Protein AF-A0A9N9I633-F1 (afdb_monomer_lite)

Structure (mmCIF, N/CA/C/O backbone):
data_AF-A0A9N9I633-F1
#
_entry.id   AF-A0A9N9I633-F1
#
loop_
_atom_site.group_PDB
_atom_site.id
_atom_site.type_symbol
_atom_site.label_atom_id
_atom_site.label_alt_id
_atom_site.label_comp_id
_atom_site.label_asym_id
_atom_site.label_entity_id
_atom_site.label_seq_id
_atom_site.pdbx_PDB_ins_code
_atom_site.Cartn_x
_atom_site.Cartn_y
_atom_site.Cartn_z
_atom_site.occupancy
_atom_site.B_iso_or_equiv
_atom_site.auth_seq_id
_atom_site.auth_comp_id
_atom_site.auth_asym_id
_atom_site.auth_atom_id
_atom_site.pdbx_PDB_model_num
ATOM 1 N N . THR A 1 1 ? -7.015 14.500 -12.785 1.00 37.72 1 THR A N 1
ATOM 2 C CA . THR A 1 1 ? -6.807 15.225 -11.512 1.00 37.72 1 THR A CA 1
ATOM 3 C C . THR A 1 1 ? -5.840 14.476 -10.614 1.00 37.72 1 THR A C 1
ATOM 5 O O . THR A 1 1 ? -4.953 15.133 -10.105 1.00 37.72 1 THR A O 1
ATOM 8 N N . SER A 1 2 ? -5.879 13.139 -10.529 1.00 32.88 2 SER A N 1
ATOM 9 C CA . SER A 1 2 ? -4.965 12.325 -9.699 1.00 32.88 2 SER A CA 1
ATOM 10 C C . SER A 1 2 ? -3.520 12.151 -10.211 1.00 32.88 2 SER A C 1
ATOM 12 O O . SER A 1 2 ? -2.616 12.033 -9.391 1.00 32.88 2 SER A O 1
ATOM 14 N N . ASP A 1 3 ? -3.246 12.229 -11.521 1.00 28.20 3 ASP A N 1
ATOM 15 C CA . ASP A 1 3 ? -1.851 12.210 -12.024 1.00 28.20 3 ASP A CA 1
ATOM 16 C C . ASP A 1 3 ? -1.054 13.426 -11.535 1.00 28.20 3 ASP A C 1
ATOM 18 O O . ASP A 1 3 ? 0.111 13.324 -11.156 1.00 28.20 3 ASP A O 1
ATOM 22 N N . LYS A 1 4 ? -1.726 14.582 -11.453 1.00 28.95 4 LYS A N 1
ATOM 23 C CA . LYS A 1 4 ? -1.162 15.813 -10.894 1.00 28.95 4 LYS A CA 1
ATOM 24 C C . LYS A 1 4 ? -0.853 15.651 -9.397 1.00 28.95 4 LYS A C 1
ATOM 26 O O . LYS A 1 4 ? 0.175 16.127 -8.941 1.00 28.95 4 LYS A O 1
ATOM 31 N N . ILE A 1 5 ? -1.692 14.904 -8.674 1.00 31.77 5 ILE A N 1
ATOM 32 C CA . ILE A 1 5 ? -1.575 14.624 -7.232 1.00 31.77 5 ILE A CA 1
ATOM 33 C C . ILE A 1 5 ? -0.371 13.714 -6.937 1.00 31.77 5 ILE A C 1
ATOM 35 O O . ILE A 1 5 ? 0.402 13.988 -6.023 1.00 31.77 5 ILE A O 1
ATOM 39 N N . ILE A 1 6 ? -0.169 12.648 -7.720 1.00 35.59 6 ILE A N 1
ATOM 40 C CA . ILE A 1 6 ? 0.951 11.706 -7.534 1.00 35.59 6 ILE A CA 1
ATOM 41 C C . ILE A 1 6 ? 2.290 12.373 -7.857 1.00 35.59 6 ILE A C 1
ATOM 43 O O . ILE A 1 6 ? 3.237 12.235 -7.081 1.00 35.59 6 ILE A O 1
ATOM 47 N N . ILE A 1 7 ? 2.344 13.133 -8.954 1.00 32.56 7 ILE A N 1
ATOM 48 C CA . ILE A 1 7 ? 3.539 13.882 -9.352 1.00 32.56 7 ILE A CA 1
ATOM 49 C C . ILE A 1 7 ? 3.859 14.956 -8.307 1.00 32.56 7 ILE A C 1
ATOM 51 O O . ILE A 1 7 ? 5.004 15.072 -7.888 1.00 32.56 7 ILE A O 1
ATOM 55 N N . GLU A 1 8 ? 2.873 15.714 -7.819 1.00 33.66 8 GLU A N 1
ATOM 56 C CA . GLU A 1 8 ? 3.113 16.756 -6.810 1.00 33.66 8 GLU A CA 1
ATOM 57 C C . GLU A 1 8 ? 3.616 16.187 -5.470 1.00 33.66 8 GLU A C 1
ATOM 59 O O . GLU A 1 8 ? 4.429 16.828 -4.805 1.00 33.66 8 GLU A O 1
ATOM 64 N N . GLN A 1 9 ? 3.217 14.968 -5.094 1.00 39.66 9 GLN A N 1
ATOM 65 C CA . GLN A 1 9 ? 3.639 14.326 -3.844 1.00 39.66 9 GLN A CA 1
ATOM 66 C C . GLN A 1 9 ? 4.980 13.590 -3.924 1.00 39.66 9 GLN A C 1
ATOM 68 O O . GLN A 1 9 ? 5.752 13.665 -2.963 1.00 39.66 9 GLN A O 1
ATOM 73 N N . SER A 1 10 ? 5.292 12.912 -5.038 1.00 43.38 10 SER A N 1
ATOM 74 C CA . SER A 1 10 ? 6.658 12.417 -5.265 1.00 43.38 10 SER A CA 1
ATOM 75 C C . SER A 1 10 ? 7.617 13.600 -5.259 1.00 43.38 10 SER A C 1
ATOM 77 O O . SER A 1 10 ? 8.606 13.580 -4.535 1.00 43.38 10 SER A O 1
ATOM 79 N N . VAL A 1 11 ? 7.236 14.691 -5.928 1.00 46.62 11 VAL A N 1
ATOM 80 C CA . VAL A 1 11 ? 7.984 15.947 -5.924 1.00 46.62 11 VAL A CA 1
ATOM 81 C C . VAL A 1 11 ? 8.095 16.526 -4.510 1.00 46.62 11 VAL A C 1
ATOM 83 O O . VAL A 1 11 ? 9.169 16.991 -4.154 1.00 46.62 11 VAL A O 1
ATOM 86 N N . TYR A 1 12 ? 7.061 16.478 -3.664 1.00 49.09 12 TYR A N 1
ATOM 87 C CA . TYR A 1 12 ? 7.142 16.996 -2.289 1.00 49.09 12 TYR A CA 1
ATOM 88 C C . TYR A 1 12 ? 8.061 16.164 -1.377 1.00 49.09 12 TYR A C 1
ATOM 90 O O . TYR A 1 12 ? 8.910 16.729 -0.684 1.00 49.09 12 TYR A O 1
ATOM 98 N N . LYS A 1 13 ? 7.943 14.828 -1.387 1.00 56.06 13 LYS A N 1
ATOM 99 C CA . LYS A 1 13 ? 8.831 13.944 -0.608 1.00 56.06 13 LYS A CA 1
ATOM 100 C C . LYS A 1 13 ? 10.274 14.057 -1.096 1.00 56.06 13 LYS A C 1
ATOM 102 O O . LYS A 1 13 ? 11.182 14.206 -0.285 1.00 56.06 13 LYS A O 1
ATOM 107 N N . GLU A 1 14 ? 10.481 14.067 -2.410 1.00 57.81 14 GLU A N 1
ATOM 108 C CA . GLU A 1 14 ? 11.798 14.283 -3.010 1.00 57.81 14 GLU A CA 1
ATOM 109 C C . GLU A 1 14 ? 12.359 15.665 -2.659 1.00 57.81 14 GLU A C 1
ATOM 111 O O . GLU A 1 14 ? 13.557 15.774 -2.413 1.00 57.81 14 GLU A O 1
ATOM 116 N N . LYS A 1 15 ? 11.516 16.702 -2.555 1.00 60.59 15 LYS A N 1
ATOM 117 C CA . LYS A 1 15 ? 11.920 18.031 -2.075 1.00 60.59 15 LYS A CA 1
ATOM 118 C C . LYS A 1 15 ? 12.343 18.021 -0.616 1.00 60.59 15 LYS A C 1
ATOM 120 O O . LYS A 1 15 ? 13.376 18.600 -0.293 1.00 60.59 15 LYS A O 1
ATOM 125 N N . LYS A 1 16 ? 11.592 17.350 0.260 1.00 62.81 16 LYS A N 1
ATOM 126 C CA . LYS A 1 16 ? 11.934 17.219 1.685 1.00 62.81 16 LYS A CA 1
ATOM 127 C C . LYS A 1 16 ? 13.239 16.439 1.879 1.00 62.81 16 LYS A C 1
ATOM 129 O O . LYS A 1 16 ? 14.121 16.900 2.602 1.00 62.81 16 LYS A O 1
ATOM 134 N N . ASP A 1 17 ? 13.392 15.318 1.180 1.00 62.03 17 ASP A N 1
ATOM 135 C CA . ASP A 1 17 ? 14.620 14.516 1.186 1.00 62.03 17 ASP A CA 1
ATOM 136 C C . ASP A 1 17 ? 15.795 15.287 0.558 1.00 62.03 17 ASP A C 1
ATOM 138 O O . ASP A 1 17 ? 16.917 15.232 1.063 1.00 62.03 17 ASP A O 1
ATOM 142 N N . GLY A 1 18 ? 15.521 16.050 -0.506 1.00 64.69 18 GLY A N 1
ATOM 143 C CA . GLY A 1 18 ? 16.419 17.005 -1.153 1.00 64.69 18 GLY A CA 1
ATOM 144 C C . GLY A 1 18 ? 17.000 18.000 -0.160 1.00 64.69 18 GLY A C 1
ATOM 145 O O . GLY A 1 18 ? 18.215 18.095 -0.009 1.00 64.69 18 GLY A O 1
ATOM 146 N N . VAL A 1 19 ? 16.128 18.699 0.566 1.00 65.25 19 VAL A N 1
ATOM 147 C CA . VAL A 1 19 ? 16.515 19.667 1.601 1.00 65.25 19 VAL A CA 1
ATOM 148 C C . VAL A 1 19 ? 17.316 18.989 2.713 1.00 65.25 19 VAL A C 1
ATOM 150 O O . VAL A 1 19 ? 18.397 19.468 3.047 1.00 65.25 19 VAL A O 1
ATOM 153 N N . SER A 1 20 ? 16.857 17.845 3.229 1.00 65.56 20 SER A N 1
ATOM 154 C CA . SER A 1 20 ? 17.557 17.119 4.298 1.00 65.56 20 SER A CA 1
ATOM 155 C C . SER A 1 20 ? 18.955 16.640 3.879 1.00 65.56 20 SER A C 1
ATOM 157 O O . SER A 1 20 ? 19.913 16.782 4.638 1.00 65.56 20 SER A O 1
ATOM 159 N N . THR A 1 21 ? 19.117 16.153 2.647 1.00 63.88 21 THR A N 1
ATOM 160 C CA . THR A 1 21 ? 20.428 15.715 2.139 1.00 63.88 21 THR A CA 1
ATOM 161 C C . THR A 1 21 ? 21.374 16.897 1.955 1.00 63.88 21 THR A C 1
ATOM 163 O O . THR A 1 21 ? 22.552 16.800 2.299 1.00 63.88 21 THR A O 1
ATOM 166 N N . VAL A 1 22 ? 20.889 18.041 1.454 1.00 63.19 22 VAL A N 1
ATOM 167 C CA . VAL A 1 22 ? 21.771 19.205 1.287 1.00 63.19 22 VAL A CA 1
ATOM 168 C C . VAL A 1 22 ? 22.164 19.811 2.638 1.00 63.19 22 VAL A C 1
ATOM 170 O O . VAL A 1 22 ? 23.328 20.194 2.794 1.00 63.19 22 VAL A O 1
ATOM 173 N N . GLN A 1 23 ? 21.271 19.784 3.634 1.00 68.06 23 GLN A N 1
ATOM 174 C CA . GLN A 1 23 ? 21.598 20.104 5.032 1.00 68.06 23 GLN A CA 1
ATOM 175 C C . GLN A 1 23 ? 22.722 19.225 5.581 1.00 68.06 23 GLN A C 1
ATOM 177 O O . GLN A 1 23 ? 23.656 19.725 6.196 1.00 68.06 23 GLN A O 1
ATOM 182 N N . GLN A 1 24 ? 22.677 17.920 5.311 1.00 65.38 24 GLN A N 1
ATOM 183 C CA . GLN A 1 24 ? 23.713 16.983 5.753 1.00 65.38 24 GLN A CA 1
ATOM 184 C C . GLN A 1 24 ? 25.027 17.121 4.962 1.00 65.38 24 GLN A C 1
ATOM 186 O O . GLN A 1 24 ? 26.101 16.852 5.493 1.00 65.38 24 GLN A O 1
ATOM 191 N N . SER A 1 25 ? 24.968 17.555 3.699 1.00 62.50 25 SER A N 1
ATOM 192 C CA . SER A 1 25 ? 26.144 17.695 2.822 1.00 62.50 25 SER A CA 1
ATOM 193 C C . SER A 1 25 ? 26.959 18.980 3.039 1.00 62.50 25 SER A C 1
ATOM 195 O O . SER A 1 25 ? 28.104 19.091 2.571 1.00 62.50 25 SER A O 1
ATOM 197 N N . THR A 1 26 ? 26.372 19.970 3.716 1.00 69.12 26 THR A N 1
ATOM 198 C CA . THR A 1 26 ? 26.988 21.278 3.955 1.00 69.12 26 THR A CA 1
ATOM 199 C C . THR A 1 26 ? 27.653 21.274 5.325 1.00 69.12 26 THR A C 1
ATOM 201 O O . THR A 1 26 ? 27.000 21.445 6.347 1.00 69.12 26 THR A O 1
ATOM 204 N N . SER A 1 27 ? 28.971 21.062 5.354 1.00 71.31 27 SER A N 1
ATOM 205 C CA . SER A 1 27 ? 29.742 21.119 6.597 1.00 71.31 27 SER A CA 1
ATOM 206 C C . SER A 1 27 ? 29.891 22.555 7.103 1.00 71.31 27 SER A C 1
ATOM 208 O O . SER A 1 27 ? 29.880 23.513 6.326 1.00 71.31 27 SER A O 1
ATOM 210 N N . THR A 1 28 ? 30.120 22.708 8.408 1.00 72.38 28 THR A N 1
ATOM 211 C CA . THR A 1 28 ? 30.425 24.000 9.045 1.00 72.38 28 THR A CA 1
ATOM 212 C C . THR A 1 28 ? 31.600 24.714 8.363 1.00 72.38 28 THR A C 1
ATOM 214 O O . THR A 1 28 ? 31.578 25.929 8.193 1.00 72.38 28 THR A O 1
ATOM 217 N N . GLU A 1 29 ? 32.5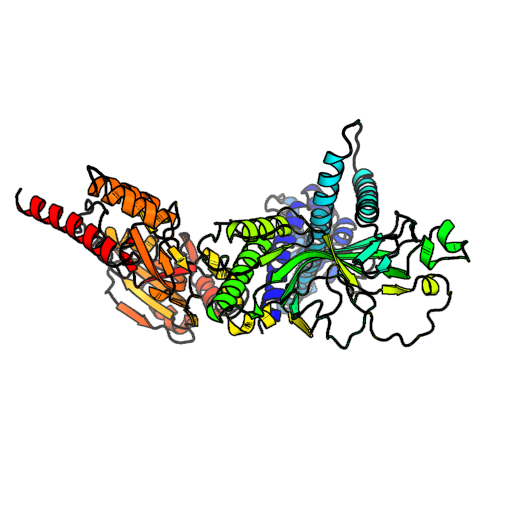93 23.962 7.880 1.00 74.56 29 GLU A N 1
ATOM 218 C CA . GLU A 1 29 ? 33.738 24.479 7.117 1.00 74.56 29 GLU A CA 1
ATOM 219 C C . GLU A 1 29 ? 33.317 25.128 5.789 1.00 74.56 29 GLU A C 1
ATOM 221 O O . GLU A 1 29 ? 33.751 26.241 5.489 1.00 74.56 29 GLU A O 1
ATOM 226 N N . LYS A 1 30 ? 32.412 24.492 5.028 1.00 78.25 30 LYS A N 1
ATOM 227 C CA . LYS A 1 30 ? 31.859 25.062 3.785 1.00 78.25 30 LYS A CA 1
ATOM 228 C C . LYS A 1 30 ? 31.056 26.333 4.063 1.00 78.25 30 LYS A C 1
ATOM 230 O O . LYS A 1 30 ? 31.122 27.282 3.289 1.00 78.25 30 LYS A O 1
ATOM 235 N N . VAL A 1 31 ? 30.312 26.375 5.172 1.00 78.19 31 VAL A N 1
ATOM 236 C CA . VAL A 1 31 ? 29.575 27.580 5.589 1.00 78.19 31 VAL A CA 1
ATOM 237 C C . VAL A 1 31 ? 30.543 28.729 5.875 1.00 78.19 31 VAL A C 1
ATOM 239 O O . VAL A 1 31 ? 30.328 29.840 5.390 1.00 78.19 31 VAL A O 1
ATOM 242 N N . HIS A 1 32 ? 31.634 28.467 6.598 1.00 79.44 32 HIS A N 1
ATOM 243 C CA . HIS A 1 32 ? 32.664 29.473 6.860 1.00 79.44 32 HIS A CA 1
ATOM 244 C C . HIS A 1 32 ? 33.344 29.966 5.580 1.00 79.44 32 HIS A C 1
ATOM 246 O O . HIS A 1 32 ? 33.519 31.173 5.420 1.00 79.44 32 HIS A O 1
ATOM 252 N N . GLU A 1 33 ? 33.659 29.071 4.643 1.00 81.69 33 GLU A N 1
ATOM 253 C CA . GLU A 1 33 ? 34.206 29.433 3.331 1.00 81.69 33 GLU A CA 1
ATOM 254 C C . GLU A 1 33 ? 33.267 30.384 2.569 1.00 81.69 33 GLU A C 1
ATOM 256 O O . GLU A 1 33 ? 33.685 31.459 2.134 1.00 81.69 33 GLU A O 1
ATOM 261 N N . ILE A 1 34 ? 31.979 30.042 2.458 1.00 80.69 34 ILE A N 1
ATOM 262 C CA . ILE A 1 34 ? 30.981 30.860 1.748 1.00 80.69 34 ILE A CA 1
ATOM 263 C C . ILE A 1 34 ? 30.881 32.256 2.371 1.00 80.69 34 ILE A C 1
ATOM 265 O O . ILE A 1 34 ? 30.897 33.266 1.669 1.00 80.69 34 ILE A O 1
ATOM 269 N N . VAL A 1 35 ? 30.818 32.316 3.697 1.00 81.00 35 VAL A N 1
ATOM 270 C CA . VAL A 1 35 ? 30.604 33.556 4.443 1.00 81.00 35 VAL A CA 1
ATOM 271 C C . VAL A 1 35 ? 31.866 34.431 4.507 1.00 81.00 35 VAL A C 1
ATOM 273 O O . VAL A 1 35 ? 31.768 35.661 4.568 1.00 81.00 35 VAL A O 1
ATOM 276 N N . SER A 1 36 ? 33.059 33.831 4.436 1.00 82.12 36 SER A N 1
ATOM 277 C CA . SER A 1 36 ? 34.335 34.559 4.359 1.00 82.12 36 SER A CA 1
ATOM 278 C C . SER A 1 36 ? 34.481 35.401 3.086 1.00 82.12 36 SER A C 1
ATOM 280 O O . SER A 1 36 ? 35.185 36.407 3.101 1.00 82.12 36 SER A O 1
ATOM 282 N N . ASN A 1 37 ? 33.742 35.053 2.028 1.00 80.94 37 ASN A N 1
ATOM 283 C CA . ASN A 1 37 ? 33.703 35.795 0.768 1.00 80.94 37 ASN A CA 1
ATOM 284 C C . ASN A 1 37 ? 32.685 36.958 0.769 1.00 80.94 37 ASN A C 1
ATOM 286 O O . ASN A 1 37 ? 32.466 37.583 -0.271 1.00 80.94 37 ASN A O 1
ATOM 290 N N . GLN A 1 38 ? 32.049 37.268 1.909 1.00 87.31 38 GLN A N 1
ATOM 291 C CA . GLN A 1 38 ? 31.166 38.433 2.028 1.00 87.31 38 GLN A CA 1
ATOM 292 C C . GLN A 1 38 ? 31.962 39.740 1.933 1.00 87.31 38 GLN A C 1
ATOM 294 O O . GLN A 1 38 ? 32.908 39.949 2.698 1.00 87.31 38 GLN A O 1
ATOM 299 N N . LYS A 1 39 ? 31.529 40.644 1.050 1.00 87.94 39 LYS A N 1
ATOM 300 C CA . LYS A 1 39 ? 32.117 41.980 0.883 1.00 87.94 39 LYS A CA 1
ATOM 301 C C . LYS A 1 39 ? 31.750 42.914 2.040 1.00 87.94 39 LYS A C 1
ATOM 303 O O . LYS A 1 39 ? 30.796 42.673 2.780 1.00 87.94 39 LYS A O 1
ATOM 308 N N . ASP A 1 40 ? 32.481 44.021 2.160 1.00 83.62 40 ASP A N 1
ATOM 309 C CA . ASP A 1 40 ? 32.269 45.024 3.216 1.00 83.62 40 ASP A CA 1
ATOM 310 C C . ASP A 1 40 ? 30.870 45.661 3.185 1.00 83.62 40 ASP A C 1
ATOM 312 O O . ASP A 1 40 ? 30.351 46.063 4.226 1.00 83.62 40 ASP A O 1
ATOM 316 N N . ASP A 1 41 ? 30.240 45.716 2.007 1.00 82.81 41 ASP A N 1
ATOM 317 C CA . ASP A 1 41 ? 28.872 46.210 1.817 1.00 82.81 41 ASP A CA 1
ATOM 318 C C . ASP A 1 41 ? 27.788 45.214 2.270 1.00 82.81 41 ASP A C 1
ATOM 320 O O . ASP A 1 41 ? 26.613 45.570 2.311 1.00 82.81 41 ASP A O 1
ATOM 324 N N . GLY A 1 42 ? 28.166 43.987 2.640 1.00 83.94 42 GLY A N 1
ATOM 325 C CA . GLY A 1 42 ? 27.260 42.915 3.050 1.00 83.94 42 GLY A CA 1
ATOM 326 C C . GLY A 1 42 ? 26.840 41.975 1.917 1.00 83.94 42 GLY A C 1
ATOM 327 O O . GLY A 1 42 ? 26.237 40.939 2.204 1.00 83.94 42 GLY A O 1
ATOM 328 N N . SER A 1 43 ? 27.187 42.265 0.658 1.00 87.00 43 SER A N 1
ATOM 329 C CA . SER A 1 43 ? 26.860 41.390 -0.473 1.00 87.00 43 SER A CA 1
ATOM 330 C C . SER A 1 43 ? 27.647 40.077 -0.438 1.00 87.00 43 SER A C 1
ATOM 332 O O . SER A 1 43 ? 28.812 40.023 -0.027 1.00 87.00 43 SER A O 1
ATOM 334 N N . LEU A 1 44 ? 26.994 39.002 -0.881 1.00 84.00 44 LEU A N 1
ATOM 335 C CA . LEU A 1 44 ? 27.586 37.675 -1.026 1.00 84.00 44 LEU A CA 1
ATOM 336 C C . LEU A 1 44 ? 27.768 37.356 -2.507 1.00 84.00 44 LEU A C 1
ATOM 338 O O . LEU A 1 44 ? 26.868 37.576 -3.318 1.00 84.00 44 LEU A O 1
ATOM 342 N N . GLN A 1 45 ? 28.934 36.811 -2.842 1.00 78.81 45 GLN A N 1
ATOM 343 C CA . GLN A 1 45 ? 29.195 36.283 -4.174 1.00 78.81 45 GLN A CA 1
ATOM 344 C C . GLN A 1 45 ? 28.850 34.804 -4.240 1.00 78.81 45 GLN A C 1
ATOM 346 O O . GLN A 1 45 ? 29.039 34.055 -3.279 1.00 78.81 45 GLN A O 1
ATOM 351 N N . LEU A 1 46 ? 28.395 34.385 -5.415 1.00 73.31 46 LEU A N 1
ATOM 352 C CA . LEU A 1 46 ? 28.175 32.981 -5.704 1.00 73.31 46 LEU A CA 1
ATOM 353 C C . LEU A 1 46 ? 29.532 32.265 -5.775 1.00 73.31 46 LEU A C 1
ATOM 355 O O . LEU A 1 46 ? 30.274 32.419 -6.743 1.00 73.31 46 LEU A O 1
ATOM 359 N N . THR A 1 47 ? 29.877 31.503 -4.739 1.00 72.38 47 THR A N 1
ATOM 360 C CA . THR A 1 47 ? 31.157 30.781 -4.689 1.00 72.38 47 THR A CA 1
ATOM 361 C C . THR A 1 47 ? 31.154 29.564 -5.611 1.00 72.38 47 THR A C 1
ATOM 363 O O . THR A 1 47 ? 30.093 29.057 -5.987 1.00 72.38 47 THR A O 1
ATOM 366 N N . ASP A 1 48 ? 32.336 29.039 -5.944 1.00 65.75 48 ASP A N 1
ATOM 367 C CA . ASP A 1 48 ? 32.462 27.763 -6.665 1.00 65.75 48 ASP A CA 1
ATOM 368 C C . ASP A 1 48 ? 31.792 26.616 -5.896 1.00 65.75 48 ASP A C 1
ATOM 370 O O . ASP A 1 48 ? 31.189 25.730 -6.502 1.00 65.75 48 ASP A O 1
ATOM 374 N N . THR A 1 49 ? 31.832 26.664 -4.562 1.00 65.38 49 THR A N 1
ATOM 375 C CA . THR A 1 49 ? 31.164 25.714 -3.667 1.00 65.38 49 THR A CA 1
ATOM 376 C C . THR A 1 49 ? 29.645 25.750 -3.846 1.00 65.38 49 THR A C 1
ATOM 378 O O . THR A 1 49 ? 29.040 24.719 -4.136 1.00 65.38 49 THR A O 1
ATOM 381 N N . VAL A 1 50 ? 29.025 26.933 -3.787 1.00 66.31 50 VAL A N 1
ATOM 382 C CA . VAL A 1 50 ? 27.575 27.092 -4.009 1.00 66.31 50 VAL A CA 1
ATOM 383 C C . VAL A 1 50 ? 27.211 26.775 -5.462 1.00 66.31 50 VAL A C 1
ATOM 385 O O . VAL A 1 50 ? 26.251 26.058 -5.723 1.00 66.31 50 VAL A O 1
ATOM 388 N N . SER A 1 51 ? 28.018 27.222 -6.424 1.00 67.06 51 SER A N 1
ATOM 389 C CA . SER A 1 51 ? 27.800 26.974 -7.853 1.00 67.06 51 SER A CA 1
ATOM 390 C C . SER A 1 51 ? 27.859 25.491 -8.206 1.00 67.06 51 SER A C 1
ATOM 392 O O . SER A 1 51 ? 27.043 25.018 -8.991 1.00 67.06 51 SER A O 1
ATOM 394 N N . LYS A 1 52 ? 28.794 24.730 -7.631 1.00 66.56 52 LYS A N 1
ATOM 395 C CA . LYS A 1 52 ? 28.946 23.286 -7.868 1.00 66.56 52 LYS A CA 1
ATOM 396 C C . LYS A 1 52 ? 27.811 22.475 -7.242 1.00 66.56 52 LYS A C 1
ATOM 398 O O . LYS A 1 52 ? 27.403 21.469 -7.817 1.00 66.56 52 LYS A O 1
ATOM 403 N N . GLU A 1 53 ? 27.288 22.917 -6.102 1.00 61.34 53 GLU A N 1
ATOM 404 C CA . GLU A 1 53 ? 26.122 22.302 -5.456 1.00 61.34 53 GLU A CA 1
ATOM 405 C C . GLU A 1 53 ? 24.801 22.682 -6.158 1.00 61.34 53 GLU A C 1
ATOM 407 O O . GLU A 1 53 ? 23.845 21.903 -6.138 1.00 61.34 53 GLU A O 1
ATOM 412 N N . LEU A 1 54 ? 24.760 23.834 -6.845 1.00 60.00 54 LEU A N 1
ATOM 413 C CA . LEU A 1 54 ? 23.586 24.368 -7.555 1.00 60.00 54 LEU A CA 1
ATOM 414 C C . LEU A 1 54 ? 23.601 24.206 -9.086 1.00 60.00 54 LEU A C 1
ATOM 416 O O . LEU A 1 54 ? 22.599 24.515 -9.730 1.00 60.00 54 LEU A O 1
ATOM 420 N N . THR A 1 55 ? 24.689 23.725 -9.697 1.00 50.59 55 THR A N 1
ATOM 421 C CA . THR A 1 55 ? 24.753 23.452 -11.142 1.00 50.59 55 THR A CA 1
ATOM 422 C C . THR A 1 55 ? 25.530 22.172 -11.459 1.00 50.59 55 THR A C 1
ATOM 424 O O . THR A 1 55 ? 26.725 22.043 -11.206 1.00 50.59 55 THR A O 1
ATOM 427 N N . ASN A 1 56 ? 24.874 21.215 -12.118 1.00 47.62 56 ASN A N 1
ATOM 428 C CA . ASN A 1 56 ? 25.590 20.225 -12.922 1.00 47.62 56 ASN A CA 1
ATOM 429 C C . ASN A 1 56 ? 25.987 20.873 -14.255 1.00 47.62 56 ASN A C 1
ATOM 431 O O . ASN A 1 56 ? 25.141 21.486 -14.903 1.00 47.62 56 ASN A O 1
ATOM 435 N N . LYS A 1 57 ? 27.264 20.728 -14.648 1.00 43.81 57 LYS A N 1
ATOM 436 C CA . LYS A 1 57 ? 27.882 21.248 -15.889 1.00 43.81 57 LYS A CA 1
ATOM 437 C C . LYS A 1 57 ? 26.866 21.470 -17.030 1.00 43.81 57 LYS A C 1
ATOM 439 O O . LYS A 1 57 ? 26.554 20.517 -17.740 1.00 43.81 57 LYS A O 1
ATOM 444 N N . GLY A 1 58 ? 26.395 22.709 -17.230 1.00 42.38 58 GLY A N 1
ATOM 445 C CA . GLY A 1 58 ? 25.677 23.073 -18.462 1.00 42.38 58 GLY A CA 1
ATOM 446 C C . GLY A 1 58 ? 24.523 24.081 -18.410 1.00 42.38 58 GLY A C 1
ATOM 447 O O . GLY A 1 58 ? 24.074 24.462 -19.484 1.00 42.38 58 GLY A O 1
ATOM 448 N N . THR A 1 59 ? 24.052 24.567 -17.257 1.00 36.81 59 THR A N 1
ATOM 449 C CA . THR A 1 59 ? 22.949 25.561 -17.227 1.00 36.81 59 THR A CA 1
ATOM 450 C C . THR A 1 59 ? 23.456 26.903 -16.707 1.00 36.81 59 THR A C 1
ATOM 452 O O . THR A 1 59 ? 24.003 26.959 -15.610 1.00 36.81 59 THR A O 1
ATOM 455 N N . LYS A 1 60 ? 23.317 27.978 -17.494 1.00 43.34 60 LYS A N 1
ATOM 456 C CA . LYS A 1 60 ? 23.696 29.333 -17.064 1.00 43.34 60 LYS A CA 1
ATOM 457 C C . LYS A 1 60 ? 22.663 29.862 -16.064 1.00 43.34 60 LYS A C 1
ATOM 459 O O . LYS A 1 60 ? 21.470 29.839 -16.360 1.00 43.34 60 LYS A O 1
ATOM 464 N N . LEU A 1 61 ? 23.132 30.335 -14.907 1.00 47.75 61 LEU A N 1
ATOM 465 C CA . LEU A 1 61 ? 22.342 31.181 -14.009 1.00 47.75 61 LEU A CA 1
ATOM 466 C C . LEU A 1 61 ? 21.889 32.464 -14.743 1.00 47.75 61 LEU A C 1
ATOM 468 O O . LEU A 1 61 ? 22.525 32.845 -15.732 1.00 47.75 61 LEU A O 1
ATOM 472 N N . PRO A 1 62 ? 20.810 33.128 -14.282 1.00 47.25 62 PRO A N 1
ATOM 473 C CA . PRO A 1 62 ? 20.406 34.435 -14.804 1.00 47.25 62 PRO A CA 1
ATOM 474 C C . PRO A 1 62 ? 21.568 35.441 -14.742 1.00 47.25 62 PRO A C 1
ATOM 476 O O . PRO A 1 62 ? 22.422 35.343 -13.861 1.00 47.25 62 PRO A O 1
ATOM 479 N N . GLU A 1 63 ? 21.611 36.378 -15.696 1.00 47.53 63 GLU A N 1
ATOM 480 C CA . GLU A 1 63 ? 22.663 37.400 -15.807 1.00 47.53 63 GLU A CA 1
ATOM 481 C C . GLU A 1 63 ? 22.917 38.080 -14.456 1.00 47.53 63 GLU A C 1
ATOM 483 O O . GLU A 1 63 ? 21.993 38.572 -13.804 1.00 47.53 63 GLU A O 1
ATOM 488 N N . SER A 1 64 ? 24.170 38.017 -13.996 1.00 53.78 64 SER A N 1
ATOM 489 C CA . SER A 1 64 ? 24.484 38.245 -12.593 1.00 53.78 64 SER A CA 1
ATOM 490 C C . SER A 1 64 ? 24.601 39.732 -12.257 1.00 53.78 64 SER A C 1
ATOM 492 O O . SER A 1 64 ? 25.333 40.500 -12.878 1.00 53.78 64 SER A O 1
ATOM 494 N N . ASN A 1 65 ? 23.859 40.134 -11.228 1.00 70.06 65 ASN A N 1
ATOM 495 C CA . ASN A 1 65 ? 24.136 41.325 -10.438 1.00 70.06 65 ASN A CA 1
ATOM 496 C C . ASN A 1 65 ? 24.205 40.889 -8.966 1.00 70.06 65 ASN A C 1
ATOM 498 O O . ASN A 1 65 ? 23.586 39.892 -8.582 1.00 70.06 65 ASN A O 1
ATOM 502 N N . SER A 1 66 ? 24.931 41.637 -8.140 1.00 77.75 66 SER A N 1
ATOM 503 C CA . SER A 1 66 ? 25.229 41.321 -6.737 1.00 77.75 66 SER A CA 1
ATOM 504 C C . SER A 1 66 ? 23.993 40.997 -5.892 1.00 77.75 66 SER A C 1
ATOM 506 O O . SER A 1 66 ? 24.079 40.190 -4.972 1.00 77.75 66 SER A O 1
ATOM 508 N N . ILE A 1 67 ? 22.830 41.571 -6.224 1.00 79.69 67 ILE A N 1
ATOM 509 C CA . ILE A 1 67 ? 21.542 41.299 -5.565 1.00 79.69 67 ILE A CA 1
ATOM 510 C C . ILE A 1 67 ? 21.105 39.838 -5.770 1.00 79.69 67 ILE A C 1
ATOM 512 O O . ILE A 1 67 ? 20.718 39.174 -4.811 1.00 79.69 67 ILE A O 1
ATOM 516 N N . ILE A 1 68 ? 21.207 39.312 -6.995 1.00 77.75 68 ILE A N 1
ATOM 517 C CA . ILE A 1 68 ? 20.801 37.935 -7.322 1.00 77.75 68 ILE A CA 1
ATOM 518 C C . ILE A 1 68 ? 21.798 36.934 -6.731 1.00 77.75 68 ILE A C 1
ATOM 520 O O . ILE A 1 68 ? 21.387 35.933 -6.148 1.00 77.75 68 ILE A O 1
ATOM 524 N N . GLU A 1 69 ? 23.101 37.216 -6.829 1.00 80.81 69 GLU A N 1
ATOM 525 C CA . GLU A 1 69 ? 24.149 36.379 -6.221 1.00 80.81 69 GLU A CA 1
ATOM 526 C C . GLU A 1 69 ? 23.986 36.297 -4.699 1.00 80.81 69 GLU A C 1
ATOM 528 O O . GLU A 1 69 ? 24.074 35.209 -4.120 1.00 80.81 69 GLU A O 1
ATOM 533 N N . THR A 1 70 ? 23.661 37.430 -4.069 1.00 85.38 70 THR A N 1
ATOM 534 C CA . THR A 1 70 ? 23.414 37.489 -2.628 1.00 85.38 70 THR A CA 1
ATOM 535 C C . THR A 1 70 ? 22.166 36.696 -2.257 1.00 85.38 70 THR A C 1
ATOM 537 O O . THR A 1 70 ? 22.242 35.876 -1.349 1.00 85.38 70 THR A O 1
ATOM 540 N N . ALA A 1 71 ? 21.051 36.862 -2.977 1.00 83.62 71 ALA A N 1
ATOM 541 C CA . ALA A 1 71 ? 19.809 36.136 -2.705 1.00 83.62 71 ALA A CA 1
ATOM 542 C C . ALA A 1 71 ? 19.962 34.612 -2.869 1.00 83.62 71 ALA A C 1
ATOM 544 O O . ALA A 1 71 ? 19.562 33.860 -1.986 1.00 83.62 71 ALA A O 1
ATOM 545 N N . VAL A 1 72 ? 20.619 34.140 -3.937 1.00 81.62 72 VAL A N 1
ATOM 546 C CA . VAL A 1 72 ? 20.864 32.700 -4.157 1.00 81.62 72 VAL A CA 1
ATOM 547 C C . VAL A 1 72 ? 21.767 32.112 -3.072 1.00 81.62 72 VAL A C 1
ATOM 549 O O . VAL A 1 72 ? 21.478 31.037 -2.545 1.00 81.62 72 VAL A O 1
ATOM 552 N N . THR A 1 73 ? 22.844 32.813 -2.716 1.00 84.50 73 THR A N 1
ATOM 553 C CA . THR A 1 73 ? 23.783 32.359 -1.678 1.00 84.50 73 THR A CA 1
ATOM 554 C C . THR A 1 73 ? 23.123 32.358 -0.299 1.00 84.50 73 THR A C 1
ATOM 556 O O . THR A 1 73 ? 23.323 31.427 0.479 1.00 84.50 73 THR A O 1
ATOM 559 N N . LEU A 1 74 ? 22.286 33.358 -0.011 1.00 85.56 74 LEU A N 1
ATOM 560 C CA . LEU A 1 74 ? 21.523 33.451 1.230 1.00 85.56 74 LEU A CA 1
ATOM 561 C C . LEU A 1 74 ? 20.500 32.314 1.340 1.00 85.56 74 LEU A C 1
ATOM 563 O O . LEU A 1 74 ? 20.490 31.615 2.350 1.00 85.56 74 LEU A O 1
ATOM 567 N N . SER A 1 75 ? 19.711 32.076 0.288 1.00 82.88 75 SER A N 1
ATOM 568 C CA . SER A 1 75 ? 18.773 30.949 0.199 1.00 82.88 75 SER A CA 1
ATOM 569 C C . SER A 1 75 ? 19.478 29.604 0.368 1.00 82.88 75 SER A C 1
ATOM 571 O O . SER A 1 75 ? 19.001 28.749 1.113 1.00 82.88 75 SER A O 1
ATOM 573 N N . TYR A 1 76 ? 20.643 29.413 -0.265 1.00 81.31 76 TYR A N 1
ATOM 574 C CA . TYR A 1 76 ? 21.455 28.212 -0.066 1.00 81.31 76 TYR A CA 1
ATOM 575 C C . TYR A 1 76 ? 21.801 28.045 1.413 1.00 81.31 76 TYR A C 1
ATOM 577 O O . TYR A 1 76 ? 21.441 27.037 2.008 1.00 81.31 76 TYR A O 1
ATOM 585 N N . LEU A 1 77 ? 22.409 29.052 2.041 1.00 80.38 77 LEU A N 1
ATOM 586 C CA . LEU A 1 77 ? 22.789 28.984 3.452 1.00 80.38 77 LEU A CA 1
ATOM 587 C C . LEU A 1 77 ? 21.586 28.729 4.380 1.00 80.38 77 LEU A C 1
ATOM 589 O O . LEU A 1 77 ? 21.708 27.919 5.296 1.00 80.38 77 LEU A O 1
ATOM 593 N N . GLN A 1 78 ? 20.420 29.342 4.141 1.00 79.25 78 GLN A N 1
ATOM 594 C CA . GLN A 1 78 ? 19.212 29.103 4.953 1.00 79.25 78 GLN A CA 1
ATOM 595 C C . GLN A 1 78 ? 18.727 27.666 4.883 1.00 79.25 78 GLN A C 1
ATOM 597 O O . GLN A 1 78 ? 18.315 27.101 5.892 1.00 79.25 78 GLN A O 1
ATOM 602 N N . LYS A 1 79 ? 18.716 27.086 3.682 1.00 76.44 79 LYS A N 1
ATOM 603 C CA . LYS A 1 79 ? 18.182 25.738 3.502 1.00 76.44 79 LYS A CA 1
ATOM 604 C C . LYS A 1 79 ? 19.168 24.669 3.941 1.00 76.44 79 LYS A C 1
ATOM 606 O O . LYS A 1 79 ? 18.709 23.568 4.215 1.00 76.44 79 LYS A O 1
ATOM 611 N N . THR A 1 80 ? 20.468 24.965 4.003 1.00 69.38 80 THR A N 1
ATOM 612 C CA . THR A 1 80 ? 21.525 23.949 4.125 1.00 69.38 80 THR A CA 1
ATOM 613 C C . THR A 1 80 ? 22.360 24.040 5.397 1.00 69.38 80 THR A C 1
ATOM 615 O O . THR A 1 80 ? 23.057 23.083 5.716 1.00 69.38 80 THR A O 1
ATOM 618 N N . SER A 1 81 ? 22.295 25.135 6.155 1.00 66.38 81 SER A N 1
ATOM 619 C CA . SER A 1 81 ? 22.973 25.215 7.451 1.00 66.38 81 SER A CA 1
ATOM 620 C C . SER A 1 81 ? 22.110 24.608 8.563 1.00 66.38 81 SER A C 1
ATOM 622 O O . SER A 1 81 ? 20.938 24.947 8.720 1.00 66.38 81 SER A O 1
ATOM 624 N N . SER A 1 82 ? 22.683 23.687 9.342 1.00 54.09 82 SER A N 1
ATOM 625 C CA . SER A 1 82 ? 22.104 23.260 10.617 1.00 54.09 82 SER A CA 1
ATOM 626 C C . SER A 1 82 ? 22.351 24.333 11.688 1.00 54.09 82 SER A C 1
ATOM 628 O O . SER A 1 82 ? 23.279 25.135 11.587 1.00 54.09 82 SER A O 1
ATOM 630 N N . ALA A 1 83 ? 21.502 24.371 12.717 1.00 44.56 83 ALA A N 1
ATOM 631 C CA . ALA A 1 83 ? 21.373 25.461 13.694 1.00 44.56 83 ALA A CA 1
ATOM 632 C C . ALA A 1 83 ? 22.620 25.795 14.559 1.00 44.56 83 ALA A C 1
ATOM 634 O O . ALA A 1 83 ? 22.555 26.716 15.378 1.00 44.56 83 ALA A O 1
ATOM 635 N N . ASP A 1 84 ? 23.762 25.135 14.343 1.00 53.25 84 ASP A N 1
ATOM 636 C CA . ASP A 1 84 ? 25.037 25.361 15.045 1.00 53.25 84 ASP A CA 1
ATOM 637 C C . ASP A 1 84 ? 25.942 26.410 14.367 1.00 53.25 84 ASP A C 1
ATOM 639 O O . ASP A 1 84 ? 27.155 26.455 14.579 1.00 53.25 84 ASP A O 1
ATOM 643 N N . SER A 1 85 ? 25.373 27.300 13.548 1.00 60.84 85 SER A N 1
ATOM 644 C CA . SER A 1 85 ? 26.121 28.408 12.950 1.00 60.84 85 SER A CA 1
ATOM 645 C C . SER A 1 85 ? 26.705 29.307 14.051 1.00 60.84 85 SER A C 1
ATOM 647 O O . SER A 1 85 ? 25.953 29.862 14.865 1.00 60.84 85 SER A O 1
ATOM 649 N N . SER A 1 86 ? 28.030 29.463 14.074 1.00 68.88 86 SER A N 1
ATOM 650 C CA . SER A 1 86 ? 28.731 30.296 15.054 1.00 68.88 86 SER A CA 1
ATOM 651 C C . SER A 1 86 ? 28.193 31.743 15.069 1.00 68.88 86 SER A C 1
ATOM 653 O O . SER A 1 86 ? 27.599 32.199 14.083 1.00 68.88 86 SER A O 1
ATOM 655 N N . PRO A 1 87 ? 28.407 32.514 16.154 1.00 76.12 87 PRO A N 1
ATOM 656 C CA . PRO A 1 87 ? 27.974 33.914 16.228 1.00 76.12 87 PRO A CA 1
ATOM 657 C C . PRO A 1 87 ? 28.451 34.772 15.044 1.00 76.12 87 PRO A C 1
ATOM 659 O O . PRO A 1 87 ? 27.742 35.675 14.603 1.00 76.12 87 PRO A O 1
ATOM 662 N N . GLU A 1 88 ? 29.624 34.452 14.493 1.00 76.81 88 GLU A N 1
ATOM 663 C CA . GLU A 1 88 ? 30.200 35.112 13.320 1.00 76.81 88 GLU A CA 1
ATOM 664 C C . GLU A 1 88 ? 29.381 34.853 12.046 1.00 76.81 88 GLU A C 1
ATOM 666 O O . GLU A 1 88 ? 29.075 35.784 11.300 1.00 76.81 88 GLU A O 1
ATOM 671 N N . VAL A 1 89 ? 28.954 33.607 11.824 1.00 76.75 89 VAL A N 1
ATOM 672 C CA . VAL A 1 89 ? 28.115 33.232 10.676 1.00 76.75 89 VAL A CA 1
ATOM 673 C C . VAL A 1 89 ? 26.753 33.917 10.762 1.00 76.75 89 VAL A C 1
ATOM 675 O O . VAL A 1 89 ? 26.292 34.479 9.769 1.00 76.75 89 VAL A O 1
ATOM 678 N N . LYS A 1 90 ? 26.142 33.962 11.954 1.00 80.00 90 LYS A N 1
ATOM 679 C CA . LYS A 1 90 ? 24.869 34.671 12.181 1.00 80.00 90 LYS A CA 1
ATOM 680 C C . LYS A 1 90 ? 24.987 36.165 11.884 1.00 80.00 90 LYS A C 1
ATOM 682 O O . LYS A 1 90 ? 24.130 36.732 11.214 1.00 80.00 90 LYS A O 1
ATOM 687 N N . GLN A 1 91 ? 26.072 36.802 12.323 1.00 82.75 91 GLN A N 1
ATOM 688 C CA . GLN A 1 91 ? 26.299 38.225 12.067 1.00 82.75 91 GLN A CA 1
ATOM 689 C C . GLN A 1 91 ? 26.424 38.529 10.569 1.00 82.75 91 GLN A C 1
ATOM 691 O O . GLN A 1 91 ? 25.892 39.524 10.078 1.00 82.75 91 GLN A O 1
ATOM 696 N N . LYS A 1 92 ? 27.136 37.679 9.835 1.00 83.75 92 LYS A N 1
ATOM 697 C CA . LYS A 1 92 ? 27.309 37.822 8.390 1.00 83.75 92 LYS A CA 1
ATOM 698 C C . LYS A 1 92 ? 26.007 37.541 7.631 1.00 83.75 92 LYS A C 1
ATOM 700 O O . LYS A 1 92 ? 25.715 38.228 6.655 1.00 83.75 92 LYS A O 1
ATOM 705 N N . PHE A 1 93 ? 25.196 36.603 8.119 1.00 83.06 93 PHE A N 1
ATOM 706 C CA . PHE A 1 93 ? 23.869 36.305 7.586 1.00 83.06 93 PHE A CA 1
ATOM 707 C C . PHE A 1 93 ? 22.940 37.530 7.653 1.00 83.06 93 PHE A C 1
ATOM 709 O O . PHE A 1 93 ? 22.365 37.940 6.645 1.00 83.06 93 PHE A O 1
ATOM 716 N N . GLU A 1 94 ? 22.882 38.186 8.814 1.00 84.31 94 GLU A N 1
ATOM 717 C CA . GLU A 1 94 ? 22.098 39.414 8.998 1.00 84.31 94 GLU A CA 1
ATOM 718 C C . GLU A 1 94 ? 22.592 40.565 8.114 1.00 84.31 94 GLU A C 1
ATOM 720 O O . GLU A 1 94 ? 21.785 41.300 7.548 1.00 84.31 94 GLU A O 1
ATOM 725 N N . LYS A 1 95 ? 23.911 40.694 7.909 1.00 87.75 95 LYS A N 1
ATOM 726 C CA . LYS A 1 95 ? 24.470 41.693 6.980 1.00 87.75 95 LYS A CA 1
ATOM 727 C C . LYS A 1 95 ? 24.038 41.465 5.530 1.00 87.75 95 LYS A C 1
ATOM 729 O O . LYS A 1 95 ? 23.744 42.430 4.831 1.00 87.75 95 LYS A O 1
ATOM 734 N N . ALA A 1 96 ? 23.969 40.211 5.082 1.00 86.62 96 ALA A N 1
ATOM 735 C CA . ALA A 1 96 ? 23.507 39.883 3.734 1.00 86.62 96 ALA A CA 1
ATOM 736 C C . ALA A 1 96 ? 22.008 40.157 3.557 1.00 86.62 96 ALA A C 1
ATOM 738 O O . ALA A 1 96 ? 21.594 40.678 2.522 1.00 86.62 96 ALA A O 1
ATOM 739 N N . LYS A 1 97 ? 21.201 39.886 4.589 1.00 86.69 97 LYS A N 1
ATOM 740 C CA . LYS A 1 97 ? 19.780 40.251 4.605 1.00 86.69 97 LYS A CA 1
ATOM 741 C C . LYS A 1 97 ? 19.594 41.771 4.554 1.00 86.69 97 LYS A C 1
ATOM 743 O O . LYS A 1 97 ? 18.881 42.273 3.693 1.00 86.69 97 LYS A O 1
ATOM 748 N N . GLN A 1 98 ? 20.323 42.517 5.387 1.00 86.94 98 GLN A N 1
ATOM 749 C CA . GLN A 1 98 ? 20.309 43.985 5.373 1.00 86.94 98 GLN A CA 1
ATOM 750 C C . GLN A 1 98 ? 20.737 44.574 4.024 1.00 86.94 98 GLN A C 1
ATOM 752 O O . GLN A 1 98 ? 20.171 45.581 3.591 1.00 86.94 98 GLN A O 1
ATOM 757 N N . TYR A 1 99 ? 21.708 43.957 3.344 1.00 90.12 99 TYR A N 1
ATOM 758 C CA . TYR A 1 99 ? 22.109 44.357 1.998 1.00 90.12 99 TYR A CA 1
ATOM 759 C C . TYR A 1 99 ? 20.933 44.274 1.014 1.00 90.12 99 TYR A C 1
ATOM 761 O O . TYR A 1 99 ? 20.671 45.257 0.314 1.00 90.12 99 TYR A O 1
ATOM 769 N N . LEU A 1 100 ? 20.199 43.153 0.998 1.00 84.75 100 LEU A N 1
ATOM 770 C CA . LEU A 1 100 ? 19.023 42.965 0.138 1.00 84.75 100 LEU A CA 1
ATOM 771 C C . LEU A 1 100 ? 17.937 44.002 0.445 1.00 84.75 100 LEU A C 1
ATOM 773 O O . LEU A 1 100 ? 17.523 44.719 -0.468 1.00 84.75 100 LEU A O 1
ATOM 777 N N . SER A 1 101 ? 17.572 44.181 1.716 1.00 85.06 101 SER A N 1
ATOM 778 C CA . SER A 1 101 ? 16.540 45.152 2.105 1.00 85.06 101 SER A CA 1
ATOM 779 C C . SER A 1 101 ? 16.919 46.594 1.742 1.00 85.06 101 SER A C 1
ATOM 781 O O . SER A 1 101 ? 16.080 47.379 1.296 1.00 85.06 101 SER A O 1
ATOM 783 N N . THR A 1 102 ? 18.204 46.949 1.850 1.00 86.81 102 THR A N 1
ATOM 784 C CA . THR A 1 102 ? 18.699 48.298 1.517 1.00 86.81 102 THR A CA 1
ATOM 785 C C . THR A 1 102 ? 18.720 48.568 0.010 1.00 86.81 102 THR A C 1
ATOM 787 O O . THR A 1 102 ? 18.504 49.708 -0.414 1.00 86.81 102 THR A O 1
ATOM 790 N N . HIS A 1 103 ? 18.993 47.550 -0.808 1.00 82.12 103 HIS A N 1
ATOM 791 C CA . HIS A 1 103 ? 19.140 47.703 -2.259 1.00 82.12 103 HIS A CA 1
ATOM 792 C C . HIS A 1 103 ? 17.828 47.509 -3.022 1.00 82.12 103 HIS A C 1
ATOM 794 O O . HIS A 1 103 ? 17.633 48.171 -4.040 1.00 82.12 103 HIS A O 1
ATOM 800 N N . ILE A 1 104 ? 16.928 46.655 -2.530 1.00 83.62 104 ILE A N 1
ATOM 801 C CA . ILE A 1 104 ? 15.627 46.395 -3.156 1.00 83.62 104 ILE A CA 1
ATOM 802 C C . ILE A 1 104 ? 14.618 47.481 -2.764 1.00 83.62 104 ILE A C 1
ATOM 804 O O . ILE A 1 104 ? 13.896 47.970 -3.629 1.00 83.62 104 ILE A O 1
ATOM 808 N N . LYS A 1 105 ? 14.609 47.912 -1.489 1.00 78.75 105 LYS A N 1
ATOM 809 C CA . LYS A 1 105 ? 13.739 48.980 -0.939 1.00 78.75 105 LYS A CA 1
ATOM 810 C C . LYS A 1 105 ? 12.227 48.749 -1.099 1.00 78.75 105 LYS A C 1
ATOM 812 O O . LYS A 1 105 ? 11.444 49.641 -0.781 1.00 78.75 105 LYS A O 1
ATOM 817 N N . ASP A 1 106 ? 11.837 47.568 -1.564 1.00 75.88 106 ASP A N 1
ATOM 818 C CA . ASP A 1 106 ? 10.468 47.088 -1.707 1.00 75.88 106 ASP A CA 1
ATOM 819 C C . ASP A 1 106 ? 10.401 45.681 -1.103 1.00 75.88 106 ASP A C 1
ATOM 821 O O . ASP A 1 106 ? 10.954 44.721 -1.644 1.00 75.88 106 ASP A O 1
ATOM 825 N N . GLU A 1 107 ? 9.735 45.578 0.044 1.00 72.88 107 GLU A N 1
ATOM 826 C CA . GLU A 1 107 ? 9.601 44.342 0.818 1.00 72.88 107 GLU A CA 1
ATOM 827 C C . GLU A 1 107 ? 8.918 43.227 0.012 1.00 72.88 107 GLU A C 1
ATOM 829 O O . GLU A 1 107 ? 9.288 42.059 0.119 1.00 72.88 107 GLU A O 1
ATOM 834 N N . LYS A 1 108 ? 7.971 43.574 -0.868 1.00 66.75 108 LYS A N 1
ATOM 835 C CA . LYS A 1 108 ? 7.258 42.593 -1.691 1.00 66.75 108 LYS A CA 1
ATOM 836 C C . LYS A 1 108 ? 8.173 41.991 -2.757 1.00 66.75 108 LYS A C 1
ATOM 838 O O . LYS A 1 108 ? 8.110 40.790 -3.009 1.00 66.75 108 LYS A O 1
ATOM 843 N N . VAL A 1 109 ? 9.030 42.812 -3.364 1.00 65.88 109 VAL A N 1
ATOM 844 C CA . VAL A 1 109 ? 10.016 42.364 -4.363 1.00 65.88 109 VAL A CA 1
ATOM 845 C C . VAL A 1 109 ? 11.128 41.542 -3.708 1.00 65.88 109 VAL A C 1
ATOM 847 O O . VAL A 1 109 ? 11.605 40.579 -4.306 1.00 65.88 109 VAL A O 1
ATOM 850 N N . GLU A 1 110 ? 11.523 41.880 -2.478 1.00 72.38 110 GLU A N 1
ATOM 851 C CA . GLU A 1 110 ? 12.486 41.101 -1.691 1.00 72.38 110 GLU A CA 1
ATOM 852 C C . GLU A 1 110 ? 11.946 39.701 -1.369 1.00 72.38 110 GLU A C 1
ATOM 854 O O . GLU A 1 110 ? 12.640 38.714 -1.625 1.00 72.38 110 GLU A O 1
ATOM 859 N N . ILE A 1 111 ? 10.699 39.605 -0.893 1.00 70.62 111 ILE A N 1
ATOM 860 C CA . ILE A 1 111 ? 10.025 38.323 -0.632 1.00 70.62 111 ILE A CA 1
ATOM 861 C C . ILE A 1 111 ? 9.925 37.496 -1.920 1.00 70.62 111 ILE A C 1
ATOM 863 O O . ILE A 1 111 ? 10.349 36.343 -1.932 1.00 70.62 111 ILE A O 1
ATOM 867 N N . GLU A 1 112 ? 9.454 38.082 -3.026 1.00 69.69 112 GLU A N 1
ATOM 868 C CA . GLU A 1 112 ? 9.314 37.363 -4.302 1.00 69.69 112 GLU A CA 1
ATOM 869 C C . GLU A 1 112 ? 10.670 36.863 -4.842 1.00 69.69 112 GLU A C 1
ATOM 871 O O . GLU A 1 112 ? 10.763 35.774 -5.419 1.00 69.69 112 GLU A O 1
ATOM 876 N N . LEU A 1 113 ? 11.741 37.646 -4.663 1.00 74.50 113 LEU A N 1
ATOM 877 C CA . LEU A 1 113 ? 13.091 37.247 -5.053 1.00 74.50 113 LEU A CA 1
ATOM 878 C C . LEU A 1 113 ? 13.579 36.060 -4.217 1.00 74.50 113 LEU A C 1
ATOM 880 O O . LEU A 1 113 ? 14.062 35.087 -4.797 1.00 74.50 113 LEU A O 1
ATOM 884 N N . LEU A 1 114 ? 13.422 36.128 -2.892 1.00 75.81 114 LEU A N 1
ATOM 885 C CA . LEU A 1 114 ? 13.832 35.068 -1.970 1.00 75.81 114 LEU A CA 1
ATOM 886 C C . LEU A 1 114 ? 13.034 33.778 -2.188 1.00 75.81 114 LEU A C 1
ATOM 888 O O . LEU A 1 114 ? 13.615 32.697 -2.201 1.00 75.81 114 LEU A O 1
ATOM 892 N N . GLU A 1 115 ? 11.732 33.869 -2.458 1.00 72.94 115 GLU A N 1
ATOM 893 C CA . GLU A 1 115 ? 10.903 32.711 -2.818 1.00 72.94 115 GLU A CA 1
ATOM 894 C C . GLU A 1 115 ? 11.381 32.045 -4.118 1.00 72.94 115 GLU A C 1
ATOM 896 O O . GLU A 1 115 ? 11.461 30.813 -4.212 1.00 72.94 115 GLU A O 1
ATOM 901 N N . LYS A 1 116 ? 11.740 32.843 -5.135 1.00 71.31 116 LYS A N 1
ATOM 902 C CA . LYS A 1 116 ? 12.285 32.322 -6.398 1.00 71.31 116 LYS A CA 1
ATOM 903 C C . LYS A 1 116 ? 13.644 31.657 -6.196 1.00 71.31 116 LYS A C 1
ATOM 905 O O . LYS A 1 116 ? 13.870 30.587 -6.764 1.00 71.31 116 LYS A O 1
ATOM 910 N N . THR A 1 117 ? 14.541 32.250 -5.411 1.00 73.56 117 THR A N 1
ATOM 911 C CA . THR A 1 117 ? 15.868 31.673 -5.151 1.00 73.56 117 THR A CA 1
ATOM 912 C C . THR A 1 117 ? 15.793 30.442 -4.254 1.00 73.56 117 THR A C 1
ATOM 914 O O . THR A 1 117 ? 16.464 29.452 -4.547 1.00 73.56 117 THR A O 1
ATOM 917 N N . ASP A 1 118 ? 14.903 30.426 -3.262 1.00 75.75 118 ASP A N 1
ATOM 918 C CA . ASP A 1 118 ? 14.594 29.247 -2.447 1.00 75.75 118 ASP A CA 1
ATOM 919 C C . ASP A 1 118 ? 14.120 28.084 -3.315 1.00 75.75 118 ASP A C 1
ATOM 921 O O . ASP A 1 118 ? 14.621 26.962 -3.195 1.00 75.75 118 ASP A O 1
ATOM 925 N N . LYS A 1 119 ? 13.198 28.350 -4.245 1.00 74.38 119 LYS A N 1
ATOM 926 C CA . LYS A 1 119 ? 12.710 27.336 -5.181 1.00 74.38 119 LYS A CA 1
ATOM 927 C C . LYS A 1 119 ? 13.834 26.781 -6.058 1.00 74.38 119 LYS A C 1
ATOM 929 O O . LYS A 1 119 ? 13.894 25.570 -6.249 1.00 74.38 119 LYS A O 1
ATOM 934 N N . ILE A 1 120 ? 14.741 27.628 -6.552 1.00 72.00 120 ILE A N 1
ATOM 935 C CA . ILE A 1 120 ? 15.901 27.199 -7.354 1.00 72.00 120 ILE A CA 1
ATOM 936 C C . ILE A 1 120 ? 16.817 26.270 -6.545 1.00 72.00 120 ILE A C 1
ATOM 938 O O . ILE A 1 120 ? 17.202 25.209 -7.042 1.00 72.00 120 ILE A O 1
ATOM 942 N N . VAL A 1 121 ? 17.138 26.644 -5.302 1.00 71.94 121 VAL A N 1
ATOM 943 C CA . VAL A 1 121 ? 17.995 25.852 -4.405 1.00 71.94 121 VAL A CA 1
ATOM 944 C C . VAL A 1 121 ? 17.359 24.491 -4.119 1.00 71.94 121 VAL A C 1
ATOM 946 O O . VAL A 1 121 ? 18.008 23.457 -4.290 1.00 71.94 121 VAL A O 1
ATOM 949 N N . VAL A 1 122 ? 16.074 24.474 -3.755 1.00 69.69 122 VAL A N 1
ATOM 950 C CA . VAL A 1 122 ? 15.324 23.247 -3.453 1.00 69.69 122 VAL A CA 1
ATOM 951 C C . VAL A 1 122 ? 15.182 22.356 -4.690 1.00 69.69 122 VAL A C 1
ATOM 953 O O . VAL A 1 122 ? 15.436 21.154 -4.609 1.00 69.69 122 VAL A O 1
ATOM 956 N N . ASP A 1 123 ? 14.825 22.907 -5.851 1.00 66.00 123 ASP A N 1
ATOM 957 C CA . ASP A 1 123 ? 14.644 22.122 -7.077 1.00 66.00 123 ASP A CA 1
ATOM 958 C C . ASP A 1 123 ? 15.975 21.495 -7.550 1.00 66.00 123 ASP A C 1
ATOM 960 O O . ASP A 1 123 ? 15.982 20.359 -8.034 1.00 66.00 123 ASP A O 1
ATOM 964 N N . HIS A 1 124 ? 17.114 22.184 -7.393 1.00 68.62 124 HIS A N 1
ATOM 965 C CA . HIS A 1 124 ? 18.423 21.619 -7.749 1.00 68.62 124 HIS A CA 1
ATOM 966 C C . HIS A 1 124 ? 18.892 20.547 -6.752 1.00 68.62 124 HIS A C 1
ATOM 968 O O . HIS A 1 124 ? 19.335 19.474 -7.171 1.00 68.62 124 HIS A O 1
ATOM 974 N N . ALA A 1 125 ? 18.721 20.797 -5.450 1.00 66.88 125 ALA A N 1
ATOM 975 C CA . ALA A 1 125 ? 18.963 19.829 -4.379 1.00 66.88 125 ALA A CA 1
ATOM 976 C C . ALA A 1 125 ? 18.195 18.519 -4.614 1.00 66.88 125 ALA A C 1
ATOM 978 O O . ALA A 1 125 ? 18.763 17.428 -4.597 1.00 66.88 125 ALA A O 1
ATOM 979 N N . THR A 1 126 ? 16.908 18.646 -4.934 1.00 65.44 126 THR A N 1
ATOM 980 C CA . THR A 1 126 ? 16.005 17.527 -5.218 1.00 65.44 126 THR A CA 1
ATOM 981 C C . THR A 1 126 ? 16.496 16.693 -6.399 1.00 65.44 126 THR A C 1
ATOM 983 O O . THR A 1 126 ? 16.638 15.476 -6.291 1.00 65.44 126 THR A O 1
ATOM 986 N N . LYS A 1 127 ? 16.843 17.341 -7.520 1.00 64.69 127 LYS A N 1
ATOM 987 C CA . LYS A 1 127 ? 17.365 16.655 -8.716 1.00 64.69 127 LYS A CA 1
ATOM 988 C C . LYS A 1 127 ? 18.647 15.870 -8.434 1.00 64.69 127 LYS A C 1
ATOM 990 O O . LYS A 1 127 ? 18.847 14.811 -9.028 1.00 64.69 127 LYS A O 1
ATOM 995 N N . LYS A 1 128 ? 19.516 16.379 -7.555 1.00 64.44 128 LYS A N 1
ATOM 996 C CA . LYS A 1 128 ? 20.743 15.690 -7.138 1.00 64.44 128 LYS A CA 1
ATOM 997 C C . LYS A 1 128 ? 20.418 14.426 -6.334 1.00 64.44 128 LYS A C 1
ATOM 999 O O . LYS A 1 128 ? 20.884 13.357 -6.715 1.00 64.44 128 LYS A O 1
ATOM 1004 N N . VAL A 1 129 ? 19.553 14.527 -5.322 1.00 64.75 129 VAL A N 1
ATOM 1005 C CA . VAL A 1 129 ? 19.145 13.392 -4.470 1.00 64.75 129 VAL A CA 1
ATOM 1006 C C . VAL A 1 129 ? 18.429 12.305 -5.258 1.00 64.75 129 VAL A C 1
ATOM 1008 O O . VAL A 1 129 ? 18.746 11.130 -5.107 1.00 64.75 129 VAL A O 1
ATOM 1011 N N . VAL A 1 130 ? 17.497 12.678 -6.133 1.00 60.84 130 VAL A N 1
ATOM 1012 C CA . VAL A 1 130 ? 16.771 11.723 -6.983 1.00 60.84 130 VAL A CA 1
ATOM 1013 C C . VAL A 1 130 ? 17.740 10.950 -7.877 1.00 60.84 130 VAL A C 1
ATOM 1015 O O . VAL A 1 130 ? 17.674 9.725 -7.973 1.00 60.84 130 VAL A O 1
ATOM 1018 N N . LYS A 1 131 ? 18.703 11.656 -8.481 1.00 60.03 131 LYS A N 1
ATOM 1019 C CA . LYS A 1 131 ? 19.747 11.032 -9.293 1.00 60.03 131 LYS A CA 1
ATOM 1020 C C . LYS A 1 131 ? 20.628 10.100 -8.459 1.00 60.03 131 LYS A C 1
ATOM 1022 O O . LYS A 1 131 ? 20.872 8.980 -8.892 1.00 60.03 131 LYS A O 1
ATOM 1027 N N . GLU A 1 132 ? 21.104 10.538 -7.297 1.00 63.03 132 GLU A N 1
ATOM 1028 C CA . GLU A 1 132 ? 21.955 9.733 -6.409 1.00 63.03 132 GLU A CA 1
ATOM 1029 C C . GLU A 1 132 ? 21.227 8.490 -5.889 1.00 63.03 132 GLU A C 1
ATOM 1031 O O . GLU A 1 132 ? 21.801 7.407 -5.936 1.00 63.03 132 GLU A O 1
ATOM 1036 N N . LYS A 1 133 ? 19.949 8.604 -5.504 1.00 63.53 133 LYS A N 1
ATOM 1037 C CA . LYS A 1 133 ? 19.107 7.462 -5.116 1.00 63.53 133 LYS A CA 1
ATOM 1038 C C . LYS A 1 133 ? 18.932 6.469 -6.259 1.00 63.53 133 LYS A C 1
ATOM 1040 O O . LYS A 1 133 ? 19.147 5.285 -6.046 1.00 63.53 133 LYS A O 1
ATOM 1045 N N . ALA A 1 134 ? 18.623 6.933 -7.471 1.00 57.78 134 ALA A N 1
ATOM 1046 C CA . ALA A 1 134 ? 18.493 6.049 -8.630 1.00 57.78 134 ALA A CA 1
ATOM 1047 C C . ALA A 1 134 ? 19.812 5.323 -8.955 1.00 57.78 134 ALA A C 1
ATOM 1049 O O . ALA A 1 134 ? 19.806 4.133 -9.251 1.00 57.78 134 ALA A O 1
ATOM 1050 N N . HIS A 1 135 ? 20.954 6.016 -8.848 1.00 62.47 135 HIS A N 1
ATOM 1051 C CA . HIS A 1 135 ? 22.265 5.381 -9.025 1.00 62.47 135 HIS A CA 1
ATOM 1052 C C . HIS A 1 135 ? 22.575 4.394 -7.888 1.00 62.47 135 HIS A C 1
ATOM 1054 O O . HIS A 1 135 ? 23.120 3.334 -8.167 1.00 62.47 135 HIS A O 1
ATOM 1060 N N . LYS A 1 136 ? 22.214 4.708 -6.635 1.00 66.06 136 LYS A N 1
ATOM 1061 C CA . LYS A 1 136 ? 22.409 3.838 -5.462 1.00 66.06 136 LYS A CA 1
ATOM 1062 C C . LYS A 1 136 ? 21.572 2.559 -5.543 1.00 66.06 136 LYS A C 1
ATOM 1064 O O . LYS A 1 136 ? 22.094 1.488 -5.275 1.00 66.06 136 LYS A O 1
ATOM 1069 N N . VAL A 1 137 ? 20.317 2.671 -5.974 1.00 63.84 137 VAL A N 1
ATOM 1070 C CA . VAL A 1 137 ? 19.400 1.536 -6.182 1.00 63.84 137 VAL A CA 1
ATOM 1071 C C . VAL A 1 137 ? 19.968 0.550 -7.200 1.00 63.84 137 VAL A C 1
ATOM 1073 O O . VAL A 1 137 ? 20.048 -0.646 -6.938 1.00 63.84 137 VAL A O 1
ATOM 1076 N N . VAL A 1 138 ? 20.429 1.058 -8.348 1.00 60.22 138 VAL A N 1
ATOM 1077 C CA . VAL A 1 138 ? 21.055 0.219 -9.379 1.00 60.22 138 VAL A CA 1
ATOM 1078 C C . VAL A 1 138 ? 22.402 -0.343 -8.896 1.00 60.22 138 VAL A C 1
ATOM 1080 O O . VAL A 1 138 ? 22.742 -1.476 -9.220 1.00 60.22 138 VAL A O 1
ATOM 1083 N N . LEU A 1 139 ? 23.152 0.418 -8.091 1.00 64.56 139 LEU A N 1
ATOM 1084 C CA . LEU A 1 139 ? 24.442 0.018 -7.521 1.00 64.56 139 LEU A CA 1
ATOM 1085 C C . LEU A 1 139 ? 24.338 -1.151 -6.532 1.00 64.56 139 LEU A C 1
ATOM 1087 O O . LEU A 1 139 ? 25.124 -2.088 -6.639 1.00 64.56 139 LEU A O 1
ATOM 1091 N N . GLU A 1 140 ? 23.414 -1.095 -5.570 1.00 62.81 140 GLU A N 1
ATOM 1092 C CA . GLU A 1 140 ? 23.306 -2.101 -4.499 1.00 62.81 140 GLU A CA 1
ATOM 1093 C C . GLU A 1 140 ? 23.069 -3.510 -5.074 1.00 62.81 140 GLU A C 1
ATOM 1095 O O . GLU A 1 140 ? 23.776 -4.445 -4.701 1.00 62.81 140 GLU A O 1
ATOM 1100 N N . LYS A 1 141 ? 22.204 -3.648 -6.090 1.00 64.88 141 LYS A N 1
ATOM 1101 C CA . LYS A 1 141 ? 21.983 -4.933 -6.784 1.00 64.88 141 LYS A CA 1
ATOM 1102 C C . LYS A 1 141 ? 23.223 -5.445 -7.529 1.00 64.88 141 LYS A C 1
ATOM 1104 O O . LYS A 1 141 ? 23.528 -6.641 -7.520 1.00 64.88 141 LYS A O 1
ATOM 1109 N N . VAL A 1 142 ? 23.951 -4.547 -8.189 1.00 62.97 142 VAL A N 1
ATOM 1110 C CA . VAL A 1 142 ? 25.159 -4.896 -8.955 1.00 62.97 142 VAL A CA 1
ATOM 1111 C C . VAL A 1 142 ? 26.273 -5.394 -8.032 1.00 62.97 142 VAL A C 1
ATOM 1113 O O . VAL A 1 142 ? 27.050 -6.257 -8.425 1.00 62.97 142 VAL A O 1
ATOM 1116 N N . GLN A 1 143 ? 26.344 -4.897 -6.794 1.00 58.84 143 GLN A N 1
ATOM 1117 C CA . GLN A 1 143 ? 27.338 -5.334 -5.810 1.00 58.84 143 GLN A CA 1
ATOM 1118 C C . GLN A 1 143 ? 26.993 -6.689 -5.172 1.00 58.84 143 GLN A C 1
ATOM 1120 O O . GLN A 1 143 ? 27.892 -7.515 -5.027 1.00 58.84 143 GLN A O 1
ATOM 1125 N N . GLU A 1 144 ? 25.719 -6.959 -4.859 1.00 54.97 144 GLU A N 1
ATOM 1126 C CA . GLU A 1 144 ? 25.289 -8.251 -4.287 1.00 54.97 144 GLU A CA 1
ATOM 1127 C C . GLU A 1 144 ? 25.545 -9.438 -5.232 1.00 54.97 144 GLU A C 1
ATOM 1129 O O . GLU A 1 144 ? 25.979 -10.507 -4.797 1.00 54.97 144 GLU A O 1
ATOM 1134 N N . THR A 1 145 ? 25.351 -9.239 -6.539 1.00 50.25 145 THR A N 1
ATOM 1135 C CA . THR A 1 145 ? 25.626 -10.257 -7.571 1.00 50.25 145 THR A CA 1
ATOM 1136 C C . THR A 1 145 ? 27.121 -10.566 -7.725 1.00 50.25 145 THR A C 1
ATOM 1138 O O . THR A 1 145 ? 27.474 -11.706 -8.012 1.00 50.25 145 THR A O 1
ATOM 1141 N N . VAL A 1 146 ? 28.010 -9.599 -7.459 1.00 47.16 146 VAL A N 1
ATOM 1142 C CA . VAL A 1 146 ? 29.476 -9.785 -7.500 1.00 47.16 146 VAL A CA 1
ATOM 1143 C C . VAL A 1 146 ? 29.988 -10.542 -6.273 1.00 47.16 146 VAL A C 1
ATOM 1145 O O . VAL A 1 146 ? 30.861 -11.395 -6.406 1.00 47.16 146 VAL A O 1
ATOM 1148 N N . THR A 1 147 ? 29.418 -10.312 -5.084 1.00 38.50 147 THR A N 1
ATOM 1149 C CA . THR A 1 147 ? 29.801 -11.048 -3.860 1.00 38.50 147 THR A CA 1
ATOM 1150 C C . THR A 1 147 ? 29.523 -12.553 -3.920 1.00 38.50 147 THR A C 1
ATOM 1152 O O . THR A 1 147 ? 30.108 -13.299 -3.142 1.00 38.50 147 THR A O 1
ATOM 1155 N N . VAL A 1 148 ? 28.672 -13.016 -4.844 1.00 39.34 148 VAL A N 1
ATOM 1156 C CA . VAL A 1 148 ? 28.437 -14.451 -5.089 1.00 39.34 148 VAL A CA 1
ATOM 1157 C C . VAL A 1 148 ? 29.470 -15.046 -6.062 1.00 39.34 148 VAL A C 1
ATOM 1159 O O . VAL A 1 148 ? 29.715 -16.250 -6.019 1.00 39.34 148 VAL A O 1
ATOM 1162 N N . GLU A 1 149 ? 30.111 -14.229 -6.906 1.00 38.00 149 GLU A N 1
ATOM 1163 C CA . GLU A 1 149 ? 31.051 -14.692 -7.942 1.00 38.00 149 GLU A CA 1
ATOM 1164 C C . GLU A 1 149 ? 32.538 -14.445 -7.613 1.00 38.00 149 GLU A C 1
ATOM 1166 O O . GLU A 1 149 ? 33.393 -15.150 -8.148 1.00 38.00 149 GLU A O 1
ATOM 1171 N N . GLU A 1 150 ? 32.879 -13.520 -6.708 1.00 35.69 150 GLU A N 1
ATOM 1172 C CA . GLU A 1 150 ? 34.273 -13.171 -6.384 1.00 35.69 150 GLU A CA 1
ATOM 1173 C C . GLU A 1 150 ? 34.563 -13.186 -4.866 1.00 35.69 150 GLU A C 1
ATOM 1175 O O . GLU A 1 150 ? 34.725 -12.149 -4.224 1.00 35.69 150 GLU A O 1
ATOM 1180 N N . GLU A 1 151 ? 34.746 -14.373 -4.275 1.00 33.47 151 GLU A N 1
ATOM 1181 C CA . GLU A 1 151 ? 35.736 -14.500 -3.196 1.00 33.47 151 GLU A CA 1
ATOM 1182 C C . GLU A 1 151 ? 37.126 -14.534 -3.855 1.00 33.47 151 GLU A C 1
ATOM 1184 O O . GLU A 1 151 ? 37.490 -15.553 -4.434 1.00 33.47 151 GLU A O 1
ATOM 1189 N N . ILE A 1 152 ? 37.882 -13.424 -3.817 1.00 29.17 152 ILE A N 1
ATOM 1190 C CA . ILE A 1 152 ? 39.332 -13.358 -3.507 1.00 29.17 152 ILE A CA 1
ATOM 1191 C C . ILE A 1 152 ? 39.903 -11.930 -3.698 1.00 29.17 152 ILE A C 1
ATOM 1193 O O . ILE A 1 152 ? 39.909 -11.350 -4.780 1.00 29.17 152 ILE A O 1
ATOM 1197 N N . SER A 1 153 ? 40.549 -11.479 -2.616 1.00 29.06 153 SER A N 1
ATOM 1198 C CA . SER A 1 153 ? 41.583 -10.437 -2.461 1.00 29.06 153 SER A CA 1
ATOM 1199 C C . SER A 1 153 ? 41.181 -8.954 -2.467 1.00 29.06 153 SER A C 1
ATOM 1201 O O . SER A 1 153 ? 41.045 -8.290 -3.488 1.00 29.06 153 SER A O 1
ATOM 1203 N N . THR A 1 154 ? 41.111 -8.427 -1.246 1.00 31.97 154 THR A N 1
ATOM 1204 C CA . THR A 1 154 ? 41.203 -7.014 -0.867 1.00 31.97 154 THR A CA 1
ATOM 1205 C C . THR A 1 154 ? 42.657 -6.525 -0.835 1.00 31.97 154 THR A C 1
ATOM 1207 O O . THR A 1 154 ? 43.512 -7.280 -0.383 1.00 31.97 154 THR A O 1
ATOM 1210 N N . GLU A 1 155 ? 42.909 -5.265 -1.225 1.00 30.67 155 GLU A N 1
ATOM 1211 C CA . GLU A 1 155 ? 43.565 -4.191 -0.426 1.00 30.67 155 GLU A CA 1
ATOM 1212 C C . GLU A 1 155 ? 44.061 -3.029 -1.324 1.00 30.67 155 GLU A C 1
ATOM 1214 O O . GLU A 1 155 ? 44.876 -3.231 -2.219 1.00 30.67 155 GLU A O 1
ATOM 1219 N N . ASP A 1 156 ? 43.521 -1.810 -1.140 1.00 28.84 156 ASP A N 1
ATOM 1220 C CA . ASP A 1 156 ? 44.169 -0.671 -0.442 1.00 28.84 156 ASP A CA 1
ATOM 1221 C C . ASP A 1 156 ? 43.685 0.743 -0.875 1.00 28.84 156 ASP A C 1
ATOM 1223 O O . ASP A 1 156 ? 43.211 0.983 -1.983 1.00 28.84 156 ASP A O 1
ATOM 1227 N N . ILE A 1 157 ? 43.791 1.680 0.076 1.00 35.38 157 ILE A N 1
ATOM 1228 C CA . ILE A 1 157 ? 42.993 2.907 0.315 1.00 35.38 157 ILE A CA 1
ATOM 1229 C C . ILE A 1 157 ? 43.608 4.212 -0.271 1.00 35.38 157 ILE A C 1
ATOM 1231 O O . ILE A 1 157 ? 44.823 4.377 -0.235 1.00 35.38 157 ILE A O 1
ATOM 1235 N N . THR A 1 158 ? 42.785 5.200 -0.712 1.00 30.44 158 THR A N 1
ATOM 1236 C CA . THR A 1 158 ? 42.796 6.660 -0.319 1.00 30.44 158 THR A CA 1
ATOM 1237 C C . THR A 1 158 ? 41.879 7.593 -1.168 1.00 30.44 158 THR A C 1
ATOM 1239 O O . THR A 1 158 ? 41.564 7.328 -2.325 1.00 30.44 158 THR A O 1
ATOM 1242 N N . ASN A 1 159 ? 41.414 8.705 -0.559 1.00 44.75 159 ASN A N 1
ATOM 1243 C CA . ASN A 1 159 ? 40.205 9.491 -0.897 1.00 44.75 159 ASN A CA 1
ATOM 1244 C C . ASN A 1 159 ? 40.348 10.689 -1.883 1.00 44.75 159 ASN A C 1
ATOM 1246 O O . ASN A 1 159 ? 41.389 11.328 -2.013 1.00 44.75 159 ASN A O 1
ATOM 1250 N N . SER A 1 160 ? 39.207 11.032 -2.510 1.00 35.69 160 SER A N 1
ATOM 1251 C CA . SER A 1 160 ? 38.869 12.088 -3.507 1.00 35.69 160 SER A CA 1
ATOM 1252 C C . SER A 1 160 ? 39.041 11.759 -5.002 1.00 35.69 160 SER A C 1
ATOM 1254 O O . SER A 1 160 ? 38.145 12.064 -5.791 1.00 35.69 160 SER A O 1
ATOM 1256 N N . ALA A 1 161 ? 40.092 11.039 -5.408 1.00 32.31 161 ALA A N 1
ATOM 1257 C CA . ALA A 1 161 ? 40.127 10.374 -6.722 1.00 32.31 161 ALA A CA 1
ATOM 1258 C C . ALA A 1 161 ? 39.209 9.134 -6.747 1.00 32.31 161 ALA A C 1
ATOM 1260 O O . ALA A 1 161 ? 38.712 8.732 -7.801 1.00 32.31 161 ALA A O 1
ATOM 1261 N N . HIS A 1 162 ? 38.928 8.586 -5.560 1.00 41.59 162 HIS A N 1
ATOM 1262 C CA . HIS A 1 162 ? 38.118 7.396 -5.361 1.00 41.59 162 HIS A CA 1
ATOM 1263 C C . HIS A 1 162 ? 36.655 7.586 -5.763 1.00 41.59 162 HIS A C 1
ATOM 1265 O O . HIS A 1 162 ? 36.106 6.673 -6.345 1.00 41.59 162 HIS A O 1
ATOM 1271 N N . GLU A 1 163 ? 36.012 8.741 -5.560 1.00 38.22 163 GLU A N 1
ATOM 1272 C CA . GLU A 1 163 ? 34.594 8.897 -5.941 1.00 38.22 163 GLU A CA 1
ATOM 1273 C C . GLU A 1 163 ? 34.387 8.875 -7.459 1.00 38.22 163 GLU A C 1
ATOM 1275 O O . GLU A 1 163 ? 33.449 8.253 -7.949 1.00 38.22 163 GLU A O 1
ATOM 1280 N N . LYS A 1 164 ? 35.284 9.510 -8.227 1.00 40.69 164 LYS A N 1
ATOM 1281 C CA . LYS A 1 164 ? 35.233 9.474 -9.698 1.00 40.69 164 LYS A CA 1
ATOM 1282 C C . LYS A 1 164 ? 35.669 8.122 -10.254 1.00 40.69 164 LYS A C 1
ATOM 1284 O O . LYS A 1 164 ? 35.003 7.622 -11.156 1.00 40.69 164 LYS A O 1
ATOM 1289 N N . ASN A 1 165 ? 36.736 7.532 -9.713 1.00 44.12 165 ASN A N 1
ATOM 1290 C CA . ASN A 1 165 ? 37.220 6.221 -10.151 1.00 44.12 165 ASN A CA 1
ATOM 1291 C C . ASN A 1 165 ? 36.249 5.098 -9.757 1.00 44.12 165 ASN A C 1
ATOM 1293 O O . ASN A 1 165 ? 35.994 4.216 -10.567 1.00 44.12 165 ASN A O 1
ATOM 1297 N N . ASN A 1 166 ? 35.642 5.171 -8.569 1.00 54.38 166 ASN A N 1
ATOM 1298 C CA . ASN A 1 166 ? 34.612 4.239 -8.111 1.00 54.38 166 ASN A CA 1
ATOM 1299 C C . ASN A 1 166 ? 33.344 4.409 -8.947 1.00 54.38 166 ASN A C 1
ATOM 1301 O O . ASN A 1 166 ? 32.856 3.438 -9.502 1.00 54.38 166 ASN A O 1
ATOM 1305 N N . LYS A 1 167 ? 32.874 5.644 -9.174 1.00 59.12 167 LYS A N 1
ATOM 1306 C CA . LYS A 1 167 ? 31.725 5.894 -10.057 1.00 59.12 167 LYS A CA 1
ATOM 1307 C C . LYS A 1 167 ? 31.941 5.364 -11.478 1.00 59.12 167 LYS A C 1
ATOM 1309 O O . LYS A 1 167 ? 31.049 4.732 -12.027 1.00 59.12 167 LYS A O 1
ATOM 1314 N N . GLN A 1 168 ? 33.111 5.596 -12.072 1.00 63.72 168 GLN A N 1
ATOM 1315 C CA . GLN A 1 168 ? 33.419 5.094 -13.412 1.00 63.72 168 GLN A CA 1
ATOM 1316 C C . GLN A 1 168 ? 33.579 3.564 -13.437 1.00 63.72 168 GLN A C 1
ATOM 1318 O O . GLN A 1 168 ? 33.207 2.931 -14.421 1.00 63.72 168 GLN A O 1
ATOM 1323 N N . SER A 1 169 ? 34.099 2.963 -12.363 1.00 71.94 169 SER A N 1
ATOM 1324 C CA . SER A 1 169 ? 34.151 1.505 -12.184 1.00 71.94 169 SER A CA 1
ATOM 1325 C C . SER A 1 169 ? 32.751 0.893 -12.052 1.00 71.94 169 SER A C 1
ATOM 1327 O O . SER A 1 169 ? 32.463 -0.134 -12.657 1.00 71.94 169 SER A O 1
ATOM 1329 N N . ILE A 1 170 ? 31.856 1.566 -11.331 1.00 70.75 170 ILE A N 1
ATOM 1330 C CA . ILE A 1 170 ? 30.461 1.171 -11.114 1.00 70.75 170 ILE A CA 1
ATOM 1331 C C . ILE A 1 170 ? 29.647 1.264 -12.405 1.00 70.75 170 ILE A C 1
ATOM 1333 O O . ILE A 1 170 ? 28.939 0.327 -12.761 1.00 70.75 170 ILE A O 1
ATOM 1337 N N . GLU A 1 171 ? 29.746 2.378 -13.136 1.00 80.62 171 GLU A N 1
ATOM 1338 C CA . GLU A 1 171 ? 29.023 2.544 -14.403 1.00 80.62 171 GLU A CA 1
ATOM 1339 C C . GLU A 1 171 ? 29.433 1.452 -15.404 1.00 80.62 171 GLU A C 1
ATOM 1341 O O . GLU A 1 171 ? 28.574 0.868 -16.064 1.00 80.62 171 GLU A O 1
ATOM 1346 N N . LYS A 1 172 ? 30.723 1.089 -15.431 1.00 83.69 172 LYS A N 1
ATOM 1347 C CA . LYS A 1 172 ? 31.233 -0.055 -16.201 1.00 83.69 172 LYS A CA 1
ATOM 1348 C C . LYS A 1 172 ? 30.617 -1.384 -15.763 1.00 83.69 172 LYS A C 1
ATOM 1350 O O . LYS A 1 172 ? 30.254 -2.185 -16.621 1.00 83.69 172 LYS A O 1
ATOM 1355 N N . GLN A 1 173 ? 30.494 -1.630 -14.458 1.00 80.56 173 GLN A N 1
ATOM 1356 C CA . GLN A 1 173 ? 29.863 -2.848 -13.934 1.00 80.56 173 GLN A CA 1
ATOM 1357 C C . GLN A 1 173 ? 28.390 -2.942 -14.349 1.00 80.56 173 GLN A C 1
ATOM 1359 O O . GLN A 1 173 ? 27.985 -3.974 -14.878 1.00 80.56 173 GLN A O 1
ATOM 1364 N N . ILE A 1 174 ? 27.623 -1.852 -14.221 1.00 84.25 174 ILE A N 1
ATOM 1365 C CA . ILE A 1 174 ? 26.221 -1.780 -14.668 1.00 84.25 174 ILE A CA 1
ATOM 1366 C C . ILE A 1 174 ? 26.116 -2.086 -16.167 1.00 84.25 174 ILE A C 1
ATOM 1368 O O . ILE A 1 174 ? 25.296 -2.908 -16.574 1.00 84.25 174 ILE A O 1
ATOM 1372 N N . ILE A 1 175 ? 26.965 -1.457 -16.992 1.00 88.56 175 ILE A N 1
ATOM 1373 C CA . ILE A 1 175 ? 26.986 -1.680 -18.446 1.00 88.56 175 ILE A CA 1
ATOM 1374 C C . ILE A 1 175 ? 27.238 -3.152 -18.771 1.00 88.56 175 ILE A C 1
ATOM 1376 O O . ILE A 1 175 ? 26.549 -3.699 -19.629 1.00 88.56 175 ILE A O 1
ATOM 1380 N N . ARG A 1 176 ? 28.194 -3.793 -18.089 1.00 85.56 176 ARG A N 1
ATOM 1381 C CA . ARG A 1 176 ? 28.556 -5.197 -18.324 1.00 85.56 176 ARG A CA 1
ATOM 1382 C C . ARG A 1 176 ? 27.467 -6.165 -17.870 1.00 85.56 176 ARG A C 1
ATOM 1384 O O . ARG A 1 176 ? 27.105 -7.044 -18.645 1.00 85.56 176 ARG A O 1
ATOM 1391 N N . GLN A 1 177 ? 26.934 -5.998 -16.660 1.00 84.38 177 GLN A N 1
ATOM 1392 C CA . GLN A 1 177 ? 25.918 -6.903 -16.111 1.00 84.38 177 GLN A CA 1
ATOM 1393 C C . GLN A 1 177 ? 24.609 -6.835 -16.898 1.00 84.38 177 GLN A C 1
ATOM 1395 O O . GLN A 1 177 ? 24.069 -7.865 -17.291 1.00 84.38 177 GLN A O 1
ATOM 1400 N N . LEU A 1 178 ? 24.140 -5.623 -17.210 1.00 88.56 178 LEU A N 1
ATOM 1401 C CA . LEU A 1 178 ? 22.928 -5.418 -18.006 1.00 88.56 178 LEU A CA 1
ATOM 1402 C C . LEU A 1 178 ? 23.181 -5.524 -19.521 1.00 88.56 178 LEU A C 1
ATOM 1404 O O . LEU A 1 178 ? 22.248 -5.390 -20.311 1.00 88.56 178 LEU A O 1
ATOM 1408 N N . LYS A 1 179 ? 24.438 -5.738 -19.937 1.00 92.38 179 LYS A N 1
ATOM 1409 C CA . LYS A 1 179 ? 24.891 -5.799 -21.338 1.00 92.38 179 LYS A CA 1
ATOM 1410 C C . LYS A 1 179 ? 24.391 -4.623 -22.190 1.00 92.38 179 LYS A C 1
ATOM 1412 O O . LYS A 1 179 ? 24.053 -4.788 -23.359 1.00 92.38 179 LYS A O 1
ATOM 1417 N N . LEU A 1 180 ? 24.389 -3.412 -21.628 1.00 92.06 180 LEU A N 1
ATOM 1418 C CA . LEU A 1 180 ? 23.852 -2.203 -22.282 1.00 92.06 180 LEU A CA 1
ATOM 1419 C C . LEU A 1 180 ? 24.633 -1.793 -23.536 1.00 92.06 180 LEU A C 1
ATOM 1421 O O . LEU A 1 180 ? 24.123 -1.067 -24.380 1.00 92.06 180 LEU A O 1
ATOM 1425 N N . ASN A 1 181 ? 25.885 -2.235 -23.652 1.00 93.50 181 ASN A N 1
ATOM 1426 C CA . ASN A 1 181 ? 26.754 -1.980 -24.796 1.00 93.50 181 ASN A CA 1
ATOM 1427 C C . ASN A 1 181 ? 26.665 -3.052 -25.897 1.00 93.50 181 ASN A C 1
ATOM 1429 O O . ASN A 1 181 ? 27.391 -2.959 -26.892 1.00 93.50 181 ASN A O 1
ATOM 1433 N N . HIS A 1 182 ? 25.800 -4.052 -25.730 1.00 93.56 182 HIS A N 1
ATOM 1434 C CA . HIS A 1 182 ? 25.519 -5.092 -26.717 1.00 93.56 182 HIS A CA 1
ATOM 1435 C C . HIS A 1 182 ? 24.296 -4.723 -27.566 1.00 93.56 182 HIS A C 1
ATOM 1437 O O . HIS A 1 182 ? 23.481 -3.882 -27.182 1.00 93.56 182 HIS A O 1
ATOM 1443 N N . GLY A 1 183 ? 24.172 -5.338 -28.741 1.00 92.00 183 GLY A N 1
ATOM 1444 C CA . GLY A 1 183 ? 22.903 -5.332 -29.463 1.00 92.00 183 GLY A CA 1
ATOM 1445 C C . GLY A 1 183 ? 22.008 -6.474 -28.999 1.00 92.00 183 GLY A C 1
ATOM 1446 O O . GLY A 1 183 ? 22.362 -7.237 -28.105 1.00 92.00 183 GLY A O 1
ATOM 1447 N N . LEU A 1 184 ? 20.837 -6.592 -29.611 1.00 90.69 184 LEU A N 1
ATOM 1448 C CA . LEU A 1 184 ? 19.789 -7.532 -29.251 1.00 90.69 184 LEU A CA 1
ATOM 1449 C C . LEU A 1 184 ? 19.410 -8.415 -30.430 1.00 90.69 184 LEU A C 1
ATOM 1451 O O . LEU A 1 184 ? 19.198 -7.937 -31.547 1.00 90.69 184 LEU A O 1
ATOM 1455 N N . PHE A 1 185 ? 19.241 -9.695 -30.143 1.00 87.06 185 PHE A N 1
ATOM 1456 C CA . PHE A 1 185 ? 18.513 -10.640 -30.967 1.00 87.06 185 PHE A CA 1
ATOM 1457 C C . PHE A 1 185 ? 17.057 -10.670 -30.531 1.00 87.06 185 PHE A C 1
ATOM 1459 O O . PHE A 1 185 ? 16.763 -10.931 -29.364 1.00 87.06 185 PHE A O 1
ATOM 1466 N N . LEU A 1 186 ? 16.160 -10.419 -31.482 1.00 81.88 186 LEU A N 1
ATOM 1467 C CA . LEU A 1 186 ? 14.739 -10.686 -31.330 1.00 81.88 186 LEU A CA 1
ATOM 1468 C C . LEU A 1 186 ? 14.464 -11.991 -32.080 1.00 81.88 186 LEU A C 1
ATOM 1470 O O . LEU A 1 186 ? 14.548 -12.034 -33.311 1.00 81.88 186 LEU A O 1
ATOM 1474 N N . ASN A 1 187 ? 14.220 -13.072 -31.345 1.00 67.44 187 ASN A N 1
ATOM 1475 C CA . ASN A 1 187 ? 13.884 -14.373 -31.919 1.00 67.44 187 ASN A CA 1
ATOM 1476 C C . ASN A 1 187 ? 12.596 -14.921 -31.293 1.00 67.44 187 ASN A C 1
ATOM 1478 O O . ASN A 1 187 ? 12.085 -14.367 -30.326 1.00 67.44 187 ASN A O 1
ATOM 1482 N N . GLU A 1 188 ? 12.091 -16.032 -31.825 1.00 56.59 188 GLU A N 1
ATOM 1483 C CA . GLU A 1 188 ? 10.858 -16.684 -31.352 1.00 56.59 188 GLU A CA 1
ATOM 1484 C C . GLU A 1 188 ? 10.878 -17.060 -29.856 1.00 56.59 188 GLU A C 1
ATOM 1486 O O . GLU A 1 188 ? 9.825 -17.270 -29.261 1.00 56.59 188 GLU A O 1
ATOM 1491 N N . TYR A 1 189 ? 12.062 -17.112 -29.236 1.00 57.47 189 TYR A N 1
ATOM 1492 C CA . TYR A 1 189 ? 12.283 -17.521 -27.847 1.00 57.47 189 TYR A CA 1
ATOM 1493 C C . TYR A 1 189 ? 12.491 -16.341 -26.882 1.00 57.47 189 TYR A C 1
ATOM 1495 O O . TYR A 1 189 ? 12.601 -16.561 -25.677 1.00 57.47 189 TYR A O 1
ATOM 1503 N N . GLY A 1 190 ? 12.547 -15.099 -27.378 1.00 74.31 190 GLY A N 1
ATOM 1504 C CA . GLY A 1 190 ? 12.646 -13.896 -26.552 1.00 74.31 190 GLY A CA 1
ATOM 1505 C C . GLY A 1 190 ? 13.682 -12.880 -27.033 1.00 74.31 190 GLY A C 1
ATOM 1506 O O . GLY A 1 190 ? 14.063 -12.826 -28.204 1.00 74.31 190 GLY A O 1
ATOM 1507 N N . ILE A 1 191 ? 14.102 -12.025 -26.100 1.00 86.00 191 ILE A N 1
ATOM 1508 C CA . ILE A 1 191 ? 15.072 -10.953 -26.328 1.00 86.00 191 ILE A CA 1
ATOM 1509 C C . ILE A 1 191 ? 16.387 -11.364 -25.679 1.00 86.00 191 ILE A C 1
ATOM 1511 O O . ILE A 1 191 ? 16.426 -11.618 -24.477 1.00 86.00 191 ILE A O 1
ATOM 1515 N N . GLN A 1 192 ? 17.462 -11.428 -26.461 1.00 87.94 192 GLN A N 1
ATOM 1516 C CA . GLN A 1 192 ? 18.776 -11.823 -25.955 1.00 87.94 192 GLN A CA 1
ATOM 1517 C C . GLN A 1 192 ? 19.855 -10.826 -26.374 1.00 87.94 192 GLN A C 1
ATOM 1519 O O . GLN A 1 192 ? 19.892 -10.427 -27.538 1.00 87.94 192 GLN A O 1
ATOM 1524 N N . PRO A 1 193 ? 20.766 -10.440 -25.469 1.00 90.69 193 PRO A N 1
ATOM 1525 C CA . PRO A 1 193 ? 21.907 -9.621 -25.837 1.00 90.69 193 PRO A CA 1
ATOM 1526 C C . PRO A 1 193 ? 22.878 -10.406 -26.724 1.00 90.69 193 PRO A C 1
ATOM 1528 O O . PRO A 1 193 ? 23.045 -11.619 -26.581 1.00 90.69 193 PRO A O 1
ATOM 1531 N N . SER A 1 194 ? 23.541 -9.705 -27.637 1.00 91.31 194 SER A N 1
ATOM 1532 C CA . SER A 1 194 ? 24.508 -10.287 -28.557 1.00 91.31 194 SER A CA 1
ATOM 1533 C C . SER A 1 194 ? 25.740 -10.834 -27.846 1.00 91.31 194 SER A C 1
ATOM 1535 O O . SER A 1 194 ? 26.092 -10.417 -26.744 1.00 91.31 194 SER A O 1
ATOM 1537 N N . GLN A 1 195 ? 26.447 -11.751 -28.506 1.00 85.88 195 GLN A N 1
ATOM 1538 C CA . GLN A 1 195 ? 27.727 -12.269 -28.015 1.00 85.88 195 GLN A CA 1
ATOM 1539 C C . GLN A 1 195 ? 28.789 -11.161 -27.961 1.00 85.88 195 GLN A C 1
ATOM 1541 O O . GLN A 1 195 ? 29.512 -11.043 -26.974 1.00 85.88 195 GLN A O 1
ATOM 1546 N N . GLN A 1 196 ? 28.863 -10.321 -29.000 1.00 89.94 196 GLN A N 1
ATOM 1547 C CA . GLN A 1 196 ? 29.849 -9.244 -29.087 1.00 89.94 196 GLN A CA 1
ATOM 1548 C C . GLN A 1 196 ? 29.231 -7.881 -28.778 1.00 89.94 196 GLN A C 1
ATOM 1550 O O . GLN A 1 196 ? 28.127 -7.570 -29.231 1.00 89.94 196 GLN A O 1
ATOM 1555 N N . ALA A 1 197 ? 29.974 -7.057 -28.040 1.00 91.56 197 ALA A N 1
ATOM 1556 C CA . ALA A 1 197 ? 29.603 -5.678 -27.757 1.00 91.56 197 ALA A CA 1
ATOM 1557 C C . ALA A 1 197 ? 29.778 -4.780 -28.992 1.00 91.56 197 ALA A C 1
ATOM 1559 O O . ALA A 1 197 ? 30.721 -4.939 -29.769 1.00 91.56 197 ALA A O 1
ATOM 1560 N N . ILE A 1 198 ? 28.894 -3.794 -29.133 1.00 90.81 198 ILE A N 1
ATOM 1561 C CA . ILE A 1 198 ? 28.957 -2.747 -30.164 1.00 90.81 198 ILE A CA 1
ATOM 1562 C C . ILE A 1 198 ? 29.784 -1.562 -29.659 1.00 90.81 198 ILE A C 1
ATOM 1564 O O . ILE A 1 198 ? 30.569 -0.968 -30.401 1.00 90.81 198 ILE A O 1
ATOM 1568 N N . PHE A 1 199 ? 29.609 -1.221 -28.382 1.00 91.88 199 PHE A N 1
ATOM 1569 C CA . PHE A 1 199 ? 30.213 -0.053 -27.754 1.00 91.88 199 PHE A CA 1
ATOM 1570 C C . PHE A 1 199 ? 31.207 -0.445 -26.664 1.00 91.88 199 PHE A C 1
ATOM 1572 O O . PHE A 1 199 ? 31.118 -1.514 -26.051 1.00 91.88 199 PHE A O 1
ATOM 1579 N N . LYS A 1 200 ? 32.148 0.458 -26.392 1.00 88.94 200 LYS A N 1
ATOM 1580 C CA . LYS A 1 200 ? 33.038 0.355 -25.236 1.00 88.94 200 LYS A CA 1
ATOM 1581 C C . LYS A 1 200 ? 32.228 0.430 -23.942 1.00 88.94 200 LYS A C 1
ATOM 1583 O O . LYS A 1 200 ? 31.198 1.102 -23.874 1.00 88.94 200 LYS A O 1
ATOM 1588 N N . ASP A 1 201 ? 32.714 -0.253 -22.914 1.00 84.19 201 ASP A N 1
ATOM 1589 C CA . ASP A 1 201 ? 32.074 -0.300 -21.598 1.00 84.19 201 ASP A CA 1
ATOM 1590 C C . ASP A 1 201 ? 32.318 0.961 -20.752 1.00 84.19 201 ASP A C 1
ATOM 1592 O O . ASP A 1 201 ? 31.733 1.111 -19.689 1.00 84.19 201 ASP A O 1
ATOM 1596 N N . ASP A 1 202 ? 33.137 1.900 -21.230 1.00 81.62 202 ASP A N 1
ATOM 1597 C CA . ASP A 1 202 ? 33.404 3.199 -20.605 1.00 81.62 202 ASP A CA 1
ATOM 1598 C C . ASP A 1 202 ? 32.424 4.307 -21.035 1.00 81.62 202 ASP A C 1
ATOM 1600 O O . ASP A 1 202 ? 32.677 5.495 -20.807 1.00 81.62 202 ASP A O 1
ATOM 1604 N N . GLY A 1 203 ? 31.310 3.919 -21.666 1.00 81.25 203 GLY A N 1
ATOM 1605 C CA . GLY A 1 203 ? 30.252 4.828 -22.086 1.00 81.25 203 GLY A CA 1
ATOM 1606 C C . GLY A 1 203 ? 29.548 5.522 -20.916 1.00 81.25 203 GLY A C 1
ATOM 1607 O O . GLY A 1 203 ? 29.616 5.110 -19.762 1.00 81.25 203 GLY A O 1
ATOM 1608 N N . LYS A 1 204 ? 28.850 6.616 -21.225 1.00 85.25 204 LYS A N 1
ATOM 1609 C CA . LYS A 1 204 ? 28.125 7.421 -20.239 1.00 85.25 204 LYS A CA 1
ATOM 1610 C C . LYS A 1 204 ? 26.745 6.832 -19.981 1.00 85.25 204 LYS A C 1
ATOM 1612 O O . LYS A 1 204 ? 25.960 6.673 -20.921 1.00 85.25 204 LYS A O 1
ATOM 1617 N N . LEU A 1 205 ? 26.424 6.633 -18.705 1.00 85.56 205 LEU A N 1
ATOM 1618 C CA . LEU A 1 205 ? 25.080 6.291 -18.250 1.00 85.56 205 LEU A CA 1
ATOM 1619 C C . LEU A 1 205 ? 24.321 7.527 -17.768 1.00 85.56 205 LEU A C 1
ATOM 1621 O O . LEU A 1 205 ? 24.840 8.379 -17.040 1.00 85.56 205 LEU A O 1
ATOM 1625 N N . ARG A 1 206 ? 23.048 7.605 -18.146 1.00 85.75 206 ARG A N 1
ATOM 1626 C CA . ARG A 1 206 ? 22.069 8.473 -17.497 1.00 85.75 206 ARG A CA 1
ATOM 1627 C C . ARG A 1 206 ? 20.996 7.585 -16.889 1.00 85.75 206 ARG A C 1
ATOM 1629 O O . ARG A 1 206 ? 20.188 7.035 -17.621 1.00 85.75 206 ARG A O 1
ATOM 1636 N N . ILE A 1 207 ? 21.010 7.487 -15.564 1.00 85.19 207 ILE A N 1
ATOM 1637 C CA . ILE A 1 207 ? 19.998 6.772 -14.784 1.00 85.19 207 ILE A CA 1
ATOM 1638 C C . ILE A 1 207 ? 19.050 7.804 -14.166 1.00 85.19 207 ILE A C 1
ATOM 1640 O O . ILE A 1 207 ? 19.511 8.757 -13.521 1.00 85.19 207 ILE A O 1
ATOM 1644 N N . SER A 1 208 ? 17.749 7.630 -14.372 1.00 81.06 208 SER A N 1
ATOM 1645 C CA . SER A 1 208 ? 16.672 8.381 -13.714 1.00 81.06 208 SER A CA 1
ATOM 1646 C C . SER A 1 208 ? 15.778 7.431 -12.933 1.00 81.06 208 SER A C 1
ATOM 1648 O O . SER A 1 208 ? 15.496 6.334 -13.404 1.00 81.06 208 SER A O 1
ATOM 1650 N N . SER A 1 209 ? 15.322 7.843 -11.749 1.00 80.38 209 SER A N 1
ATOM 1651 C CA . SER A 1 209 ? 14.274 7.103 -11.046 1.00 80.38 209 SER A CA 1
ATOM 1652 C C . SER A 1 209 ? 12.990 7.133 -11.866 1.00 80.38 209 SER A C 1
ATOM 1654 O O . SER A 1 209 ? 12.686 8.125 -12.536 1.00 80.38 209 SER A O 1
ATOM 1656 N N . TYR A 1 210 ? 12.231 6.048 -11.796 1.00 80.75 210 TYR A N 1
ATOM 1657 C CA . TYR A 1 210 ? 10.927 5.983 -12.424 1.00 80.75 210 TYR A CA 1
ATOM 1658 C C . TYR A 1 210 ? 9.855 6.487 -11.454 1.00 80.75 210 TYR A C 1
ATOM 1660 O O . TYR A 1 210 ? 9.479 5.826 -10.481 1.00 80.75 210 TYR A O 1
ATOM 1668 N N . ASN A 1 211 ? 9.360 7.692 -11.724 1.00 68.75 211 ASN A N 1
ATOM 1669 C CA . ASN A 1 211 ? 8.402 8.369 -10.851 1.00 68.75 211 ASN A CA 1
ATOM 1670 C C . ASN A 1 211 ? 6.946 8.191 -11.307 1.00 68.75 211 ASN A C 1
ATOM 1672 O O . ASN A 1 211 ? 6.026 8.561 -10.578 1.00 68.75 211 ASN A O 1
ATOM 1676 N N . GLU A 1 212 ? 6.731 7.585 -12.473 1.00 77.81 212 GLU A N 1
ATOM 1677 C CA . GLU A 1 212 ? 5.402 7.332 -13.024 1.00 77.81 212 GLU A CA 1
ATOM 1678 C C . GLU A 1 212 ? 4.738 6.089 -12.392 1.00 77.81 212 GLU A C 1
ATOM 1680 O O . GLU A 1 212 ? 5.229 5.494 -11.420 1.00 77.81 212 GLU A O 1
ATOM 1685 N N . GLN A 1 213 ? 3.552 5.738 -12.893 1.00 82.62 213 GLN A N 1
ATOM 1686 C CA . GLN A 1 213 ? 2.790 4.572 -12.447 1.00 82.62 213 GLN A CA 1
ATOM 1687 C C . GLN A 1 213 ? 3.256 3.287 -13.148 1.00 82.62 213 GLN A C 1
ATOM 1689 O O . GLN A 1 213 ? 3.807 3.363 -14.249 1.00 82.62 213 GLN A O 1
ATOM 1694 N N . PRO A 1 214 ? 2.991 2.105 -12.557 1.00 91.56 214 PRO A N 1
ATOM 1695 C CA . PRO A 1 214 ? 3.129 0.835 -13.257 1.00 91.56 214 PRO A CA 1
ATOM 1696 C C . PRO A 1 214 ? 2.319 0.840 -14.564 1.00 91.56 214 PRO A C 1
ATOM 1698 O O . PRO A 1 214 ? 1.347 1.593 -14.717 1.00 91.56 214 PRO A O 1
ATOM 1701 N N . ILE A 1 215 ? 2.714 -0.002 -15.513 1.00 92.62 215 ILE A N 1
ATOM 1702 C CA . ILE A 1 215 ? 2.079 -0.082 -16.834 1.00 92.62 215 ILE A CA 1
ATOM 1703 C C . ILE A 1 215 ? 1.451 -1.462 -16.983 1.00 92.62 215 ILE A C 1
ATOM 1705 O O . ILE A 1 215 ? 2.100 -2.466 -16.709 1.00 92.62 215 ILE A O 1
ATOM 1709 N N . VAL A 1 216 ? 0.193 -1.508 -17.410 1.00 93.88 216 VAL A N 1
ATOM 1710 C CA . VAL A 1 216 ? -0.577 -2.742 -17.579 1.00 93.88 216 VAL A CA 1
ATOM 1711 C C . VAL A 1 216 ? -0.775 -3.024 -19.063 1.00 93.88 216 VAL A C 1
ATOM 1713 O O . VAL A 1 216 ? -1.221 -2.153 -19.808 1.00 93.88 216 VAL A O 1
ATOM 1716 N N . TYR A 1 217 ? -0.497 -4.256 -19.466 1.00 92.12 217 TYR A N 1
ATOM 1717 C CA . TYR A 1 217 ? -0.749 -4.796 -20.796 1.00 92.12 217 TYR A CA 1
ATOM 1718 C C . TYR A 1 217 ? -1.786 -5.909 -20.667 1.00 92.12 217 TYR A C 1
ATOM 1720 O O . TYR A 1 217 ? -1.648 -6.775 -19.803 1.00 92.12 217 TYR A O 1
ATOM 1728 N N . THR A 1 218 ? -2.836 -5.889 -21.484 1.00 90.94 218 THR A N 1
ATOM 1729 C CA . THR A 1 218 ? -3.923 -6.883 -21.422 1.00 90.94 218 THR A CA 1
ATOM 1730 C C . THR A 1 218 ? -3.897 -7.812 -22.628 1.00 90.94 218 THR A C 1
ATOM 1732 O O . THR A 1 218 ? -3.478 -7.400 -23.713 1.00 90.94 218 THR A O 1
ATOM 1735 N N . ASN A 1 219 ? -4.364 -9.050 -22.433 1.00 87.00 219 ASN A N 1
ATOM 1736 C CA . ASN A 1 219 ? -4.415 -10.119 -23.435 1.00 87.00 219 ASN A CA 1
ATOM 1737 C C . ASN A 1 219 ? -3.098 -10.224 -24.208 1.00 87.00 219 ASN A C 1
ATOM 1739 O O . ASN A 1 219 ? -3.011 -9.833 -25.374 1.00 87.00 219 ASN A O 1
ATOM 1743 N N . ILE A 1 220 ? -2.058 -10.669 -23.510 1.00 86.75 220 ILE A N 1
ATOM 1744 C CA . ILE A 1 220 ? -0.713 -10.731 -24.068 1.00 86.75 220 ILE A CA 1
ATOM 1745 C C . ILE A 1 220 ? -0.432 -12.100 -24.676 1.00 86.75 220 ILE A C 1
ATOM 1747 O O . ILE A 1 220 ? -0.919 -13.124 -24.187 1.00 86.75 220 ILE A O 1
ATOM 1751 N N . ASN A 1 221 ? 0.416 -12.107 -25.703 1.00 84.38 221 ASN A N 1
ATOM 1752 C CA . ASN A 1 221 ? 0.807 -13.310 -26.443 1.00 84.38 221 ASN A CA 1
ATOM 1753 C C . ASN A 1 221 ? -0.406 -14.056 -27.025 1.00 84.38 221 ASN A C 1
ATOM 1755 O O . ASN A 1 221 ? -0.442 -15.285 -27.033 1.00 84.38 221 ASN A O 1
ATOM 1759 N N . ASP A 1 222 ? -1.403 -13.307 -27.501 1.00 81.19 222 ASP A N 1
ATOM 1760 C CA . ASP A 1 222 ? -2.561 -13.859 -28.194 1.00 81.19 222 ASP A CA 1
ATOM 1761 C C . ASP A 1 222 ? -2.106 -14.427 -29.557 1.00 81.19 222 ASP A C 1
ATOM 1763 O O . ASP A 1 222 ? -1.575 -13.667 -30.388 1.00 81.19 222 ASP A O 1
ATOM 1767 N N . PRO A 1 223 ? -2.264 -15.745 -29.797 1.00 73.56 223 PRO A N 1
ATOM 1768 C CA . PRO A 1 223 ? -1.861 -16.374 -31.053 1.00 73.56 223 PRO A CA 1
ATOM 1769 C C . PRO A 1 223 ? -2.672 -15.872 -32.256 1.00 73.56 223 PRO A C 1
ATOM 1771 O O . PRO A 1 223 ? -2.167 -15.921 -33.378 1.00 73.56 223 PRO A O 1
ATOM 1774 N N . ASP A 1 224 ? -3.883 -15.354 -32.030 1.00 73.06 224 ASP A N 1
ATOM 1775 C CA . ASP A 1 224 ? -4.783 -14.851 -33.073 1.00 73.06 224 ASP A CA 1
ATOM 1776 C C . ASP A 1 224 ? -4.617 -13.339 -33.324 1.00 73.06 224 ASP A C 1
ATOM 1778 O O . ASP A 1 224 ? -5.340 -12.746 -34.133 1.00 73.06 224 ASP A O 1
ATOM 1782 N N . SER A 1 225 ? -3.658 -12.688 -32.654 1.00 69.62 225 SER A N 1
ATOM 1783 C CA . SER A 1 225 ? -3.395 -11.262 -32.853 1.00 69.62 225 SER A CA 1
ATOM 1784 C C . SER A 1 225 ? -2.924 -10.956 -34.283 1.00 69.62 225 SER A C 1
ATOM 1786 O O . SER A 1 225 ? -2.069 -11.625 -34.867 1.00 69.62 225 SER A O 1
ATOM 1788 N N . THR A 1 226 ? -3.473 -9.886 -34.864 1.00 59.81 226 THR A N 1
ATOM 1789 C CA . THR A 1 226 ? -3.110 -9.423 -36.215 1.00 59.81 226 THR A CA 1
ATOM 1790 C C . THR A 1 226 ? -1.761 -8.703 -36.259 1.00 59.81 226 THR A C 1
ATOM 1792 O O . THR A 1 226 ? -1.221 -8.480 -37.341 1.00 59.81 226 THR A O 1
ATOM 1795 N N . GLU A 1 227 ? -1.209 -8.336 -35.097 1.00 58.06 227 GLU A N 1
ATOM 1796 C CA . GLU A 1 227 ? 0.147 -7.804 -34.951 1.00 58.06 227 GLU A CA 1
ATOM 1797 C C . GLU A 1 227 ? 1.159 -8.954 -35.039 1.00 58.06 227 GLU A C 1
ATOM 1799 O O . GLU A 1 227 ? 1.687 -9.446 -34.042 1.00 58.06 227 GLU A O 1
ATOM 1804 N N . GLN A 1 228 ? 1.415 -9.421 -36.261 1.00 49.47 228 GLN A N 1
ATOM 1805 C CA . GLN A 1 228 ? 2.437 -10.427 -36.539 1.00 49.47 228 GLN A CA 1
ATOM 1806 C C . GLN A 1 228 ? 3.837 -9.857 -36.268 1.00 49.47 228 GLN A C 1
ATOM 1808 O O . GLN A 1 228 ? 4.509 -9.346 -37.160 1.00 49.47 228 GLN A O 1
ATOM 1813 N N . ASN A 1 229 ? 4.298 -9.962 -35.024 1.00 51.97 229 ASN A N 1
ATOM 1814 C CA . ASN A 1 229 ? 5.720 -9.917 -34.704 1.00 51.97 229 ASN A CA 1
ATOM 1815 C C . ASN A 1 229 ? 6.292 -11.345 -34.782 1.00 51.97 229 ASN A C 1
ATOM 1817 O O . ASN A 1 229 ? 5.605 -12.311 -34.463 1.00 51.97 229 ASN A O 1
ATOM 1821 N N . ASN A 1 230 ? 7.571 -11.485 -35.150 1.00 48.75 230 ASN A N 1
ATOM 1822 C CA . ASN A 1 230 ? 8.297 -12.764 -35.302 1.00 48.75 230 ASN A CA 1
ATOM 1823 C C . ASN A 1 230 ? 8.446 -13.609 -34.003 1.00 48.75 230 ASN A C 1
ATOM 1825 O O . ASN A 1 230 ? 9.342 -14.441 -33.916 1.00 48.75 230 ASN A O 1
ATOM 1829 N N . PHE A 1 231 ? 7.626 -13.381 -32.974 1.00 51.16 231 PHE A N 1
ATOM 1830 C CA . PHE A 1 231 ? 7.595 -14.138 -31.715 1.00 51.16 231 PHE A CA 1
ATOM 1831 C C . PHE A 1 231 ? 6.518 -15.237 -31.698 1.00 51.16 231 PHE A C 1
ATOM 1833 O O . PHE A 1 231 ? 6.369 -15.963 -30.714 1.00 51.16 231 PHE A O 1
ATOM 1840 N N . ASN A 1 232 ? 5.729 -15.332 -32.768 1.00 48.41 232 ASN A N 1
ATOM 1841 C CA . ASN A 1 232 ? 4.537 -16.163 -32.822 1.00 48.41 232 ASN A CA 1
ATOM 1842 C C . ASN A 1 232 ? 4.923 -17.643 -32.916 1.00 48.41 232 ASN A C 1
ATOM 1844 O O . ASN A 1 232 ? 5.213 -18.114 -34.012 1.00 48.41 232 ASN A O 1
ATOM 1848 N N . ASN A 1 233 ? 4.974 -18.329 -31.762 1.00 50.31 233 ASN A N 1
ATOM 1849 C CA . ASN A 1 233 ? 4.459 -19.697 -31.525 1.00 50.31 233 ASN A CA 1
ATOM 1850 C C . ASN A 1 233 ? 4.927 -20.329 -30.191 1.00 50.31 233 ASN A C 1
ATOM 1852 O O . ASN A 1 233 ? 4.471 -21.424 -29.868 1.00 50.31 233 ASN A O 1
ATOM 1856 N N . VAL A 1 234 ? 5.816 -19.690 -29.413 1.00 62.09 234 VAL A N 1
ATOM 1857 C CA . VAL A 1 234 ? 6.419 -20.324 -28.214 1.00 62.09 234 VAL A CA 1
ATOM 1858 C C . VAL A 1 234 ? 5.905 -19.756 -26.885 1.00 62.09 234 VAL A C 1
ATOM 1860 O O . VAL A 1 234 ? 5.814 -20.493 -25.903 1.00 62.09 234 VAL A O 1
ATOM 1863 N N . LEU A 1 235 ? 5.565 -18.465 -26.822 1.00 68.88 235 LEU A N 1
ATOM 1864 C CA . LEU A 1 235 ? 5.161 -17.833 -25.563 1.00 68.88 235 LEU A CA 1
ATOM 1865 C C . LEU A 1 235 ? 3.739 -18.229 -25.153 1.00 68.88 235 LEU A C 1
ATOM 1867 O O . LEU A 1 235 ? 2.816 -18.220 -25.965 1.00 68.88 235 LEU A O 1
ATOM 1871 N N . GLN A 1 236 ? 3.565 -18.542 -23.866 1.00 75.00 236 GLN A N 1
ATOM 1872 C CA . GLN A 1 236 ? 2.254 -18.846 -23.301 1.00 75.00 236 GLN A CA 1
ATOM 1873 C C . GLN A 1 236 ? 1.374 -17.577 -23.305 1.00 75.00 236 GLN A C 1
ATOM 1875 O O . GLN A 1 236 ? 1.877 -16.499 -22.965 1.00 75.00 236 GLN A O 1
ATOM 1880 N N . PRO A 1 237 ? 0.079 -17.677 -23.663 1.00 81.94 237 PRO A N 1
ATOM 1881 C CA . PRO A 1 237 ? -0.863 -16.574 -23.515 1.00 81.94 237 PRO A CA 1
ATOM 1882 C C . PRO A 1 237 ? -1.125 -16.276 -22.036 1.00 81.94 237 PRO A C 1
ATOM 1884 O O . PRO A 1 237 ? -1.285 -17.194 -21.225 1.00 81.94 237 PRO A O 1
ATOM 1887 N N . PHE A 1 238 ? -1.205 -14.989 -21.696 1.00 81.81 238 PHE A N 1
ATOM 1888 C CA . PHE A 1 238 ? -1.607 -14.521 -20.369 1.00 81.81 238 PHE A CA 1
ATOM 1889 C C . PHE A 1 238 ? -2.695 -13.458 -20.489 1.00 81.81 238 PHE A C 1
ATOM 1891 O O . PHE A 1 238 ? -2.768 -12.706 -21.463 1.00 81.81 238 PHE A O 1
ATOM 1898 N N . ASP A 1 239 ? -3.516 -13.354 -19.451 1.00 86.69 239 ASP A N 1
ATOM 1899 C CA . ASP A 1 239 ? -4.630 -12.413 -19.438 1.00 86.69 239 ASP A CA 1
ATOM 1900 C C . ASP A 1 239 ? -4.150 -10.970 -19.221 1.00 86.69 239 ASP A C 1
ATOM 1902 O O . ASP A 1 239 ? -4.712 -10.028 -19.784 1.00 86.69 239 ASP A O 1
ATOM 1906 N N . ALA A 1 240 ? -3.098 -10.781 -18.417 1.00 90.88 240 ALA A N 1
ATOM 1907 C CA . ALA A 1 240 ? -2.469 -9.483 -18.214 1.00 90.88 240 ALA A CA 1
ATOM 1908 C C . ALA A 1 240 ? -0.988 -9.601 -17.826 1.00 90.88 240 ALA A C 1
ATOM 1910 O O . ALA A 1 240 ? -0.565 -10.576 -17.204 1.00 90.88 240 ALA A O 1
ATOM 1911 N N . CYS A 1 241 ? -0.224 -8.558 -18.142 1.00 92.94 241 CYS A N 1
ATOM 1912 C CA . CYS A 1 241 ? 1.122 -8.313 -17.639 1.00 92.94 241 CYS A CA 1
ATOM 1913 C C . CYS A 1 241 ? 1.190 -6.916 -17.021 1.00 92.94 241 CYS A C 1
ATOM 1915 O O . CYS A 1 241 ? 0.644 -5.962 -17.576 1.00 92.94 241 CYS A O 1
ATOM 1917 N N . ILE A 1 242 ? 1.865 -6.776 -15.884 1.00 94.75 242 ILE A N 1
ATOM 1918 C CA . ILE A 1 242 ? 2.056 -5.493 -15.206 1.00 94.75 242 ILE A CA 1
ATOM 1919 C C . ILE A 1 242 ? 3.546 -5.244 -15.033 1.00 94.75 242 ILE A C 1
ATOM 1921 O O . ILE A 1 242 ? 4.218 -5.986 -14.323 1.00 94.75 242 ILE A O 1
ATOM 1925 N N . ASN A 1 243 ? 4.045 -4.175 -15.644 1.00 94.44 243 ASN A N 1
ATOM 1926 C CA . ASN A 1 243 ? 5.404 -3.693 -15.454 1.00 94.44 243 ASN A CA 1
ATOM 1927 C C . ASN A 1 243 ? 5.454 -2.795 -14.223 1.00 94.44 243 ASN A C 1
ATOM 1929 O O . ASN A 1 243 ? 4.689 -1.831 -14.148 1.00 94.44 243 ASN A O 1
ATOM 1933 N N . PHE A 1 244 ? 6.409 -3.047 -13.328 1.00 93.69 244 PHE A N 1
ATOM 1934 C CA . PHE A 1 244 ? 6.736 -2.202 -12.180 1.00 93.69 244 PHE A CA 1
ATOM 1935 C C . PHE A 1 244 ? 8.145 -1.614 -12.347 1.00 93.69 244 PHE A C 1
ATOM 1937 O O . PHE A 1 244 ? 9.107 -2.140 -11.784 1.00 93.69 244 PHE A O 1
ATOM 1944 N N . PRO A 1 245 ? 8.309 -0.530 -13.132 1.00 91.69 245 PRO A N 1
ATOM 1945 C CA . PRO A 1 245 ? 9.613 0.082 -13.317 1.00 91.69 245 PRO A CA 1
ATOM 1946 C C . PRO A 1 245 ? 10.066 0.807 -12.048 1.00 91.69 245 PRO A C 1
ATOM 1948 O O . PRO A 1 245 ? 9.262 1.405 -11.323 1.00 91.69 245 PRO A O 1
ATOM 1951 N N . ILE A 1 246 ? 11.374 0.779 -11.809 1.00 89.44 246 ILE A N 1
ATOM 1952 C CA . ILE A 1 246 ? 12.032 1.490 -10.706 1.00 89.44 246 ILE A CA 1
ATOM 1953 C C . ILE A 1 246 ? 12.998 2.565 -11.218 1.00 89.44 246 ILE A C 1
ATOM 1955 O O . ILE A 1 246 ? 13.194 3.589 -10.559 1.00 89.44 246 ILE A O 1
ATOM 1959 N N . ALA A 1 247 ? 13.574 2.368 -12.406 1.00 88.56 247 ALA A N 1
ATOM 1960 C CA . ALA A 1 247 ? 14.477 3.318 -13.036 1.00 88.56 247 ALA A CA 1
ATOM 1961 C C . ALA A 1 247 ? 14.499 3.161 -14.560 1.00 88.56 247 ALA A C 1
ATOM 1963 O O . ALA A 1 247 ? 14.176 2.111 -15.116 1.00 88.56 247 ALA A O 1
ATOM 1964 N N . GLU A 1 248 ? 14.937 4.220 -15.226 1.00 90.50 248 GLU A N 1
ATOM 1965 C CA . GLU A 1 248 ? 15.241 4.246 -16.651 1.00 90.50 248 GLU A CA 1
ATOM 1966 C C . GLU A 1 248 ? 16.727 4.517 -16.841 1.00 90.50 248 GLU A C 1
ATOM 1968 O O . GLU A 1 248 ? 17.312 5.374 -16.168 1.00 90.50 248 GLU A O 1
ATOM 1973 N N . ILE A 1 249 ? 17.341 3.792 -17.769 1.00 91.12 249 ILE A N 1
ATOM 1974 C CA . ILE A 1 249 ? 18.764 3.876 -18.067 1.00 91.12 249 ILE A CA 1
ATOM 1975 C C . ILE A 1 249 ? 18.931 4.204 -19.546 1.00 91.12 249 ILE A C 1
ATOM 1977 O O . ILE A 1 249 ? 18.534 3.439 -20.422 1.00 91.12 249 ILE A O 1
ATOM 1981 N N . THR A 1 250 ? 19.583 5.329 -19.826 1.00 91.00 250 THR A N 1
ATOM 1982 C CA . THR A 1 250 ? 20.065 5.668 -21.165 1.00 91.00 250 THR A CA 1
ATOM 1983 C C . THR A 1 250 ? 21.570 5.444 -21.240 1.00 91.00 250 THR A C 1
ATOM 1985 O O . THR A 1 250 ? 22.328 6.047 -20.471 1.00 91.00 250 THR A O 1
ATOM 1988 N N . PHE A 1 251 ? 22.014 4.649 -22.210 1.00 90.19 251 PHE A N 1
ATOM 1989 C CA . PHE A 1 251 ? 23.431 4.392 -22.467 1.00 90.19 251 PHE A CA 1
ATOM 1990 C C . PHE A 1 251 ? 23.907 5.101 -23.743 1.00 90.19 251 PHE A C 1
ATOM 1992 O O . PHE A 1 251 ? 23.232 5.100 -24.771 1.00 90.19 251 PHE A O 1
ATOM 1999 N N . ASN A 1 252 ? 25.086 5.730 -23.677 1.00 87.06 252 ASN A N 1
ATOM 2000 C CA . ASN A 1 252 ? 25.784 6.263 -24.848 1.00 87.06 252 ASN A CA 1
ATOM 2001 C C . ASN A 1 252 ? 27.277 5.936 -24.751 1.00 87.06 252 ASN A C 1
ATOM 2003 O O . ASN A 1 252 ? 27.968 6.456 -23.872 1.00 87.06 252 ASN A O 1
ATOM 2007 N N . GLY A 1 253 ? 27.785 5.125 -25.675 1.00 86.38 253 GLY A N 1
ATOM 2008 C CA . GLY A 1 253 ? 29.196 4.753 -25.743 1.00 86.38 253 GLY A CA 1
ATOM 2009 C C . GLY A 1 253 ? 29.853 5.145 -27.062 1.00 86.38 253 GLY A C 1
ATOM 2010 O O . GLY A 1 253 ? 29.187 5.528 -28.023 1.00 86.38 253 GLY A O 1
ATOM 2011 N N . SER A 1 254 ? 31.176 5.017 -27.107 1.00 88.50 254 SER A N 1
ATOM 2012 C CA . SER A 1 254 ? 31.941 5.063 -28.358 1.00 88.50 254 SER A CA 1
ATOM 2013 C C . SER A 1 254 ? 31.970 3.672 -28.986 1.00 88.50 254 SER A C 1
ATOM 2015 O O . SER A 1 254 ? 32.086 2.682 -28.258 1.00 88.50 254 SER A O 1
ATOM 2017 N N . LEU A 1 255 ? 31.874 3.585 -30.316 1.00 89.44 255 LEU A N 1
ATOM 2018 C CA . LEU A 1 255 ? 31.931 2.304 -31.025 1.00 89.44 255 LEU A CA 1
ATOM 2019 C C . LEU A 1 255 ? 33.252 1.575 -30.737 1.00 89.44 255 LEU A C 1
ATOM 2021 O O . LEU A 1 255 ? 34.312 2.197 -30.602 1.00 89.44 255 LEU A O 1
ATOM 2025 N N . LEU A 1 256 ? 33.182 0.251 -30.632 1.00 89.50 256 LEU A N 1
ATOM 2026 C CA . LEU A 1 256 ? 34.362 -0.605 -30.615 1.00 89.50 256 LEU A CA 1
ATOM 2027 C C . LEU A 1 256 ? 34.944 -0.720 -32.023 1.00 89.50 256 LEU A C 1
ATOM 2029 O O . LEU A 1 256 ? 34.205 -0.832 -33.000 1.00 89.50 256 LEU A O 1
ATOM 2033 N N . ASP A 1 257 ? 36.272 -0.779 -32.121 1.00 86.31 257 ASP A N 1
ATOM 2034 C CA . ASP A 1 257 ? 36.958 -0.958 -33.406 1.00 86.31 257 ASP A CA 1
ATOM 2035 C C . ASP A 1 257 ? 36.557 -2.282 -34.077 1.00 86.31 257 ASP A C 1
ATOM 2037 O O . ASP A 1 257 ? 36.453 -2.352 -35.302 1.00 86.31 257 ASP A O 1
ATOM 2041 N N . SER A 1 258 ? 36.266 -3.317 -33.277 1.00 85.56 258 SER A N 1
ATOM 2042 C CA . SER A 1 258 ? 35.742 -4.604 -33.752 1.00 85.56 258 SER A CA 1
ATOM 2043 C C . SER A 1 258 ? 34.398 -4.463 -34.464 1.00 85.56 258 SER A C 1
ATOM 2045 O O . SER A 1 258 ? 34.147 -5.173 -35.431 1.00 85.56 258 SER A O 1
ATOM 2047 N N . PHE A 1 259 ? 33.549 -3.535 -34.024 1.00 86.81 259 PHE A N 1
ATOM 2048 C CA . PHE A 1 259 ? 32.288 -3.234 -34.686 1.00 86.81 259 PHE A CA 1
ATOM 2049 C C . PHE A 1 259 ? 32.499 -2.308 -35.888 1.00 86.81 259 PHE A C 1
ATOM 2051 O O . PHE A 1 259 ? 32.027 -2.596 -36.990 1.00 86.81 259 PHE A O 1
ATOM 2058 N N . ALA A 1 260 ? 33.236 -1.210 -35.698 1.00 83.62 260 ALA A N 1
ATOM 2059 C CA . ALA A 1 260 ? 33.453 -0.189 -36.721 1.00 83.62 260 ALA A CA 1
ATOM 2060 C C . ALA A 1 260 ? 34.063 -0.782 -38.002 1.00 83.62 260 ALA A C 1
ATOM 2062 O O . ALA A 1 260 ? 33.557 -0.527 -39.096 1.00 83.62 260 ALA A O 1
ATOM 2063 N N . ASN A 1 261 ? 35.056 -1.663 -37.858 1.00 81.69 261 ASN A N 1
ATOM 2064 C CA . ASN A 1 261 ? 35.800 -2.241 -38.979 1.00 81.69 261 ASN A CA 1
ATOM 2065 C C . ASN A 1 261 ? 35.154 -3.497 -39.597 1.00 81.69 261 ASN A C 1
ATOM 2067 O O . ASN A 1 261 ? 35.641 -3.981 -40.616 1.00 81.69 261 ASN A O 1
ATOM 2071 N N . ASN A 1 262 ? 34.082 -4.043 -39.011 1.00 75.88 262 ASN A N 1
ATOM 2072 C CA . ASN A 1 262 ? 33.464 -5.279 -39.500 1.00 75.88 262 ASN A CA 1
ATOM 2073 C C . ASN A 1 262 ? 32.369 -5.010 -40.547 1.00 75.88 262 ASN A C 1
ATOM 2075 O O . ASN A 1 262 ? 31.348 -4.414 -40.228 1.00 75.88 262 ASN A O 1
ATOM 2079 N N . ASN A 1 263 ? 32.537 -5.457 -41.790 1.00 71.81 263 ASN A N 1
ATOM 2080 C CA . ASN A 1 263 ? 31.559 -5.224 -42.863 1.00 71.81 263 ASN A CA 1
ATOM 2081 C C . ASN A 1 263 ? 30.710 -6.457 -43.213 1.00 71.81 263 ASN A C 1
ATOM 2083 O O . ASN A 1 263 ? 29.873 -6.376 -44.110 1.00 71.81 263 ASN A O 1
ATOM 2087 N N . GLU A 1 264 ? 30.886 -7.571 -42.503 1.00 75.31 264 GLU A N 1
ATOM 2088 C CA . GLU A 1 264 ? 30.225 -8.846 -42.787 1.00 75.31 264 GLU A CA 1
ATOM 2089 C C . GLU A 1 264 ? 29.426 -9.330 -41.569 1.00 75.31 264 GLU A C 1
ATOM 2091 O O . GLU A 1 264 ? 29.824 -9.139 -40.422 1.00 75.31 264 GLU A O 1
ATOM 2096 N N . ASN A 1 265 ? 28.263 -9.942 -41.816 1.00 74.88 265 ASN A N 1
ATOM 2097 C CA . ASN A 1 265 ? 27.435 -10.622 -40.810 1.00 74.88 265 ASN A CA 1
ATOM 2098 C C . ASN A 1 265 ? 27.206 -9.838 -39.498 1.00 74.88 265 ASN A C 1
ATOM 2100 O O . ASN A 1 265 ? 27.161 -10.412 -38.406 1.00 74.88 265 ASN A O 1
ATOM 2104 N N . LEU A 1 266 ? 27.006 -8.515 -39.606 1.00 79.50 266 LEU A N 1
ATOM 2105 C CA . LEU A 1 266 ? 26.776 -7.621 -38.463 1.00 79.50 266 LEU A CA 1
ATOM 2106 C C . LEU A 1 266 ? 25.657 -8.126 -37.553 1.00 79.50 266 LEU A C 1
ATOM 2108 O O . LEU A 1 266 ? 25.821 -8.157 -36.335 1.00 79.50 266 LEU A O 1
ATOM 2112 N N . ASN A 1 267 ? 24.556 -8.572 -38.158 1.00 80.38 267 ASN A N 1
ATOM 2113 C CA . ASN A 1 267 ? 23.403 -9.025 -37.402 1.00 80.38 267 ASN A CA 1
ATOM 2114 C C . ASN A 1 267 ? 23.686 -10.303 -36.604 1.00 80.38 267 ASN A C 1
ATOM 2116 O O . ASN A 1 267 ? 23.192 -10.429 -35.494 1.00 80.38 267 ASN A O 1
ATOM 2120 N N . GLU A 1 268 ? 24.502 -11.223 -37.126 1.00 83.12 268 GLU A N 1
ATOM 2121 C CA . GLU A 1 268 ? 24.842 -12.489 -36.454 1.00 83.12 268 GLU A CA 1
ATOM 2122 C C . GLU A 1 268 ? 25.831 -12.299 -35.299 1.00 83.12 268 GLU A C 1
ATOM 2124 O O . GLU A 1 268 ? 25.800 -13.045 -34.324 1.00 83.12 268 GLU A O 1
ATOM 2129 N N . SER A 1 269 ? 26.716 -11.304 -35.394 1.00 84.38 269 SER A N 1
ATOM 2130 C CA . SER A 1 269 ? 27.749 -11.069 -34.375 1.00 84.38 269 SER A CA 1
ATOM 2131 C C . SER A 1 269 ? 27.288 -10.102 -33.284 1.00 84.38 269 SER A C 1
ATOM 2133 O O . SER A 1 269 ? 27.581 -10.303 -32.101 1.00 84.38 269 SER A O 1
ATOM 2135 N N . PHE A 1 270 ? 26.555 -9.059 -33.677 1.00 87.62 270 PHE A N 1
ATOM 2136 C CA . PHE A 1 270 ? 26.224 -7.923 -32.818 1.00 87.62 270 PHE A CA 1
ATOM 2137 C C . PHE A 1 270 ? 24.728 -7.785 -32.525 1.00 87.62 270 PHE A C 1
ATOM 2139 O O . PHE A 1 270 ? 24.378 -6.967 -31.685 1.00 87.62 270 PHE A O 1
ATOM 2146 N N . GLY A 1 271 ? 23.855 -8.589 -33.139 1.00 88.06 271 GLY A N 1
ATOM 2147 C CA . GLY A 1 271 ? 22.401 -8.513 -32.960 1.00 88.06 271 GLY A CA 1
ATOM 2148 C C . GLY A 1 271 ? 21.693 -7.729 -34.067 1.00 88.06 271 GLY A C 1
ATOM 2149 O O . GLY A 1 271 ? 22.302 -7.172 -34.968 1.00 88.06 271 GLY A O 1
ATOM 2150 N N . GLN A 1 272 ? 20.370 -7.677 -34.031 1.00 86.69 272 GLN A N 1
ATOM 2151 C CA . GLN A 1 272 ? 19.568 -6.963 -35.030 1.00 86.69 272 GLN A CA 1
ATOM 2152 C C . GLN A 1 272 ? 19.424 -5.472 -34.691 1.00 86.69 272 GLN A C 1
ATOM 2154 O O . GLN A 1 272 ? 19.431 -4.619 -35.583 1.00 86.69 272 GLN A O 1
ATOM 2159 N N . PHE A 1 273 ? 19.329 -5.156 -33.397 1.00 88.50 273 PHE A N 1
ATOM 2160 C CA . PHE A 1 273 ? 19.073 -3.806 -32.899 1.00 88.50 273 PHE A CA 1
ATOM 2161 C C . PHE A 1 273 ? 20.007 -3.451 -31.750 1.00 88.50 273 PHE A C 1
ATOM 2163 O O . PHE A 1 273 ? 20.337 -4.294 -30.930 1.00 88.50 273 PHE A O 1
ATOM 2170 N N . PHE A 1 274 ? 20.388 -2.190 -31.647 1.00 90.00 274 PHE A N 1
ATOM 2171 C CA . PHE A 1 274 ? 20.946 -1.603 -30.441 1.00 90.00 274 PHE A CA 1
ATOM 2172 C C . PHE A 1 274 ? 19.853 -0.851 -29.687 1.00 90.00 274 PHE A C 1
ATOM 2174 O O . PHE A 1 274 ? 18.964 -0.270 -30.308 1.00 90.00 274 PHE A O 1
ATOM 2181 N N . VAL A 1 275 ? 19.929 -0.830 -28.359 1.00 89.75 275 VAL A N 1
ATOM 2182 C CA . VAL A 1 275 ? 18.930 -0.162 -27.525 1.00 89.75 275 VAL A CA 1
ATOM 2183 C C . VAL A 1 275 ? 19.554 0.989 -26.777 1.00 89.75 275 VAL A C 1
ATOM 2185 O O . VAL A 1 275 ? 20.535 0.828 -26.055 1.00 89.75 275 VAL A O 1
ATOM 2188 N N . LYS A 1 276 ? 18.954 2.166 -26.944 1.00 87.12 276 LYS A N 1
ATOM 2189 C CA . LYS A 1 276 ? 19.434 3.376 -26.285 1.00 87.12 276 LYS A CA 1
ATOM 2190 C C . LYS A 1 276 ? 18.869 3.538 -24.878 1.00 87.12 276 LYS A C 1
ATOM 2192 O O . LYS A 1 276 ? 19.585 4.033 -24.007 1.00 87.12 276 LYS A O 1
ATOM 2197 N N . ASN A 1 277 ? 17.610 3.148 -24.677 1.00 90.56 277 ASN A N 1
ATOM 2198 C CA . ASN A 1 277 ? 16.883 3.318 -23.425 1.00 90.56 277 ASN A CA 1
ATOM 2199 C C . ASN A 1 277 ? 16.379 1.965 -22.926 1.00 90.56 277 ASN A C 1
ATOM 2201 O O . ASN A 1 277 ? 15.721 1.238 -23.665 1.00 90.56 277 ASN A O 1
ATOM 2205 N N . VAL A 1 278 ? 16.650 1.647 -21.666 1.00 92.31 278 VAL A N 1
ATOM 2206 C CA . VAL A 1 278 ? 16.070 0.477 -21.004 1.00 92.31 278 VAL A CA 1
ATOM 2207 C C . VAL A 1 278 ? 15.355 0.903 -19.734 1.00 92.31 278 VAL A C 1
ATOM 2209 O O . VAL A 1 278 ? 15.856 1.747 -18.987 1.00 92.31 278 VAL A O 1
ATOM 2212 N N . SER A 1 279 ? 14.202 0.303 -19.473 1.00 92.25 279 SER A N 1
ATOM 2213 C CA . SER A 1 279 ? 13.551 0.396 -18.167 1.00 92.25 279 SER A CA 1
ATOM 2214 C C . SER A 1 279 ? 13.919 -0.835 -17.356 1.00 92.25 279 SER A C 1
ATOM 2216 O O . SER A 1 279 ? 13.842 -1.964 -17.852 1.00 92.25 279 SER A O 1
ATOM 2218 N N . VAL A 1 280 ? 14.304 -0.609 -16.105 1.00 92.00 280 VAL A N 1
ATOM 2219 C CA . VAL A 1 280 ? 14.602 -1.666 -15.139 1.00 92.00 280 VAL A CA 1
ATOM 2220 C C . VAL A 1 280 ? 13.536 -1.699 -14.049 1.00 92.00 280 VAL A C 1
ATOM 2222 O O . VAL A 1 280 ? 13.002 -0.658 -13.653 1.00 92.00 280 VAL A O 1
ATOM 2225 N N . GLY A 1 281 ? 13.203 -2.895 -13.589 1.00 92.88 281 GLY A N 1
ATOM 2226 C CA . GLY A 1 281 ? 12.158 -3.168 -12.606 1.00 92.88 281 GLY A CA 1
ATOM 2227 C C . GLY A 1 281 ? 11.848 -4.656 -12.591 1.00 92.88 281 GLY A C 1
ATOM 2228 O O . GLY A 1 281 ? 12.708 -5.456 -12.917 1.00 92.88 281 GLY A O 1
ATOM 2229 N N . ASP A 1 282 ? 10.625 -5.048 -12.282 1.00 93.31 282 ASP A N 1
ATOM 2230 C CA . ASP A 1 282 ? 10.186 -6.429 -12.509 1.00 93.31 282 ASP A CA 1
ATOM 2231 C C . ASP A 1 282 ? 8.733 -6.414 -13.007 1.00 93.31 282 ASP A C 1
ATOM 2233 O O . ASP A 1 282 ? 8.111 -5.347 -13.142 1.00 93.31 282 ASP A O 1
ATOM 2237 N N . LYS A 1 283 ? 8.209 -7.575 -13.379 1.00 92.56 283 LYS A N 1
ATOM 2238 C CA . LYS A 1 283 ? 6.891 -7.738 -13.976 1.00 92.56 283 LYS A CA 1
ATOM 2239 C C . LYS A 1 283 ? 6.106 -8.838 -13.298 1.00 92.56 283 LYS A C 1
ATOM 2241 O O . LYS A 1 283 ? 6.667 -9.820 -12.830 1.00 92.56 283 LYS A O 1
ATOM 2246 N N . LEU A 1 284 ? 4.788 -8.689 -13.341 1.00 94.12 284 LEU A N 1
ATOM 2247 C CA . LEU A 1 284 ? 3.846 -9.743 -12.993 1.00 94.12 284 LEU A CA 1
ATOM 2248 C C . LEU A 1 284 ? 3.089 -10.190 -14.232 1.00 94.12 284 LEU A C 1
ATOM 2250 O O . LEU A 1 284 ? 2.479 -9.366 -14.911 1.00 94.12 284 LEU A O 1
ATOM 2254 N N . PHE A 1 285 ? 3.064 -11.491 -14.463 1.00 92.19 285 PHE A N 1
ATOM 2255 C CA . PHE A 1 285 ? 2.221 -12.167 -15.431 1.00 92.19 285 PHE A CA 1
ATOM 2256 C C . PHE A 1 285 ? 1.036 -12.804 -14.706 1.00 92.19 285 PHE A C 1
ATOM 2258 O O . PHE A 1 285 ? 1.219 -13.476 -13.694 1.00 92.19 285 PHE A O 1
ATOM 2265 N N . ILE A 1 286 ? -0.184 -12.585 -15.200 1.00 90.88 286 ILE A N 1
ATOM 2266 C CA . ILE A 1 286 ? -1.420 -13.000 -14.525 1.00 90.88 286 ILE A CA 1
ATOM 2267 C C . ILE A 1 286 ? -2.224 -13.929 -15.443 1.00 90.88 286 ILE A C 1
ATOM 2269 O O . ILE A 1 286 ? -2.580 -13.553 -16.564 1.00 90.88 286 ILE A O 1
ATOM 2273 N N . LYS A 1 287 ? -2.543 -15.130 -14.944 1.00 86.94 287 LYS A N 1
ATOM 2274 C CA . LYS A 1 287 ? -3.434 -16.125 -15.568 1.00 86.94 287 LYS A CA 1
ATOM 2275 C C . LYS A 1 287 ? -4.709 -16.305 -14.739 1.00 86.94 287 LYS A C 1
ATOM 2277 O O . LYS A 1 287 ? -4.682 -16.208 -13.511 1.00 86.94 287 LYS A O 1
ATOM 2282 N N . GLY A 1 288 ? -5.811 -16.639 -15.409 1.00 82.19 288 GLY A N 1
ATOM 2283 C CA . GLY A 1 288 ? -7.118 -16.878 -14.783 1.00 82.19 288 GLY A CA 1
ATOM 2284 C C . GLY A 1 288 ? -7.890 -15.597 -14.452 1.00 82.19 288 GLY A C 1
ATOM 2285 O O . GLY A 1 288 ? -8.963 -15.651 -13.860 1.00 82.19 288 GLY A O 1
ATOM 2286 N N . TYR A 1 289 ? -7.371 -14.435 -14.846 1.00 81.06 289 TYR A N 1
ATOM 2287 C CA . TYR A 1 289 ? -8.027 -13.141 -14.697 1.00 81.06 289 TYR A CA 1
ATOM 2288 C C . TYR A 1 289 ? -9.298 -13.062 -15.547 1.00 81.06 289 TYR A C 1
ATOM 2290 O O . TYR A 1 289 ? -10.319 -12.572 -15.072 1.00 81.06 289 TYR A O 1
ATOM 2298 N N . ASN A 1 290 ? -9.264 -13.593 -16.773 1.00 81.56 290 ASN A N 1
ATOM 2299 C CA . ASN A 1 290 ? -10.409 -13.554 -17.689 1.00 81.56 290 ASN A CA 1
ATOM 2300 C C . ASN A 1 290 ? -11.545 -14.515 -17.284 1.00 81.56 290 ASN A C 1
ATOM 2302 O O . ASN A 1 290 ? -12.678 -14.352 -17.736 1.00 81.56 290 ASN A O 1
ATOM 2306 N N . THR A 1 291 ? -11.264 -15.504 -16.431 1.00 84.31 291 THR A N 1
ATOM 2307 C CA . THR A 1 291 ? -12.254 -16.455 -15.896 1.00 84.31 291 THR A CA 1
ATOM 2308 C C . THR A 1 291 ? -12.694 -16.128 -14.467 1.00 84.31 291 THR A C 1
ATOM 2310 O O . THR A 1 291 ? -13.635 -16.746 -13.963 1.00 84.31 291 THR A O 1
ATOM 2313 N N . ALA A 1 292 ? -12.046 -15.161 -13.811 1.00 85.19 292 ALA A N 1
ATOM 2314 C CA . ALA A 1 292 ? -12.375 -14.731 -12.460 1.00 85.19 292 ALA A CA 1
ATOM 2315 C C . ALA A 1 292 ? -13.685 -13.925 -12.410 1.00 85.19 292 ALA A C 1
ATOM 2317 O O . ALA A 1 292 ? -14.063 -13.213 -13.341 1.00 85.19 292 ALA A O 1
ATOM 2318 N N . THR A 1 293 ? -14.385 -14.005 -11.279 1.00 87.19 293 THR A N 1
ATOM 2319 C CA . THR A 1 293 ? -15.553 -13.156 -11.003 1.00 87.19 293 THR A CA 1
ATOM 2320 C C . THR A 1 293 ? -15.139 -11.690 -10.826 1.00 87.19 293 THR A C 1
ATOM 2322 O O . THR A 1 293 ? -14.002 -11.386 -10.467 1.00 87.19 293 THR A O 1
ATOM 2325 N N . GLN A 1 294 ? -16.074 -10.752 -10.999 1.00 86.00 294 GLN A N 1
ATOM 2326 C CA . GLN A 1 294 ? -15.766 -9.327 -10.824 1.00 86.00 294 GLN A CA 1
ATOM 2327 C C . GLN A 1 294 ? -15.228 -9.013 -9.416 1.00 86.00 294 GLN A C 1
ATOM 2329 O O . GLN A 1 294 ? -14.220 -8.332 -9.283 1.00 86.00 294 GLN A O 1
ATOM 2334 N N . THR A 1 295 ? -15.828 -9.588 -8.367 1.00 84.38 295 THR A N 1
ATOM 2335 C CA . THR A 1 295 ? -15.372 -9.418 -6.974 1.00 84.38 295 THR A CA 1
ATOM 2336 C C . THR A 1 295 ? -13.926 -9.865 -6.773 1.00 84.38 295 THR A C 1
ATOM 2338 O O . THR A 1 295 ? -13.155 -9.217 -6.071 1.00 84.38 295 THR A O 1
ATOM 2341 N N . GLN A 1 296 ? -13.556 -10.973 -7.405 1.00 84.50 296 GLN A N 1
ATOM 2342 C CA . GLN A 1 296 ? -12.211 -11.527 -7.377 1.00 84.50 296 GLN A CA 1
ATOM 2343 C C . GLN A 1 296 ? -11.197 -10.610 -8.077 1.00 84.50 296 GLN A C 1
ATOM 2345 O O . GLN A 1 296 ? -10.129 -10.331 -7.530 1.00 84.50 296 GLN A O 1
ATOM 2350 N N . VAL A 1 297 ? -11.558 -10.093 -9.254 1.00 85.06 297 VAL A N 1
ATOM 2351 C CA . VAL A 1 297 ? -10.768 -9.107 -10.005 1.00 85.06 297 VAL A CA 1
ATOM 2352 C C . VAL A 1 297 ? -10.589 -7.811 -9.212 1.00 85.06 297 VAL A C 1
ATOM 2354 O O . VAL A 1 297 ? -9.478 -7.281 -9.144 1.00 85.06 297 VAL A O 1
ATOM 2357 N N . ASP A 1 298 ? -11.656 -7.310 -8.593 1.00 83.88 298 ASP A N 1
ATOM 2358 C CA . ASP A 1 298 ? -11.627 -6.084 -7.793 1.00 83.88 298 ASP A CA 1
ATOM 2359 C C . ASP A 1 298 ? -10.726 -6.252 -6.567 1.00 83.88 298 ASP A C 1
ATOM 2361 O O . ASP A 1 298 ? -9.917 -5.374 -6.267 1.00 83.88 298 ASP A O 1
ATOM 2365 N N . LEU A 1 299 ? -10.794 -7.409 -5.900 1.00 82.75 299 LEU A N 1
ATOM 2366 C CA . LEU A 1 299 ? -9.958 -7.714 -4.743 1.00 82.75 299 LEU A CA 1
ATOM 2367 C C . LEU A 1 299 ? -8.472 -7.820 -5.117 1.00 82.75 299 LEU A C 1
ATOM 2369 O O . LEU A 1 299 ? -7.634 -7.296 -4.386 1.00 82.75 299 LEU A O 1
ATOM 2373 N N . LEU A 1 300 ? -8.140 -8.432 -6.262 1.00 85.12 300 LEU A N 1
ATOM 2374 C CA . LEU A 1 300 ? -6.768 -8.470 -6.788 1.00 85.12 300 LEU A CA 1
ATOM 2375 C C . LEU A 1 300 ? -6.241 -7.060 -7.064 1.00 85.12 300 LEU A C 1
ATOM 2377 O O . LEU A 1 300 ? -5.151 -6.701 -6.622 1.00 85.12 300 LEU A O 1
ATOM 2381 N N . LYS A 1 301 ? -7.007 -6.262 -7.813 1.00 86.25 301 LYS A N 1
ATOM 2382 C CA . LYS A 1 301 ? -6.639 -4.887 -8.169 1.00 86.25 301 LYS A CA 1
ATOM 2383 C C . LYS A 1 301 ? -6.429 -4.036 -6.927 1.00 86.25 301 LYS A C 1
ATOM 2385 O O . LYS A 1 301 ? -5.428 -3.327 -6.838 1.00 86.25 301 LYS A O 1
ATOM 2390 N N . PHE A 1 302 ? -7.346 -4.141 -5.968 1.00 81.81 302 PHE A N 1
ATOM 2391 C CA . PHE A 1 302 ? -7.223 -3.470 -4.686 1.00 81.81 302 PHE A CA 1
ATOM 2392 C C . PHE A 1 302 ? -5.953 -3.920 -3.967 1.00 81.81 302 PHE A C 1
ATOM 2394 O O . PHE A 1 302 ? -5.148 -3.074 -3.593 1.00 81.81 302 PHE A O 1
ATOM 2401 N N . TYR A 1 303 ? -5.708 -5.226 -3.863 1.00 82.69 303 TYR A N 1
ATOM 2402 C CA . TYR A 1 303 ? -4.516 -5.758 -3.214 1.00 82.69 303 TYR A CA 1
ATOM 2403 C C . TYR A 1 303 ? -3.209 -5.268 -3.846 1.00 82.69 303 TYR A C 1
ATOM 2405 O O . TYR A 1 303 ? -2.343 -4.756 -3.138 1.00 82.69 303 TYR A O 1
ATOM 2413 N N . LEU A 1 304 ? -3.075 -5.382 -5.171 1.00 85.75 304 LEU A N 1
ATOM 2414 C CA . LEU A 1 304 ? -1.901 -4.921 -5.918 1.00 85.75 304 LEU A CA 1
ATOM 2415 C C . LEU A 1 304 ? -1.652 -3.432 -5.683 1.00 85.75 304 LEU A C 1
ATOM 2417 O O . LEU A 1 304 ? -0.517 -3.022 -5.439 1.00 85.75 304 LEU A O 1
ATOM 2421 N N . LEU A 1 305 ? -2.721 -2.633 -5.698 1.00 81.88 305 LEU A N 1
ATOM 2422 C CA . LEU A 1 305 ? -2.663 -1.211 -5.393 1.00 81.88 305 LEU A CA 1
ATOM 2423 C C . LEU A 1 305 ? -2.169 -0.961 -3.958 1.00 81.88 305 LEU A C 1
ATOM 2425 O O . LEU A 1 305 ? -1.360 -0.055 -3.749 1.00 81.88 305 LEU A O 1
ATOM 2429 N N . CYS A 1 306 ? -2.585 -1.778 -2.987 1.00 78.38 306 CYS A N 1
ATOM 2430 C CA . CYS A 1 306 ? -2.113 -1.689 -1.607 1.00 78.38 306 CYS A CA 1
ATOM 2431 C C . CYS A 1 306 ? -0.614 -1.967 -1.484 1.00 78.38 306 CYS A C 1
ATOM 2433 O O . CYS A 1 306 ? 0.137 -1.133 -0.974 1.00 78.38 306 CYS A O 1
ATOM 2435 N N . VAL A 1 307 ? -0.174 -3.143 -1.941 1.00 81.19 307 VAL A N 1
ATOM 2436 C CA . VAL A 1 307 ? 1.208 -3.594 -1.737 1.00 81.19 307 VAL A CA 1
ATOM 2437 C C . VAL A 1 307 ? 2.200 -2.733 -2.510 1.00 81.19 307 VAL A C 1
ATOM 2439 O O . VAL A 1 307 ? 3.247 -2.393 -1.964 1.00 81.19 307 VAL A O 1
ATOM 2442 N N . TYR A 1 308 ? 1.841 -2.282 -3.717 1.00 83.38 308 TYR A N 1
ATOM 2443 C CA . TYR A 1 308 ? 2.648 -1.346 -4.501 1.00 83.38 308 TYR A CA 1
ATOM 2444 C C . TYR A 1 308 ? 2.905 -0.038 -3.739 1.00 83.38 308 TYR A C 1
ATOM 2446 O O . TYR A 1 308 ? 4.050 0.397 -3.618 1.00 83.38 308 TYR A O 1
ATOM 2454 N N . ASN A 1 309 ? 1.862 0.577 -3.172 1.00 76.38 309 ASN A N 1
ATOM 2455 C CA . ASN A 1 309 ? 2.016 1.841 -2.450 1.00 76.38 309 ASN A CA 1
ATOM 2456 C C . ASN A 1 309 ? 2.758 1.670 -1.118 1.00 76.38 309 ASN A C 1
ATOM 2458 O O . ASN A 1 309 ? 3.569 2.522 -0.751 1.00 76.38 309 ASN A O 1
ATOM 2462 N N . LEU A 1 310 ? 2.541 0.568 -0.395 1.00 74.69 310 LEU A N 1
ATOM 2463 C CA . LEU A 1 310 ? 3.319 0.277 0.811 1.00 74.69 310 LEU A CA 1
ATOM 2464 C C . LEU A 1 310 ? 4.809 0.099 0.501 1.00 74.69 310 LEU A C 1
ATOM 2466 O O . LEU A 1 310 ? 5.647 0.690 1.189 1.00 74.69 310 LEU A O 1
ATOM 2470 N N . ALA A 1 311 ? 5.124 -0.670 -0.543 1.00 78.44 311 ALA A N 1
ATOM 2471 C CA . ALA A 1 311 ? 6.491 -0.953 -0.952 1.00 78.44 311 ALA A CA 1
ATOM 2472 C C . ALA A 1 311 ? 7.211 0.315 -1.435 1.00 78.44 311 ALA A C 1
ATOM 2474 O O . ALA A 1 311 ? 8.246 0.672 -0.868 1.00 78.44 311 ALA A O 1
ATOM 2475 N N . LYS A 1 312 ? 6.620 1.050 -2.392 1.00 76.12 312 LYS A N 1
ATOM 2476 C CA . LYS A 1 312 ? 7.217 2.247 -3.014 1.00 76.12 312 LYS A CA 1
ATOM 2477 C C . LYS A 1 312 ? 7.503 3.375 -2.019 1.00 76.12 312 LYS A C 1
ATOM 2479 O O . LYS A 1 312 ? 8.471 4.113 -2.182 1.00 76.12 312 LYS A O 1
ATOM 2484 N N . PHE A 1 313 ? 6.678 3.541 -0.982 1.00 68.56 313 PHE A N 1
ATOM 2485 C CA . PHE A 1 313 ? 6.819 4.660 -0.043 1.00 68.56 313 PHE A CA 1
ATOM 2486 C C . PHE A 1 313 ? 7.603 4.334 1.244 1.00 68.56 313 PHE A C 1
ATOM 2488 O O . PHE A 1 313 ? 7.664 5.204 2.114 1.00 68.56 313 PHE A O 1
ATOM 2495 N N . HIS A 1 314 ? 8.273 3.170 1.332 1.00 58.50 314 HIS A N 1
ATOM 2496 C CA . HIS A 1 314 ? 9.059 2.704 2.499 1.00 58.50 314 HIS A CA 1
ATOM 2497 C C . HIS A 1 314 ? 8.295 2.794 3.820 1.00 58.50 314 HIS A C 1
ATOM 2499 O O . HIS A 1 314 ? 8.788 3.235 4.857 1.00 58.50 314 HIS A O 1
ATOM 2505 N N . ASN A 1 315 ? 7.036 2.405 3.756 1.00 56.03 315 ASN A N 1
ATOM 2506 C CA . ASN A 1 315 ? 6.154 2.409 4.896 1.00 56.03 315 ASN A CA 1
ATOM 2507 C C . ASN A 1 315 ? 6.387 1.148 5.736 1.00 56.03 315 ASN A C 1
ATOM 2509 O O . ASN A 1 315 ? 6.615 0.084 5.163 1.00 56.03 315 ASN A O 1
ATOM 2513 N N . THR A 1 316 ? 6.332 1.254 7.073 1.00 49.59 316 THR A N 1
ATOM 2514 C CA . THR A 1 316 ? 6.403 0.094 7.976 1.00 49.59 316 THR A CA 1
ATOM 2515 C C . THR A 1 316 ? 5.402 -0.955 7.512 1.00 49.59 316 THR A C 1
ATOM 2517 O O . THR A 1 316 ? 4.190 -0.742 7.507 1.00 49.59 316 THR A O 1
ATOM 2520 N N . PHE A 1 317 ? 5.946 -2.058 7.012 1.00 45.12 317 PHE A N 1
ATOM 2521 C CA . PHE A 1 317 ? 5.196 -3.084 6.319 1.00 45.12 317 PHE A CA 1
ATOM 2522 C C . PHE A 1 317 ? 4.543 -3.983 7.365 1.00 45.12 317 PHE A C 1
ATOM 2524 O O . PHE A 1 317 ? 5.183 -4.900 7.874 1.00 45.12 317 PHE A O 1
ATOM 2531 N N . SER A 1 318 ? 3.288 -3.707 7.725 1.00 52.22 318 SER A N 1
ATOM 2532 C CA . SER A 1 318 ? 2.460 -4.757 8.318 1.00 52.22 318 SER A CA 1
ATOM 2533 C C . SER A 1 318 ? 1.948 -5.608 7.156 1.00 52.22 318 SER A C 1
ATOM 2535 O O . SER A 1 318 ? 1.335 -5.050 6.240 1.00 52.22 318 SER A O 1
ATOM 2537 N N . PRO A 1 319 ? 2.260 -6.913 7.105 1.00 49.75 319 PRO A N 1
ATOM 2538 C CA . PRO A 1 319 ? 1.915 -7.734 5.960 1.00 49.75 319 PRO A CA 1
ATOM 2539 C C . PRO A 1 319 ? 0.393 -7.789 5.817 1.00 49.75 319 PRO A C 1
ATOM 2541 O O . PRO A 1 319 ? -0.310 -8.291 6.692 1.00 49.75 319 PRO A O 1
ATOM 2544 N N . LEU A 1 320 ? -0.116 -7.272 4.696 1.00 60.22 320 LEU A N 1
ATOM 2545 C CA . LEU A 1 320 ? -1.498 -7.463 4.260 1.00 60.22 320 LEU A CA 1
ATOM 2546 C C . LEU A 1 320 ? -1.674 -8.935 3.876 1.00 60.22 320 LEU A C 1
ATOM 2548 O O . LEU A 1 320 ? -1.672 -9.295 2.702 1.00 60.22 320 LEU A O 1
ATOM 2552 N N . ASN A 1 321 ? -1.791 -9.800 4.876 1.00 61.94 321 ASN A N 1
ATOM 2553 C CA . ASN A 1 321 ? -2.105 -11.212 4.672 1.00 61.94 321 ASN A CA 1
ATOM 2554 C C . ASN A 1 321 ? -3.619 -11.446 4.625 1.00 61.94 321 ASN A C 1
ATOM 2556 O O . ASN A 1 321 ? -4.061 -12.527 4.255 1.00 61.94 321 ASN A O 1
ATOM 2560 N N . ASN A 1 322 ? -4.406 -10.408 4.919 1.00 65.62 322 ASN A N 1
ATOM 2561 C CA . ASN A 1 322 ? -5.849 -10.487 5.127 1.00 65.62 322 ASN A CA 1
ATOM 2562 C C . ASN A 1 322 ? -6.645 -10.536 3.824 1.00 65.62 322 ASN A C 1
ATOM 2564 O O . ASN A 1 322 ? -7.759 -10.032 3.778 1.00 65.62 322 ASN A O 1
ATOM 2568 N N . PHE A 1 323 ? -6.091 -11.046 2.730 1.00 70.94 323 PHE A N 1
ATOM 2569 C CA . PHE A 1 323 ? -6.770 -11.053 1.438 1.00 70.94 323 PHE A CA 1
ATOM 2570 C C . PHE A 1 323 ? -6.906 -12.474 0.940 1.00 70.94 323 PHE A C 1
ATOM 2572 O O . PHE A 1 323 ? -5.931 -13.177 0.719 1.00 70.94 323 PHE A O 1
ATOM 2579 N N . SER A 1 324 ? -8.141 -12.892 0.698 1.00 65.81 324 SER A N 1
ATOM 2580 C CA . SER A 1 324 ? -8.422 -14.230 0.172 1.00 65.81 324 SER A CA 1
ATOM 2581 C C . SER A 1 324 ? -8.232 -14.355 -1.350 1.00 65.81 324 SER A C 1
ATOM 2583 O O . SER A 1 324 ? -8.529 -15.400 -1.922 1.00 65.81 324 SER A O 1
ATOM 2585 N N . ALA A 1 325 ? -7.725 -13.303 -2.007 1.00 59.75 325 ALA A N 1
ATOM 2586 C CA . ALA A 1 325 ? -7.723 -13.120 -3.462 1.00 59.75 325 ALA A CA 1
ATOM 2587 C C . ALA A 1 325 ? -6.850 -14.107 -4.263 1.00 59.75 325 ALA A C 1
ATOM 2589 O O . ALA A 1 325 ? -6.892 -14.098 -5.486 1.00 59.75 325 ALA A O 1
ATOM 2590 N N . PHE A 1 326 ? -6.039 -14.933 -3.606 1.00 61.78 326 PHE A N 1
ATOM 2591 C CA . PHE A 1 326 ? -4.966 -15.680 -4.275 1.00 61.78 326 PHE A CA 1
ATOM 2592 C C . PHE A 1 326 ? -5.351 -17.092 -4.680 1.00 61.78 326 PHE A C 1
ATOM 2594 O O . PHE A 1 326 ? -4.645 -17.724 -5.451 1.00 61.78 326 PHE A O 1
ATOM 2601 N N . GLN A 1 327 ? -6.488 -17.600 -4.208 1.00 63.03 327 GLN A N 1
ATOM 2602 C CA . GLN A 1 327 ? -6.802 -19.018 -4.377 1.00 63.03 327 GLN A CA 1
ATOM 2603 C C . GLN A 1 327 ? -7.228 -19.402 -5.812 1.00 63.03 327 GLN A C 1
ATOM 2605 O O . GLN A 1 327 ? -7.457 -20.577 -6.077 1.00 63.03 327 GLN A O 1
ATOM 2610 N N . PHE A 1 328 ? -7.367 -18.439 -6.731 1.00 67.50 328 PHE A N 1
ATOM 2611 C CA . PHE A 1 328 ? -7.941 -18.654 -8.070 1.00 67.50 328 PHE A CA 1
ATOM 2612 C C . PHE A 1 328 ? -7.142 -18.023 -9.225 1.00 67.50 328 PHE A C 1
ATOM 2614 O O . PHE A 1 328 ? -7.560 -18.152 -10.374 1.00 67.50 328 PHE A O 1
ATOM 2621 N N . LEU A 1 329 ? -6.019 -17.351 -8.949 1.00 79.19 329 LEU A N 1
ATOM 2622 C CA . LEU A 1 329 ? -5.154 -16.742 -9.967 1.00 79.19 329 LEU A CA 1
ATOM 2623 C C . LEU A 1 329 ? -3.768 -17.361 -9.898 1.00 79.19 329 LEU A C 1
ATOM 2625 O O . LEU A 1 329 ? -3.259 -17.616 -8.811 1.00 79.19 329 LEU A O 1
ATOM 2629 N N . SER A 1 330 ? -3.145 -17.528 -11.059 1.00 85.75 330 SER A N 1
ATOM 2630 C CA . SER A 1 330 ? -1.716 -17.816 -11.150 1.00 85.75 330 SER A CA 1
ATOM 2631 C C . SER A 1 330 ? -1.008 -16.508 -11.489 1.00 85.75 330 SER A C 1
ATOM 2633 O O . SER A 1 330 ? -1.338 -15.846 -12.477 1.00 85.75 330 SER A O 1
ATOM 2635 N N . ILE A 1 331 ? -0.106 -16.098 -10.599 1.00 90.19 331 ILE A N 1
ATOM 2636 C CA . ILE A 1 331 ? 0.711 -14.895 -10.742 1.00 90.19 331 ILE A CA 1
ATOM 2637 C C . ILE A 1 331 ? 2.165 -15.344 -10.762 1.00 90.19 331 ILE A C 1
ATOM 2639 O O . ILE A 1 331 ? 2.626 -15.991 -9.822 1.00 90.19 331 ILE A O 1
ATOM 2643 N N . GLU A 1 332 ? 2.870 -14.999 -11.828 1.00 91.88 332 GLU A N 1
ATOM 2644 C CA . GLU A 1 332 ? 4.260 -15.384 -12.066 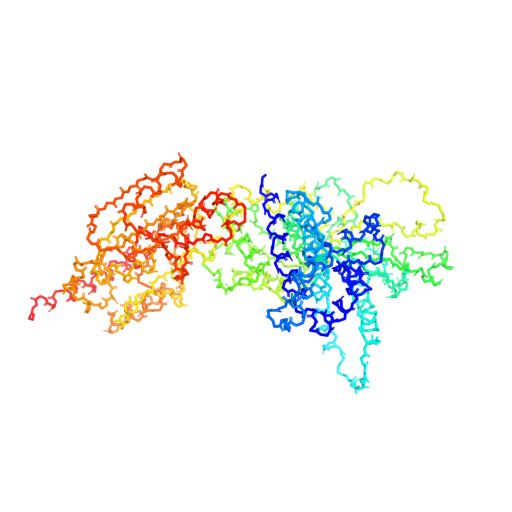1.00 91.88 332 GLU A CA 1
ATOM 2645 C C . GLU A 1 332 ? 5.098 -14.123 -12.307 1.00 91.88 332 GLU A C 1
ATOM 2647 O O . GLU A 1 332 ? 4.628 -13.156 -12.907 1.00 91.88 332 GLU A O 1
ATOM 2652 N N . THR A 1 333 ? 6.331 -14.106 -11.819 1.00 92.75 333 THR A N 1
ATOM 2653 C CA . THR A 1 333 ? 7.316 -13.042 -12.081 1.00 92.75 333 THR A CA 1
ATOM 2654 C C . THR A 1 333 ? 8.046 -13.276 -13.406 1.00 92.75 333 THR A C 1
ATOM 2656 O O . THR A 1 333 ? 7.855 -14.305 -14.059 1.00 92.75 333 THR A O 1
ATOM 2659 N N . LEU A 1 334 ? 8.915 -12.346 -13.818 1.00 87.56 334 LEU A N 1
ATOM 2660 C CA . LEU A 1 334 ? 9.674 -12.480 -15.066 1.00 87.56 334 LEU A CA 1
ATOM 2661 C C . LEU A 1 334 ? 10.613 -13.697 -15.103 1.00 87.56 334 LEU A C 1
ATOM 2663 O O . LEU A 1 334 ? 10.778 -14.303 -16.161 1.00 87.56 334 LEU A O 1
ATOM 2667 N N . ASP A 1 335 ? 11.184 -14.085 -13.964 1.00 86.06 335 ASP A N 1
ATOM 2668 C CA . ASP A 1 335 ? 12.020 -15.284 -13.809 1.00 86.06 335 ASP A CA 1
ATOM 2669 C C . ASP A 1 335 ? 11.208 -16.583 -13.608 1.00 86.06 335 ASP A C 1
ATOM 2671 O O . ASP A 1 335 ? 11.786 -17.662 -13.462 1.00 86.06 335 ASP A O 1
ATOM 2675 N N . GLY A 1 336 ? 9.872 -16.503 -13.630 1.00 87.69 336 GLY A N 1
ATOM 2676 C CA . GLY A 1 336 ? 8.969 -17.648 -13.508 1.00 87.69 336 GLY A CA 1
ATOM 2677 C C . GLY A 1 336 ? 8.670 -18.081 -12.071 1.00 87.69 336 GLY A C 1
ATOM 2678 O O . GLY A 1 336 ? 8.116 -19.163 -11.866 1.00 87.69 336 GLY A O 1
ATOM 2679 N N . LYS A 1 337 ? 9.009 -17.274 -11.058 1.00 91.19 337 LYS A N 1
ATOM 2680 C CA . LYS A 1 337 ? 8.632 -17.542 -9.663 1.00 91.19 337 LYS A CA 1
ATOM 2681 C C . LYS A 1 337 ? 7.125 -17.353 -9.475 1.00 91.19 337 LYS A C 1
ATOM 2683 O O . LYS A 1 337 ? 6.565 -16.295 -9.749 1.00 91.19 337 LYS A O 1
ATOM 2688 N N . GLU A 1 338 ? 6.475 -18.379 -8.936 1.00 91.25 338 GLU A N 1
ATOM 2689 C CA . GLU A 1 338 ? 5.042 -18.361 -8.639 1.00 91.25 338 GLU A CA 1
ATOM 2690 C C . GLU A 1 338 ? 4.738 -17.637 -7.311 1.00 91.25 338 GLU A C 1
ATOM 2692 O O . GLU A 1 338 ? 5.341 -17.910 -6.264 1.00 91.25 338 GLU A O 1
ATOM 2697 N N . LEU A 1 339 ? 3.770 -16.716 -7.345 1.00 89.31 339 LEU A N 1
ATOM 2698 C CA . LEU A 1 339 ? 3.312 -15.894 -6.221 1.00 89.31 339 LEU A CA 1
ATOM 2699 C C . LEU A 1 339 ? 1.906 -16.328 -5.764 1.00 89.31 339 LEU A C 1
ATOM 2701 O O . LEU A 1 339 ? 0.938 -15.573 -5.828 1.00 89.31 339 LEU A O 1
ATOM 2705 N N . ASP A 1 340 ? 1.815 -17.566 -5.280 1.00 81.94 340 ASP A N 1
ATOM 2706 C CA . ASP A 1 340 ? 0.579 -18.279 -4.892 1.00 81.94 340 ASP A CA 1
ATOM 2707 C C . ASP A 1 340 ? -0.129 -17.779 -3.611 1.00 81.94 340 ASP A C 1
ATOM 2709 O O . ASP A 1 340 ? -1.193 -18.276 -3.239 1.00 81.94 340 ASP A O 1
ATOM 2713 N N . THR A 1 341 ? 0.449 -16.814 -2.895 1.00 80.75 341 THR A N 1
ATOM 2714 C CA . THR A 1 341 ? -0.081 -16.301 -1.624 1.00 80.75 341 THR A CA 1
ATOM 2715 C C . THR A 1 341 ? 0.052 -14.781 -1.554 1.00 80.75 341 THR A C 1
ATOM 2717 O O . THR A 1 341 ? 1.015 -14.233 -2.103 1.00 80.75 341 THR A O 1
ATOM 2720 N N . PRO A 1 342 ? -0.839 -14.089 -0.806 1.00 79.75 342 PRO A N 1
ATOM 2721 C CA . PRO A 1 342 ? -0.724 -12.645 -0.600 1.00 79.75 342 PRO A CA 1
ATOM 2722 C C . PRO A 1 342 ? 0.660 -12.279 -0.095 1.00 79.75 342 PRO A C 1
ATOM 2724 O O . PRO A 1 342 ? 1.332 -11.429 -0.664 1.00 79.75 342 PRO A O 1
ATOM 2727 N N . LYS A 1 343 ? 1.123 -13.008 0.925 1.00 80.75 343 LYS A N 1
ATOM 2728 C CA . LYS A 1 343 ? 2.420 -12.785 1.548 1.00 80.75 343 LYS A CA 1
ATOM 2729 C C . LYS A 1 343 ? 3.570 -12.836 0.539 1.00 80.75 343 LYS A C 1
ATOM 2731 O O . LYS A 1 343 ? 4.360 -11.903 0.514 1.00 80.75 343 LYS A O 1
ATOM 2736 N N . LYS A 1 344 ? 3.640 -13.863 -0.322 1.00 87.12 344 LYS A N 1
ATOM 2737 C CA . LYS A 1 344 ? 4.702 -13.961 -1.340 1.00 87.12 344 LYS A CA 1
ATOM 2738 C C . LYS A 1 344 ? 4.676 -12.785 -2.316 1.00 87.12 344 LYS A C 1
ATOM 2740 O O . LYS A 1 344 ? 5.738 -12.274 -2.653 1.00 87.12 344 LYS A O 1
ATOM 2745 N N . LEU A 1 345 ? 3.492 -12.342 -2.746 1.00 87.81 345 LEU A N 1
ATOM 2746 C CA . LEU A 1 345 ? 3.359 -11.171 -3.617 1.00 87.81 345 LEU A CA 1
ATOM 2747 C C . LEU A 1 345 ? 3.774 -9.875 -2.904 1.00 87.81 345 LEU A C 1
ATOM 2749 O O . LEU A 1 345 ? 4.452 -9.031 -3.487 1.00 87.81 345 LEU A O 1
ATOM 2753 N N . ALA A 1 346 ? 3.379 -9.721 -1.642 1.00 84.06 346 ALA A N 1
ATOM 2754 C CA . ALA A 1 346 ? 3.732 -8.578 -0.812 1.00 84.06 346 ALA A CA 1
ATOM 2755 C C . ALA A 1 346 ? 5.255 -8.505 -0.588 1.00 84.06 346 ALA A C 1
ATOM 2757 O O . ALA A 1 346 ? 5.851 -7.443 -0.772 1.00 84.06 346 ALA A O 1
ATOM 2758 N N . ASP A 1 347 ? 5.870 -9.638 -0.242 1.00 86.00 347 ASP A N 1
ATOM 2759 C CA . ASP A 1 347 ? 7.313 -9.782 -0.048 1.00 86.00 347 ASP A CA 1
ATOM 2760 C C . ASP A 1 347 ? 8.067 -9.508 -1.359 1.00 86.00 347 ASP A C 1
ATOM 2762 O O . ASP A 1 347 ? 9.010 -8.726 -1.356 1.00 86.00 347 ASP A O 1
ATOM 2766 N N . TRP A 1 348 ? 7.599 -10.030 -2.501 1.00 90.88 348 TRP A N 1
ATOM 2767 C CA . TRP A 1 348 ? 8.185 -9.728 -3.815 1.00 90.88 348 TRP A CA 1
ATOM 2768 C C . TRP A 1 348 ? 8.142 -8.229 -4.151 1.00 90.88 348 TRP A C 1
ATOM 2770 O O . TRP A 1 348 ? 9.149 -7.651 -4.550 1.00 90.88 348 TRP A O 1
ATOM 2780 N N . MET A 1 349 ? 7.000 -7.567 -3.937 1.00 89.00 349 MET A N 1
ATOM 2781 C CA . MET A 1 349 ? 6.863 -6.130 -4.203 1.00 89.00 349 MET A CA 1
ATOM 2782 C C . MET A 1 349 ? 7.788 -5.312 -3.292 1.00 89.00 349 MET A C 1
ATOM 2784 O O . MET A 1 349 ? 8.375 -4.311 -3.708 1.00 89.00 349 MET A O 1
ATOM 2788 N N . LYS A 1 350 ? 7.923 -5.744 -2.033 1.00 84.69 350 LYS A N 1
ATOM 2789 C CA . LYS A 1 350 ? 8.864 -5.168 -1.076 1.00 84.69 350 LYS A CA 1
ATOM 2790 C C . LYS A 1 350 ? 10.303 -5.354 -1.557 1.00 84.69 350 LYS A C 1
ATOM 2792 O O . LYS A 1 350 ? 11.044 -4.378 -1.560 1.00 84.69 350 LYS A O 1
ATOM 2797 N N . ASP A 1 351 ? 10.681 -6.549 -1.998 1.00 86.12 351 ASP A N 1
ATOM 2798 C CA . ASP A 1 351 ? 12.023 -6.838 -2.506 1.00 86.12 351 ASP A CA 1
ATOM 2799 C C . ASP A 1 351 ? 12.359 -5.986 -3.738 1.00 86.12 351 ASP A C 1
ATOM 2801 O O . ASP A 1 351 ? 13.455 -5.432 -3.822 1.00 86.12 351 ASP A O 1
ATOM 2805 N N . LEU A 1 352 ? 11.400 -5.794 -4.647 1.00 87.81 352 LEU A N 1
ATOM 2806 C CA . LEU A 1 352 ? 11.564 -4.952 -5.832 1.00 87.81 352 LEU A CA 1
ATOM 2807 C C . LEU A 1 352 ? 11.883 -3.488 -5.476 1.00 87.81 352 LEU A C 1
ATOM 2809 O O . LEU A 1 352 ? 12.824 -2.911 -6.018 1.00 87.81 352 LEU A O 1
ATOM 2813 N N . TYR A 1 353 ? 11.113 -2.879 -4.567 1.00 82.00 353 TYR A N 1
ATOM 2814 C CA . TYR A 1 353 ? 11.240 -1.447 -4.246 1.00 82.00 353 TYR A CA 1
ATOM 2815 C C . TYR A 1 353 ? 12.193 -1.129 -3.086 1.00 82.00 353 TYR A C 1
ATOM 2817 O O . TYR A 1 353 ? 12.642 0.011 -2.981 1.00 82.00 353 TYR A O 1
ATOM 2825 N N . GLN A 1 354 ? 12.464 -2.080 -2.188 1.00 78.56 354 GLN A N 1
ATOM 2826 C CA . GLN A 1 354 ? 13.261 -1.855 -0.972 1.00 78.56 354 GLN A CA 1
ATOM 2827 C C . GLN A 1 354 ? 14.604 -2.581 -0.989 1.00 78.56 354 GLN A C 1
ATOM 2829 O O . GLN A 1 354 ? 15.561 -2.048 -0.436 1.00 78.56 354 GLN A O 1
ATOM 2834 N N . ASN A 1 355 ? 14.674 -3.752 -1.629 1.00 73.06 355 ASN A N 1
ATOM 2835 C CA . ASN A 1 355 ? 15.901 -4.546 -1.756 1.00 73.06 355 ASN A CA 1
ATOM 2836 C C . ASN A 1 355 ? 16.472 -4.488 -3.184 1.00 73.06 355 ASN A C 1
ATOM 2838 O O . ASN A 1 355 ? 17.410 -5.203 -3.513 1.00 73.06 355 ASN A O 1
ATOM 2842 N N . ASN A 1 356 ? 15.908 -3.621 -4.034 1.00 70.38 356 ASN A N 1
ATOM 2843 C CA . ASN A 1 356 ? 16.361 -3.338 -5.392 1.00 70.38 356 ASN A CA 1
ATOM 2844 C C . ASN A 1 356 ? 16.497 -4.585 -6.276 1.00 70.38 356 ASN A C 1
ATOM 2846 O O . ASN A 1 356 ? 17.368 -4.629 -7.142 1.00 70.38 356 ASN A O 1
ATOM 2850 N N . ASN A 1 357 ? 15.643 -5.597 -6.104 1.00 76.31 357 ASN A N 1
ATOM 2851 C CA . ASN A 1 357 ? 15.679 -6.774 -6.966 1.00 76.31 357 ASN A CA 1
ATOM 2852 C C . ASN A 1 357 ? 14.965 -6.497 -8.304 1.00 76.31 357 ASN A C 1
ATOM 2854 O O . ASN A 1 357 ? 13.744 -6.569 -8.366 1.00 76.31 357 ASN A O 1
ATOM 2858 N N . PHE A 1 358 ? 15.715 -6.161 -9.363 1.00 85.56 358 PHE A N 1
ATOM 2859 C CA . PHE A 1 358 ? 15.159 -5.809 -10.683 1.00 85.56 358 PHE A CA 1
ATOM 2860 C C . PHE A 1 358 ? 15.839 -6.486 -11.884 1.00 85.56 358 PHE A C 1
ATOM 2862 O O . PHE A 1 358 ? 17.044 -6.710 -11.879 1.00 85.56 358 PHE A O 1
ATOM 2869 N N . ASP A 1 359 ? 15.099 -6.694 -12.959 1.00 89.25 359 ASP A N 1
ATOM 2870 C CA . ASP A 1 359 ? 15.572 -7.096 -14.279 1.00 89.25 359 ASP A CA 1
ATOM 2871 C C . ASP A 1 359 ? 15.281 -6.011 -15.330 1.00 89.25 359 ASP A C 1
ATOM 2873 O O . ASP A 1 359 ? 14.690 -4.962 -15.047 1.00 89.25 359 ASP A O 1
ATOM 2877 N N . ILE A 1 360 ? 15.732 -6.227 -16.571 1.00 90.94 360 ILE A N 1
ATOM 2878 C CA . ILE A 1 360 ? 15.326 -5.372 -17.693 1.00 90.94 360 ILE A CA 1
ATOM 2879 C C . ILE A 1 360 ? 13.904 -5.750 -18.089 1.00 90.94 360 ILE A C 1
ATOM 2881 O O . ILE A 1 360 ? 13.631 -6.887 -18.466 1.00 90.94 360 ILE A O 1
ATOM 2885 N N . ILE A 1 361 ? 13.004 -4.773 -18.048 1.00 92.12 361 ILE A N 1
ATOM 2886 C CA . ILE A 1 361 ? 11.577 -4.981 -18.297 1.00 92.12 361 ILE A CA 1
ATOM 2887 C C . ILE A 1 361 ? 11.109 -4.350 -19.611 1.00 92.12 361 ILE A C 1
ATOM 2889 O O . ILE A 1 361 ? 10.116 -4.790 -20.188 1.00 92.12 361 ILE A O 1
ATOM 2893 N N . SER A 1 362 ? 11.820 -3.350 -20.122 1.00 91.62 362 SER A N 1
ATOM 2894 C CA . SER A 1 362 ? 11.508 -2.726 -21.407 1.00 91.62 362 SER A CA 1
ATOM 2895 C C . SER A 1 362 ? 12.775 -2.316 -22.138 1.00 91.62 362 SER A C 1
ATOM 2897 O O . SER A 1 362 ? 13.738 -1.851 -21.520 1.00 91.62 362 SER A O 1
ATOM 2899 N N . TYR A 1 363 ? 12.738 -2.469 -23.457 1.00 90.88 363 TYR A N 1
ATOM 2900 C CA . TYR A 1 363 ? 13.710 -1.953 -24.401 1.00 90.88 363 TYR A CA 1
ATOM 2901 C C . TYR A 1 363 ? 13.024 -0.931 -25.301 1.00 90.88 363 TYR A C 1
ATOM 2903 O O . TYR A 1 363 ? 12.139 -1.270 -26.090 1.00 90.88 363 TYR A O 1
ATOM 2911 N N . ASP A 1 364 ? 13.487 0.309 -25.214 1.00 87.50 364 ASP A N 1
ATOM 2912 C CA . ASP A 1 364 ? 12.920 1.449 -25.915 1.00 87.50 364 ASP A CA 1
ATOM 2913 C C . ASP A 1 364 ? 13.951 2.095 -26.835 1.00 87.50 364 ASP A C 1
ATOM 2915 O O . ASP A 1 364 ? 15.157 2.106 -26.569 1.00 87.50 364 ASP A O 1
ATOM 2919 N N . ASN A 1 365 ? 13.463 2.698 -27.921 1.00 86.56 365 ASN A N 1
ATOM 2920 C CA . ASN A 1 365 ? 14.310 3.338 -28.928 1.00 86.56 365 ASN A CA 1
ATOM 2921 C C . ASN A 1 365 ? 15.318 2.346 -29.548 1.00 86.56 365 ASN A C 1
ATOM 2923 O O . ASN A 1 365 ? 16.538 2.507 -29.426 1.00 86.56 365 ASN A O 1
ATOM 2927 N N . LEU A 1 366 ? 14.786 1.292 -30.180 1.00 86.38 366 LEU A N 1
ATOM 2928 C CA . LEU A 1 366 ? 15.575 0.305 -30.914 1.00 86.38 366 LEU A CA 1
ATOM 2929 C C . LEU A 1 366 ? 16.134 0.925 -32.199 1.00 86.38 366 LEU A C 1
ATOM 2931 O O . LEU A 1 366 ? 15.395 1.436 -33.038 1.00 86.38 366 LEU A O 1
ATOM 2935 N N . ILE A 1 367 ? 17.445 0.820 -32.371 1.00 86.38 367 ILE A N 1
ATOM 2936 C CA . ILE A 1 367 ? 18.187 1.333 -33.518 1.00 86.38 367 ILE A CA 1
ATOM 2937 C C . ILE A 1 367 ? 18.744 0.132 -34.285 1.00 86.38 367 ILE A C 1
ATOM 2939 O O . ILE A 1 367 ? 19.586 -0.582 -33.741 1.00 86.38 367 ILE A O 1
ATOM 2943 N N . PRO A 1 368 ? 18.322 -0.127 -35.535 1.00 87.00 368 PRO A N 1
ATOM 2944 C CA . PRO A 1 368 ? 18.914 -1.184 -36.347 1.00 87.00 368 PRO A CA 1
ATOM 2945 C C . PRO A 1 368 ? 20.433 -1.032 -36.426 1.00 87.00 368 PRO A C 1
ATOM 2947 O O . PRO A 1 368 ? 20.943 0.051 -36.718 1.00 87.00 368 PRO A O 1
ATOM 2950 N N . ILE A 1 369 ? 21.174 -2.121 -36.223 1.00 86.00 369 ILE A N 1
ATOM 2951 C CA . ILE A 1 369 ? 22.645 -2.061 -36.182 1.00 86.00 369 ILE A CA 1
ATOM 2952 C C . ILE A 1 369 ? 23.241 -1.508 -37.482 1.00 86.00 369 ILE A C 1
ATOM 2954 O O . ILE A 1 369 ? 24.226 -0.771 -37.459 1.00 86.00 369 ILE A O 1
ATOM 2958 N N . SER A 1 370 ? 22.608 -1.793 -38.619 1.00 79.81 370 SER A N 1
ATOM 2959 C CA . SER A 1 370 ? 23.010 -1.273 -39.929 1.00 79.81 370 SER A CA 1
ATOM 2960 C C . SER A 1 370 ? 22.966 0.259 -40.033 1.00 79.81 370 SER A C 1
ATOM 2962 O O . SER A 1 370 ? 23.646 0.829 -40.888 1.00 79.81 370 SER A O 1
ATOM 2964 N N . GLN A 1 371 ? 22.190 0.938 -39.181 1.00 80.31 371 GLN A N 1
ATOM 2965 C CA . GLN A 1 371 ? 22.104 2.399 -39.139 1.00 80.31 371 GLN A CA 1
ATOM 2966 C C . GLN A 1 371 ? 23.225 3.028 -38.314 1.00 80.31 371 GLN A C 1
ATOM 2968 O O . GLN A 1 371 ? 23.625 4.147 -38.613 1.00 80.31 371 GLN A O 1
ATOM 2973 N N . LEU A 1 372 ? 23.810 2.301 -37.356 1.00 81.19 372 LEU A N 1
ATOM 2974 C CA . LEU A 1 372 ? 24.932 2.794 -36.546 1.00 81.19 372 LEU A CA 1
ATOM 2975 C C . LEU A 1 372 ? 26.213 3.050 -37.361 1.00 81.19 372 LEU A C 1
ATOM 2977 O O . LEU A 1 372 ? 27.161 3.627 -36.836 1.00 81.19 372 LEU A O 1
ATOM 2981 N N . LYS A 1 373 ? 26.249 2.612 -38.627 1.00 73.31 373 LYS A N 1
ATOM 2982 C CA . LYS A 1 373 ? 27.378 2.785 -39.550 1.00 73.31 373 LYS A CA 1
ATOM 2983 C C . LYS A 1 373 ? 27.200 3.881 -40.603 1.00 73.31 373 LYS A C 1
ATOM 2985 O O . LYS A 1 373 ? 28.147 4.136 -41.340 1.00 73.31 373 LYS A O 1
ATOM 2990 N N . ARG A 1 374 ? 26.014 4.484 -40.749 1.00 65.81 374 ARG A N 1
ATOM 2991 C CA . ARG A 1 374 ? 25.796 5.532 -41.763 1.00 65.81 374 ARG A CA 1
ATOM 2992 C C . ARG A 1 374 ? 26.036 6.908 -41.146 1.00 65.81 374 ARG A C 1
ATOM 2994 O O . ARG A 1 374 ? 25.370 7.260 -40.181 1.00 65.81 374 ARG A O 1
ATOM 3001 N N . ASP A 1 375 ? 26.940 7.681 -41.745 1.00 50.06 375 ASP A N 1
ATOM 3002 C CA . ASP A 1 375 ? 27.354 9.019 -41.281 1.00 50.06 375 ASP A CA 1
ATOM 3003 C C . ASP A 1 375 ? 26.288 10.126 -41.431 1.00 50.06 375 ASP A C 1
ATOM 3005 O O . ASP A 1 375 ? 26.525 11.265 -41.038 1.00 50.06 375 ASP A O 1
ATOM 3009 N N . GLU A 1 376 ? 25.087 9.830 -41.931 1.00 46.59 376 GLU A N 1
ATOM 3010 C CA . GLU A 1 376 ? 24.009 10.816 -42.034 1.00 46.59 376 GLU A CA 1
ATOM 3011 C C . GLU A 1 376 ? 22.700 10.251 -41.480 1.00 46.59 376 GLU A C 1
ATOM 3013 O O . GLU A 1 376 ? 22.091 9.344 -42.056 1.00 46.59 376 GLU A O 1
ATOM 3018 N N . LEU A 1 377 ? 22.252 10.851 -40.372 1.00 45.75 377 LEU A N 1
ATOM 3019 C CA . LEU A 1 377 ? 20.864 10.872 -39.900 1.00 45.75 377 LEU A CA 1
ATOM 3020 C C . LEU A 1 377 ? 19.978 11.542 -40.969 1.00 45.75 377 LEU A C 1
ATOM 3022 O O . LEU A 1 377 ? 19.471 12.642 -40.776 1.00 45.75 377 LEU A O 1
ATOM 3026 N N . SER A 1 378 ? 19.829 10.912 -42.131 1.00 42.34 378 SER A N 1
ATOM 3027 C CA . SER A 1 378 ? 18.745 11.236 -43.050 1.00 42.34 378 SER A CA 1
ATOM 3028 C C . SER A 1 378 ? 17.475 10.612 -42.483 1.00 42.34 378 SER A C 1
ATOM 3030 O O . SER A 1 378 ? 17.456 9.432 -42.134 1.00 42.34 378 SER A O 1
ATOM 3032 N N . GLU A 1 379 ? 16.446 11.442 -42.322 1.00 46.94 379 GLU A N 1
ATOM 3033 C CA . GLU A 1 379 ? 15.111 11.069 -41.861 1.00 46.94 379 GLU A CA 1
ATOM 3034 C C . GLU A 1 379 ? 14.562 9.915 -42.710 1.00 46.94 379 GLU A C 1
ATOM 3036 O O . GLU A 1 379 ? 14.000 10.105 -43.788 1.00 46.94 379 GLU A O 1
ATOM 3041 N N . ILE A 1 380 ? 14.740 8.687 -42.231 1.00 41.72 380 ILE A N 1
ATOM 3042 C CA . ILE A 1 380 ? 13.991 7.540 -42.721 1.00 41.72 380 ILE A CA 1
ATOM 3043 C C . ILE A 1 380 ? 12.736 7.487 -41.859 1.00 41.72 380 ILE A C 1
ATOM 3045 O O . ILE A 1 380 ? 12.833 7.328 -40.643 1.00 41.72 380 ILE A O 1
ATOM 3049 N N . ASN A 1 381 ? 11.571 7.632 -42.498 1.00 43.00 381 ASN A N 1
ATOM 3050 C CA . ASN A 1 381 ? 10.267 7.317 -41.918 1.00 43.00 381 ASN A CA 1
ATOM 3051 C C . ASN A 1 381 ? 10.278 5.856 -41.452 1.00 43.00 381 ASN A C 1
ATOM 3053 O O . ASN A 1 381 ? 9.974 4.946 -42.221 1.00 43.00 381 ASN A O 1
ATOM 3057 N N . LEU A 1 382 ? 10.681 5.632 -40.208 1.00 45.88 382 LEU A N 1
ATOM 3058 C CA . LEU A 1 382 ? 10.446 4.386 -39.507 1.00 45.88 382 LEU A CA 1
ATOM 3059 C C . LEU A 1 382 ? 9.098 4.547 -38.817 1.00 45.88 382 LEU A C 1
ATOM 3061 O O . LEU A 1 382 ? 8.881 5.515 -38.083 1.00 45.88 382 LEU A O 1
ATOM 3065 N N . GLU A 1 383 ? 8.189 3.612 -39.083 1.00 47.19 383 GLU A N 1
ATOM 3066 C CA . GLU A 1 383 ? 7.050 3.362 -38.203 1.00 47.19 383 GLU A CA 1
ATOM 3067 C C . GLU A 1 383 ? 7.553 3.368 -36.748 1.00 47.19 383 GLU A C 1
ATOM 3069 O O . GLU A 1 383 ? 8.667 2.914 -36.483 1.00 47.19 383 GLU A O 1
ATOM 3074 N N . ALA A 1 384 ? 6.780 4.004 -35.861 1.00 43.00 384 ALA A N 1
ATOM 3075 C CA . ALA A 1 384 ? 7.165 4.446 -34.517 1.00 43.00 384 ALA A CA 1
ATOM 3076 C C . ALA A 1 384 ? 8.119 3.493 -33.760 1.00 43.00 384 ALA A C 1
ATOM 3078 O O . ALA A 1 384 ? 8.007 2.279 -33.921 1.00 43.00 384 ALA A O 1
ATOM 3079 N N . PRO A 1 385 ? 9.015 4.003 -32.884 1.00 51.91 385 PRO A N 1
ATOM 3080 C CA . PRO A 1 385 ? 9.893 3.152 -32.080 1.00 51.91 385 PRO A CA 1
ATOM 3081 C C . PRO A 1 385 ? 9.070 2.082 -31.352 1.00 51.91 385 PRO A C 1
ATOM 3083 O O . PRO A 1 385 ? 8.272 2.395 -30.470 1.00 51.91 385 PRO A O 1
ATOM 3086 N N . ILE A 1 386 ? 9.238 0.825 -31.768 1.00 68.06 386 ILE A N 1
ATOM 3087 C CA . ILE A 1 386 ? 8.479 -0.307 -31.240 1.00 68.06 386 ILE A CA 1
ATOM 3088 C C . ILE A 1 386 ? 9.105 -0.684 -29.901 1.00 68.06 386 ILE A C 1
ATOM 3090 O O . ILE A 1 386 ? 10.147 -1.331 -29.886 1.00 68.06 386 ILE A O 1
ATOM 3094 N N . GLU A 1 387 ? 8.490 -0.287 -28.791 1.00 79.19 387 GLU A N 1
ATOM 3095 C CA . GLU A 1 387 ? 8.813 -0.821 -27.462 1.00 79.19 387 GLU A CA 1
ATOM 3096 C C . GLU A 1 387 ? 8.824 -2.358 -27.517 1.00 79.19 387 GLU A C 1
ATOM 3098 O O . GLU A 1 387 ? 7.867 -2.983 -27.991 1.00 79.19 387 GLU A O 1
ATOM 3103 N N . LYS A 1 388 ? 9.908 -2.984 -27.046 1.00 85.75 388 LYS A N 1
ATOM 3104 C CA . LYS A 1 388 ? 10.010 -4.445 -26.940 1.00 85.75 388 LYS A CA 1
ATOM 3105 C C . LYS A 1 388 ? 10.203 -4.861 -25.495 1.00 85.75 388 LYS A C 1
ATOM 3107 O O . LYS A 1 388 ? 10.972 -4.271 -24.745 1.00 85.75 388 LYS A O 1
ATOM 3112 N N . GLN A 1 389 ? 9.504 -5.921 -25.121 1.00 86.25 389 GLN A N 1
ATOM 3113 C CA . GLN A 1 389 ? 9.369 -6.348 -23.742 1.00 86.25 389 GLN A CA 1
ATOM 3114 C C . GLN A 1 389 ? 9.683 -7.841 -23.621 1.00 86.25 389 GLN A C 1
ATOM 3116 O O . GLN A 1 389 ? 9.129 -8.640 -24.380 1.00 86.25 389 GLN A O 1
ATOM 3121 N N . PRO A 1 390 ? 10.524 -8.252 -22.659 1.00 86.81 390 PRO A N 1
ATOM 3122 C CA . PRO A 1 390 ? 10.682 -9.663 -22.331 1.00 86.81 390 PRO A CA 1
ATOM 3123 C C . PRO A 1 390 ? 9.336 -10.293 -21.953 1.00 86.81 390 PRO A C 1
ATOM 3125 O O . PRO A 1 390 ? 8.553 -9.688 -21.217 1.00 86.81 390 PRO A O 1
ATOM 3128 N N . GLY A 1 391 ? 9.061 -11.481 -22.497 1.00 84.00 391 GLY A N 1
ATOM 3129 C CA . GLY A 1 391 ? 7.835 -12.246 -22.240 1.00 84.00 391 GLY A CA 1
ATOM 3130 C C . GLY A 1 391 ? 6.556 -11.719 -22.907 1.00 84.00 391 GLY A C 1
ATOM 3131 O O . GLY A 1 391 ? 5.502 -12.320 -22.709 1.00 84.00 391 GLY A O 1
ATOM 3132 N N . VAL A 1 392 ? 6.620 -10.637 -23.699 1.00 85.62 392 VAL A N 1
ATOM 3133 C CA . VAL A 1 392 ? 5.449 -10.025 -24.358 1.00 85.62 392 VAL A CA 1
ATOM 3134 C C . VAL A 1 392 ? 5.710 -9.833 -25.858 1.00 85.62 392 VAL A C 1
ATOM 3136 O O . VAL A 1 392 ? 6.416 -8.915 -26.275 1.00 85.62 392 VAL A O 1
ATOM 3139 N N . ALA A 1 393 ? 5.122 -10.700 -26.679 1.00 80.75 393 ALA A N 1
ATOM 3140 C CA . ALA A 1 393 ? 5.168 -10.674 -28.142 1.00 80.75 393 ALA A CA 1
ATOM 3141 C C . ALA A 1 393 ? 4.215 -9.639 -28.756 1.00 80.75 393 ALA A C 1
ATOM 3143 O O . ALA A 1 393 ? 4.561 -8.944 -29.718 1.00 80.75 393 ALA A O 1
ATOM 3144 N N . ASN A 1 394 ? 3.004 -9.587 -28.207 1.00 81.00 394 ASN A N 1
ATOM 3145 C CA . ASN A 1 394 ? 1.887 -8.748 -28.617 1.00 81.00 394 ASN A CA 1
ATOM 3146 C C . ASN A 1 394 ? 0.986 -8.499 -27.394 1.00 81.00 394 ASN A C 1
ATOM 3148 O O . ASN A 1 394 ? 1.086 -9.209 -26.387 1.00 81.00 394 ASN A O 1
ATOM 3152 N N . PHE A 1 395 ? 0.142 -7.475 -27.470 1.00 86.62 395 PHE A N 1
ATOM 3153 C CA . PHE A 1 395 ? -0.846 -7.147 -26.446 1.00 86.62 395 PHE A CA 1
ATOM 3154 C C . PHE A 1 395 ? -2.034 -6.428 -27.084 1.00 86.62 395 PHE A C 1
ATOM 3156 O O . PHE A 1 395 ? -1.892 -5.782 -28.120 1.00 86.62 395 PHE A O 1
ATOM 3163 N N . LYS A 1 396 ? -3.206 -6.504 -26.455 1.00 87.44 396 LYS A N 1
ATOM 3164 C CA . LYS A 1 396 ? -4.414 -5.835 -26.954 1.00 87.44 396 LYS A CA 1
ATOM 3165 C C . LYS A 1 396 ? -4.483 -4.364 -26.546 1.00 87.44 396 LYS A C 1
ATOM 3167 O O . LYS A 1 396 ? -4.847 -3.515 -27.355 1.00 87.44 396 LYS A O 1
ATOM 3172 N N . GLU A 1 397 ? -4.177 -4.058 -25.287 1.00 89.12 397 GLU A N 1
ATOM 3173 C CA . GLU A 1 397 ? -4.229 -2.693 -24.751 1.00 89.12 397 GLU A CA 1
ATOM 3174 C C . GLU A 1 397 ? -3.023 -2.417 -23.852 1.00 89.12 397 GLU A C 1
ATOM 3176 O O . GLU A 1 397 ? -2.558 -3.306 -23.139 1.00 89.12 397 GLU A O 1
ATOM 3181 N N . LYS A 1 398 ? -2.560 -1.162 -23.859 1.00 91.25 398 LYS A N 1
ATOM 3182 C CA . LYS A 1 398 ? -1.573 -0.608 -22.923 1.00 91.25 398 LYS A CA 1
ATOM 3183 C C . LYS A 1 398 ? -2.261 0.460 -22.076 1.00 91.25 398 LYS A C 1
ATOM 3185 O O . LYS A 1 398 ? -2.741 1.461 -22.607 1.00 91.25 398 LYS A O 1
ATOM 3190 N N . LEU A 1 399 ? -2.315 0.252 -20.766 1.00 91.31 399 LEU A N 1
ATOM 3191 C CA . LEU A 1 399 ? -3.022 1.097 -19.806 1.00 91.31 399 LEU A CA 1
ATOM 3192 C C . LEU A 1 399 ? -2.071 1.548 -18.695 1.00 91.31 399 LEU A C 1
ATOM 3194 O O . LEU A 1 399 ? -1.174 0.810 -18.291 1.00 91.31 399 LEU A O 1
ATOM 3198 N N . SER A 1 400 ? -2.303 2.735 -18.132 1.00 88.81 400 SER A N 1
ATOM 3199 C CA . SER A 1 400 ? -1.699 3.066 -16.838 1.00 88.81 400 SER A CA 1
ATOM 3200 C C . SER A 1 400 ? -2.323 2.214 -15.731 1.00 88.81 400 SER A C 1
ATOM 3202 O O . SER A 1 400 ? -3.502 1.847 -15.803 1.00 88.81 400 SER A O 1
ATOM 3204 N N . PHE A 1 401 ? -1.562 1.932 -14.672 1.00 87.06 401 PHE A N 1
ATOM 3205 C CA . PHE A 1 401 ? -2.056 1.169 -13.523 1.00 87.06 401 PHE A CA 1
ATOM 3206 C C . PHE A 1 401 ? -3.312 1.784 -12.892 1.00 87.06 401 PHE A C 1
ATOM 3208 O O . PHE A 1 401 ? -4.253 1.069 -12.548 1.00 87.06 401 PHE A O 1
ATOM 3215 N N . GLN A 1 402 ? -3.389 3.114 -12.810 1.00 78.94 402 GLN A N 1
ATOM 3216 C CA . GLN A 1 402 ? -4.600 3.815 -12.385 1.00 78.94 402 GLN A CA 1
ATOM 3217 C C . GLN A 1 402 ? -5.776 3.577 -13.327 1.00 78.94 402 GLN A C 1
ATOM 3219 O O . GLN A 1 402 ? -6.881 3.317 -12.862 1.00 78.94 402 GLN A O 1
ATOM 3224 N N . SER A 1 403 ? -5.572 3.667 -14.642 1.00 84.00 403 SER A N 1
ATOM 3225 C CA . SER A 1 403 ? -6.664 3.452 -15.599 1.00 84.00 403 SER A CA 1
ATOM 3226 C C . SER A 1 403 ? -7.220 2.036 -15.483 1.00 84.00 403 SER A C 1
ATOM 3228 O O . SER A 1 403 ? -8.433 1.845 -15.521 1.00 84.00 403 SER A O 1
ATOM 3230 N N . TRP A 1 404 ? -6.344 1.057 -15.250 1.00 86.31 404 TRP A N 1
ATOM 3231 C CA . TRP A 1 404 ? -6.732 -0.332 -15.030 1.00 86.31 404 TRP A CA 1
ATOM 3232 C C . TRP A 1 404 ? -7.460 -0.558 -13.690 1.00 86.31 404 TRP A C 1
ATOM 3234 O O . TRP A 1 404 ? -8.370 -1.390 -13.619 1.00 86.31 404 TRP A O 1
ATOM 3244 N N . THR A 1 405 ? -7.121 0.200 -12.640 1.00 78.50 405 THR A N 1
ATOM 3245 C CA . THR A 1 405 ? -7.743 0.113 -11.300 1.00 78.50 405 THR A CA 1
ATOM 3246 C C . THR A 1 405 ? -8.935 1.058 -11.085 1.00 78.50 405 THR A C 1
ATOM 3248 O O . THR A 1 405 ? -9.631 0.924 -10.083 1.00 78.50 405 THR A O 1
ATOM 3251 N N . ARG A 1 406 ? -9.243 1.950 -12.037 1.00 68.06 406 ARG A N 1
ATOM 3252 C CA . ARG A 1 406 ? -10.229 3.047 -11.919 1.00 68.06 406 ARG A CA 1
ATOM 3253 C C . ARG A 1 406 ? -11.632 2.638 -11.455 1.00 68.06 406 ARG A C 1
ATOM 3255 O O . ARG A 1 406 ? -12.307 3.436 -10.816 1.00 68.06 406 ARG A O 1
ATOM 3262 N N . ASN A 1 407 ? -12.074 1.423 -11.775 1.00 61.12 407 ASN A N 1
ATOM 3263 C CA . ASN A 1 407 ? -13.403 0.924 -11.393 1.00 61.12 407 ASN A CA 1
ATOM 3264 C C . ASN A 1 407 ? -13.450 0.327 -9.981 1.00 61.12 407 ASN A C 1
ATOM 3266 O O . ASN A 1 407 ? -14.524 -0.044 -9.520 1.00 61.12 407 ASN A O 1
ATOM 3270 N N . VAL A 1 408 ? -12.298 0.198 -9.324 1.00 55.44 408 VAL A N 1
ATOM 3271 C CA . VAL A 1 408 ? -12.186 -0.449 -8.019 1.00 55.44 408 VAL A CA 1
ATOM 3272 C C . VAL A 1 408 ? -12.223 0.594 -6.921 1.00 55.44 408 VAL A C 1
ATOM 3274 O O . VAL A 1 408 ? -12.970 0.402 -5.976 1.00 55.44 408 VAL A O 1
ATOM 3277 N N . ILE A 1 409 ? -11.464 1.688 -7.054 1.00 57.22 409 ILE A N 1
ATOM 3278 C CA . ILE A 1 409 ? -11.242 2.679 -5.996 1.00 57.22 409 ILE A CA 1
ATOM 3279 C C . ILE A 1 409 ? -10.616 3.964 -6.596 1.00 57.22 409 ILE A C 1
ATOM 3281 O O . ILE A 1 409 ? -9.793 3.884 -7.510 1.00 57.22 409 ILE A O 1
ATOM 3285 N N . ASP A 1 410 ? -10.953 5.145 -6.060 1.00 57.28 410 ASP A N 1
ATOM 3286 C CA . ASP A 1 410 ? -10.248 6.402 -6.370 1.00 57.28 410 ASP A CA 1
ATOM 3287 C C . ASP A 1 410 ? -8.817 6.349 -5.793 1.00 57.28 410 ASP A C 1
ATOM 3289 O O . ASP A 1 410 ? -8.627 6.029 -4.622 1.00 57.28 410 ASP A O 1
ATOM 3293 N N . VAL A 1 411 ? -7.790 6.602 -6.609 1.00 50.97 411 VAL A N 1
ATOM 3294 C CA . VAL A 1 411 ? -6.380 6.201 -6.364 1.00 50.97 411 VAL A CA 1
ATOM 3295 C C . VAL A 1 411 ? -5.762 6.709 -5.049 1.00 50.97 411 VAL A C 1
ATOM 3297 O O . VAL A 1 411 ? -4.792 6.127 -4.557 1.00 50.97 411 VAL A O 1
ATOM 3300 N N . ASP A 1 412 ? -6.352 7.721 -4.417 1.00 52.19 412 ASP A N 1
ATOM 3301 C CA . ASP A 1 412 ? -5.920 8.242 -3.115 1.00 52.19 412 ASP A CA 1
ATOM 3302 C C . ASP A 1 412 ? -6.126 7.256 -1.948 1.00 52.19 412 ASP A C 1
ATOM 3304 O O . ASP A 1 412 ? -5.466 7.358 -0.914 1.00 52.19 412 ASP A O 1
ATOM 3308 N N . LEU A 1 413 ? -6.962 6.233 -2.129 1.00 55.38 413 LEU A N 1
ATOM 3309 C CA . LEU A 1 413 ? -7.256 5.204 -1.126 1.00 55.38 413 LEU A CA 1
ATOM 3310 C C . LEU A 1 413 ? -6.135 4.211 -0.865 1.00 55.38 413 LEU A C 1
ATOM 3312 O O . LEU A 1 413 ? -6.052 3.646 0.225 1.00 55.38 413 LEU A O 1
ATOM 3316 N N . ALA A 1 414 ? -5.232 4.050 -1.827 1.00 51.91 414 ALA A N 1
ATOM 3317 C CA . ALA A 1 414 ? -4.086 3.166 -1.700 1.00 51.91 414 ALA A CA 1
ATOM 3318 C C . ALA A 1 414 ? -3.142 3.542 -0.540 1.00 51.91 414 ALA A C 1
ATOM 3320 O O . ALA A 1 414 ? -2.360 2.721 -0.057 1.00 51.91 414 ALA A O 1
ATOM 3321 N N . ARG A 1 415 ? -3.215 4.800 -0.091 1.00 56.69 415 ARG A N 1
ATOM 3322 C CA . ARG A 1 415 ? -2.399 5.348 0.996 1.00 56.69 415 ARG A CA 1
ATOM 3323 C C . ARG A 1 415 ? -3.002 5.080 2.382 1.00 56.69 415 ARG A C 1
ATOM 3325 O O . ARG A 1 415 ? -2.253 5.035 3.356 1.00 56.69 415 ARG A O 1
ATOM 3332 N N . TRP A 1 416 ? -4.304 4.782 2.461 1.00 58.78 416 TRP A N 1
ATOM 3333 C CA . TRP A 1 416 ? -5.042 4.527 3.708 1.00 58.78 416 TRP A CA 1
ATOM 3334 C C . TRP A 1 416 ? -5.053 3.066 4.152 1.00 58.78 416 TRP A C 1
ATOM 3336 O O . TRP A 1 416 ? -5.616 2.739 5.189 1.00 58.78 416 TRP A O 1
ATOM 3346 N N . ILE A 1 417 ? -4.406 2.158 3.423 1.00 56.69 417 ILE A N 1
ATOM 3347 C CA . ILE A 1 417 ? -4.414 0.736 3.793 1.00 56.69 417 ILE A CA 1
ATOM 3348 C C . ILE A 1 417 ? -3.641 0.431 5.073 1.00 56.69 417 ILE A C 1
ATOM 3350 O O . ILE A 1 417 ? -4.025 -0.478 5.801 1.00 56.69 417 ILE A O 1
ATOM 3354 N N . LYS A 1 418 ? -2.635 1.242 5.426 1.00 55.69 418 LYS A N 1
ATOM 3355 C CA . LYS A 1 418 ? -2.031 1.199 6.774 1.00 55.69 418 LYS A CA 1
ATOM 3356 C C . LYS A 1 418 ? -3.051 1.379 7.900 1.00 55.69 418 LYS A C 1
ATOM 3358 O O . LYS A 1 418 ? -2.772 1.043 9.044 1.00 55.69 418 LYS A O 1
ATOM 3363 N N . VAL A 1 419 ? -4.159 2.017 7.552 1.00 52.47 419 VAL A N 1
ATOM 3364 C CA . VAL A 1 419 ? -5.173 2.554 8.438 1.00 52.47 419 VAL A CA 1
ATOM 3365 C C . VAL A 1 419 ? -6.421 1.663 8.435 1.00 52.47 419 VAL A C 1
ATOM 3367 O O . VAL A 1 419 ? -7.324 1.862 9.244 1.00 52.47 419 VAL A O 1
ATOM 3370 N N . LEU A 1 420 ? -6.468 0.636 7.571 1.00 63.78 420 LEU A N 1
ATOM 3371 C CA . LEU A 1 420 ? -7.480 -0.406 7.687 1.00 63.78 420 LEU A CA 1
ATOM 3372 C C . LEU A 1 420 ? -7.278 -1.124 9.028 1.00 63.78 420 LEU A C 1
ATOM 3374 O O . LEU A 1 420 ? -6.171 -1.596 9.305 1.00 63.78 420 LEU A O 1
ATOM 3378 N N . PRO A 1 421 ? -8.318 -1.184 9.872 1.00 54.44 421 PRO A N 1
ATOM 3379 C CA . PRO A 1 421 ? -8.181 -1.652 11.231 1.00 54.44 421 PRO A CA 1
ATOM 3380 C C . PRO A 1 421 ? -7.773 -3.119 11.224 1.00 54.44 421 PRO A C 1
ATOM 3382 O O . PRO A 1 421 ? -8.390 -3.974 10.582 1.00 54.44 421 PRO A O 1
ATOM 3385 N N . GLN A 1 422 ? -6.716 -3.400 11.975 1.00 64.25 422 GLN A N 1
ATOM 3386 C CA . GLN A 1 422 ? -6.521 -4.727 12.532 1.00 64.25 422 GLN A CA 1
ATOM 3387 C C . GLN A 1 422 ? -7.584 -4.931 13.617 1.00 64.25 422 GLN A C 1
ATOM 3389 O O . GLN A 1 422 ? -8.169 -3.966 14.117 1.00 64.25 422 GLN A O 1
ATOM 3394 N N . CYS A 1 423 ? -7.848 -6.180 13.983 1.00 67.19 423 CYS A N 1
ATOM 3395 C CA . CYS A 1 423 ? -8.678 -6.436 15.155 1.00 67.19 423 CYS A CA 1
ATOM 3396 C C . CYS A 1 423 ? -7.998 -5.793 16.376 1.00 67.19 423 CYS A C 1
ATOM 3398 O O . CYS A 1 423 ? -6.767 -5.754 16.455 1.00 67.19 423 CYS A O 1
ATOM 3400 N N . LEU A 1 424 ? -8.778 -5.230 17.297 1.00 68.62 424 LEU A N 1
ATOM 3401 C CA . LEU A 1 424 ? -8.214 -4.531 18.455 1.00 68.62 424 LEU A CA 1
ATOM 3402 C C . LEU A 1 424 ? -8.252 -5.442 19.670 1.00 68.62 424 LEU A C 1
ATOM 3404 O O . LEU A 1 424 ? -9.293 -6.022 19.977 1.00 68.62 424 LEU A O 1
ATOM 3408 N N . VAL A 1 425 ? -7.125 -5.560 20.361 1.00 70.38 425 VAL A N 1
ATOM 3409 C CA . VAL A 1 425 ? -6.992 -6.244 21.647 1.00 70.38 425 VAL A CA 1
ATOM 3410 C C . VAL A 1 425 ? -7.189 -5.216 22.752 1.00 70.38 425 VAL A C 1
ATOM 3412 O O . VAL A 1 425 ? -6.568 -4.157 22.716 1.00 70.38 425 VAL A O 1
ATOM 3415 N N . ILE A 1 426 ? -8.024 -5.528 23.741 1.00 66.75 426 ILE A N 1
ATOM 3416 C CA . ILE A 1 426 ? -8.082 -4.760 24.983 1.00 66.75 426 ILE A CA 1
ATOM 3417 C C . ILE A 1 426 ? -7.113 -5.426 25.956 1.00 66.75 426 ILE A C 1
ATOM 3419 O O . ILE A 1 426 ? -7.255 -6.601 26.284 1.00 66.75 426 ILE A O 1
ATOM 3423 N N . ASN A 1 427 ? -6.086 -4.698 26.386 1.00 60.81 427 ASN A N 1
ATOM 3424 C CA . ASN A 1 427 ? -5.126 -5.219 27.348 1.00 60.81 427 ASN A CA 1
ATOM 3425 C C . ASN A 1 427 ? -5.742 -5.206 28.755 1.00 60.81 427 ASN A C 1
ATOM 3427 O O . ASN A 1 427 ? -5.770 -4.164 29.401 1.00 60.81 427 ASN A O 1
ATOM 3431 N N . ASN A 1 428 ? -6.165 -6.364 29.260 1.00 58.16 428 ASN A N 1
ATOM 3432 C CA . ASN A 1 428 ? -6.848 -6.508 30.556 1.00 58.16 428 ASN A CA 1
ATOM 3433 C C . ASN A 1 428 ? -6.077 -5.936 31.772 1.00 58.16 428 ASN A C 1
ATOM 3435 O O . ASN A 1 428 ? -6.678 -5.625 32.796 1.00 58.16 428 ASN A O 1
ATOM 3439 N N . LYS A 1 429 ? -4.751 -5.738 31.681 1.00 57.81 429 LYS A N 1
ATOM 3440 C CA . LYS A 1 429 ? -3.944 -5.157 32.776 1.00 57.81 429 LYS A CA 1
ATOM 3441 C C . LYS A 1 429 ? -3.835 -3.638 32.732 1.00 57.81 429 LYS A C 1
ATOM 3443 O O . LYS A 1 429 ? -3.618 -3.021 33.771 1.00 57.81 429 LYS A O 1
ATOM 3448 N N . SER A 1 430 ? -3.877 -3.047 31.541 1.00 55.41 430 SER A N 1
ATOM 3449 C CA . SER A 1 430 ? -3.635 -1.609 31.347 1.00 55.41 430 SER A CA 1
ATOM 3450 C C . SER A 1 430 ? -4.797 -0.867 30.700 1.00 55.41 430 SER A C 1
ATOM 3452 O O . SER A 1 430 ? -4.734 0.352 30.605 1.00 55.41 430 SER A O 1
ATOM 3454 N N . TYR A 1 431 ? -5.822 -1.592 30.250 1.00 59.53 431 TYR A N 1
ATOM 3455 C CA . TYR A 1 431 ? -6.991 -1.117 29.506 1.00 59.53 431 TYR A CA 1
ATOM 3456 C C . TYR A 1 431 ? -6.676 -0.363 28.216 1.00 59.53 431 TYR A C 1
ATOM 3458 O O . TYR A 1 431 ? -7.561 0.205 27.582 1.00 59.53 431 TYR A O 1
ATOM 3466 N N . LYS A 1 432 ? -5.421 -0.431 27.772 1.00 64.19 432 LYS A N 1
ATOM 3467 C CA . LYS A 1 432 ? -4.992 0.127 26.500 1.00 64.19 432 LYS A CA 1
ATOM 3468 C C . LYS A 1 432 ? -5.479 -0.761 25.371 1.00 64.19 432 LYS A C 1
ATOM 3470 O O . LYS A 1 432 ? -5.324 -1.984 25.429 1.00 64.19 432 LYS A O 1
ATOM 3475 N N . LEU A 1 433 ? -6.034 -0.138 24.336 1.00 72.31 433 LEU A N 1
ATOM 3476 C CA . LEU A 1 433 ? -6.263 -0.837 23.084 1.00 72.31 433 LEU A CA 1
ATOM 3477 C C . LEU A 1 433 ? -4.950 -0.948 22.318 1.00 72.31 433 LEU A C 1
ATOM 3479 O O . LEU A 1 433 ? -4.204 0.016 22.152 1.00 72.31 433 LEU A O 1
ATOM 3483 N N . GLU A 1 434 ? -4.694 -2.152 21.837 1.00 73.62 434 GLU A N 1
ATOM 3484 C CA . GLU A 1 434 ? -3.539 -2.494 21.026 1.00 73.62 434 GLU A CA 1
ATOM 3485 C C . GLU A 1 434 ? -4.015 -3.168 19.736 1.00 73.62 434 GLU A C 1
ATOM 3487 O O . GLU A 1 434 ? -5.107 -3.737 19.665 1.00 73.62 434 GLU A O 1
ATOM 3492 N N . THR A 1 435 ? -3.199 -3.128 18.686 1.00 75.50 435 THR A N 1
ATOM 3493 C CA . THR A 1 435 ? -3.474 -3.934 17.492 1.00 75.50 435 THR A CA 1
ATOM 3494 C C . THR A 1 435 ? -3.213 -5.410 17.793 1.00 75.50 435 THR A C 1
ATOM 3496 O O . THR A 1 435 ? -2.206 -5.741 18.420 1.00 75.50 435 THR A O 1
ATOM 3499 N N . SER A 1 436 ? -4.090 -6.296 17.317 1.00 77.38 436 SER A N 1
ATOM 3500 C CA . SER A 1 436 ? -3.949 -7.751 17.436 1.00 77.38 436 SER A CA 1
ATOM 3501 C C . SER A 1 436 ? -2.599 -8.265 16.942 1.00 77.38 436 SER A C 1
ATOM 3503 O O . SER A 1 436 ? -2.079 -7.794 15.931 1.00 77.38 436 SER A O 1
ATOM 3505 N N . LYS A 1 437 ? -2.070 -9.301 17.601 1.00 81.56 437 LYS A N 1
ATOM 3506 C CA . LYS A 1 437 ? -0.820 -9.968 17.191 1.00 81.56 437 LYS A CA 1
ATOM 3507 C C . LYS A 1 437 ? -1.008 -10.803 15.927 1.00 81.56 437 LYS A C 1
ATOM 3509 O O . LYS A 1 437 ? -0.068 -10.972 15.151 1.00 81.56 437 LYS A O 1
ATOM 3514 N N . LYS A 1 438 ? -2.208 -11.359 15.750 1.00 81.62 438 LYS A N 1
ATOM 3515 C CA . LYS A 1 438 ? -2.594 -12.195 14.611 1.00 81.62 438 LYS A CA 1
ATOM 3516 C C . LYS A 1 438 ? -3.854 -11.657 13.958 1.00 81.62 438 LYS A C 1
ATOM 3518 O O . LYS A 1 438 ? -4.696 -11.043 14.601 1.00 81.62 438 LYS A O 1
ATOM 3523 N N . PHE A 1 439 ? -4.000 -11.936 12.671 1.00 78.81 439 PHE A N 1
ATOM 3524 C CA . PHE A 1 439 ? -5.167 -11.514 11.917 1.00 78.81 439 PHE A CA 1
ATOM 3525 C C . PHE A 1 439 ? -6.313 -12.513 12.055 1.00 78.81 439 PHE A C 1
ATOM 3527 O O . PHE A 1 439 ? -6.177 -13.686 11.704 1.00 78.81 439 PHE A O 1
ATOM 3534 N N . ALA A 1 440 ? -7.459 -12.029 12.525 1.00 85.12 440 ALA A N 1
ATOM 3535 C 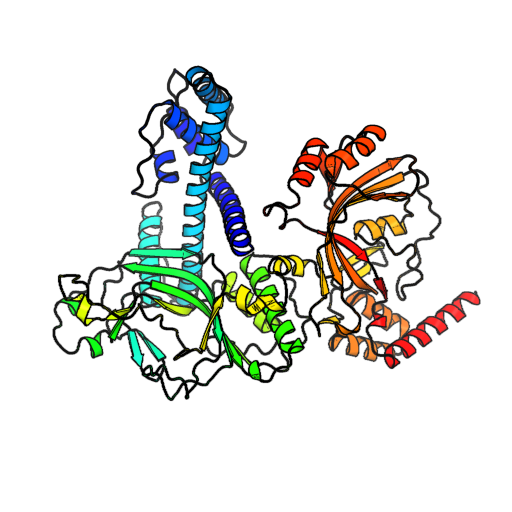CA . ALA A 1 440 ? -8.658 -12.845 12.682 1.00 85.12 440 ALA A CA 1
ATOM 3536 C C . ALA A 1 440 ? -9.551 -12.880 11.435 1.00 85.12 440 ALA A C 1
ATOM 3538 O O . ALA A 1 440 ? -10.375 -13.780 11.304 1.00 85.12 440 ALA A O 1
ATOM 3539 N N . ALA A 1 441 ? -9.411 -11.910 10.525 1.00 83.62 441 ALA A N 1
ATOM 3540 C CA . ALA A 1 441 ? -10.320 -11.714 9.400 1.00 83.62 441 ALA A CA 1
ATOM 3541 C C . ALA A 1 441 ? -9.578 -11.486 8.076 1.00 83.62 441 ALA A C 1
ATOM 3543 O O . ALA A 1 441 ? -8.593 -10.752 8.013 1.00 83.62 441 ALA A O 1
ATOM 3544 N N . ASN A 1 442 ? -10.115 -12.074 7.009 1.00 83.19 442 ASN A N 1
ATOM 3545 C CA . ASN A 1 442 ? -9.706 -11.906 5.623 1.00 83.19 442 ASN A CA 1
ATOM 3546 C C . ASN A 1 442 ? -10.794 -11.172 4.831 1.00 83.19 442 ASN A C 1
ATOM 3548 O O . ASN A 1 442 ? -11.948 -11.596 4.829 1.00 83.19 442 ASN A O 1
ATOM 3552 N N . PHE A 1 443 ? -10.423 -10.146 4.072 1.00 82.00 443 PHE A N 1
ATOM 3553 C CA . PHE A 1 443 ? -11.263 -9.527 3.059 1.00 82.00 443 PHE A CA 1
ATOM 3554 C C . PHE A 1 443 ? -11.600 -10.525 1.941 1.00 82.00 443 PHE A C 1
ATOM 3556 O O . PHE A 1 443 ? -10.733 -11.197 1.361 1.00 82.00 443 PHE A O 1
ATOM 3563 N N . ILE A 1 444 ? -12.894 -10.602 1.647 1.00 85.31 444 ILE A N 1
ATOM 3564 C CA . ILE A 1 444 ? -13.491 -11.322 0.513 1.00 85.31 444 ILE A CA 1
ATOM 3565 C C . ILE A 1 444 ? -14.131 -10.359 -0.491 1.00 85.31 444 ILE A C 1
ATOM 3567 O O . ILE A 1 444 ? -14.438 -10.759 -1.611 1.00 85.31 444 ILE A O 1
ATOM 3571 N N . LYS A 1 445 ? -14.303 -9.088 -0.106 1.00 85.56 445 LYS A N 1
ATOM 3572 C CA . LYS A 1 445 ? -14.733 -7.980 -0.962 1.00 85.56 445 LYS A CA 1
ATOM 3573 C C . LYS A 1 445 ? -13.939 -6.725 -0.612 1.00 85.56 445 LYS A C 1
ATOM 3575 O O . LYS A 1 445 ? -13.423 -6.595 0.497 1.00 85.56 445 LYS A O 1
ATOM 3580 N N . VAL A 1 446 ? -13.863 -5.800 -1.561 1.00 81.75 446 VAL A N 1
ATOM 3581 C CA . VAL A 1 446 ? -13.267 -4.480 -1.343 1.00 81.75 446 VAL A CA 1
ATOM 3582 C C . VAL A 1 446 ? -14.149 -3.684 -0.362 1.00 81.75 446 VAL A C 1
ATOM 3584 O O . VAL A 1 446 ? -15.371 -3.684 -0.533 1.00 81.75 446 VAL A O 1
ATOM 3587 N N . PRO A 1 447 ? -13.580 -3.026 0.670 1.00 82.38 447 PRO A N 1
ATOM 3588 C CA . PRO A 1 447 ? -14.333 -2.129 1.547 1.00 82.38 447 PRO A CA 1
ATOM 3589 C C . PRO A 1 447 ? -15.074 -1.044 0.758 1.00 82.38 447 PRO A C 1
ATOM 3591 O O . PRO A 1 447 ? -14.575 -0.559 -0.254 1.00 82.38 447 PRO A O 1
ATOM 3594 N N . ASN A 1 448 ? -16.254 -0.634 1.225 1.00 84.00 448 ASN A N 1
ATOM 3595 C CA . ASN A 1 448 ? -16.991 0.457 0.589 1.00 84.00 448 ASN A CA 1
ATOM 3596 C C . ASN A 1 448 ? -16.449 1.789 1.107 1.00 84.00 448 ASN A C 1
ATOM 3598 O O . ASN A 1 448 ? -16.447 2.006 2.317 1.00 84.00 448 ASN A O 1
ATOM 3602 N N . ILE A 1 449 ? -16.007 2.669 0.210 1.00 80.38 449 ILE A N 1
ATOM 3603 C CA . ILE A 1 449 ? -15.482 3.980 0.586 1.00 80.38 449 ILE A CA 1
ATOM 3604 C C . ILE A 1 449 ? -16.352 5.091 0.020 1.00 80.38 449 ILE A C 1
ATOM 3606 O O . ILE A 1 449 ? -16.673 5.115 -1.169 1.00 80.38 449 ILE A O 1
ATOM 3610 N N . LYS A 1 450 ? -16.669 6.059 0.877 1.00 84.81 450 LYS A N 1
ATOM 3611 C CA . LYS A 1 450 ? -17.384 7.283 0.523 1.00 84.81 450 LYS A CA 1
ATOM 3612 C C . LYS A 1 450 ? -16.563 8.493 0.940 1.00 84.81 450 LYS A C 1
ATOM 3614 O O . LYS A 1 450 ? -15.961 8.493 2.009 1.00 84.81 450 LYS A O 1
ATOM 3619 N N . SER A 1 451 ? -16.560 9.539 0.122 1.00 84.06 451 SER A N 1
ATOM 3620 C CA . SER A 1 451 ? -16.087 10.851 0.567 1.00 84.06 451 SER A CA 1
ATOM 3621 C C . SER A 1 451 ? -17.027 11.416 1.634 1.00 84.06 451 SER A C 1
ATOM 3623 O O . SER A 1 451 ? -18.244 11.257 1.528 1.00 84.06 451 SER A O 1
ATOM 3625 N N . SER A 1 452 ? -16.466 12.115 2.611 1.00 84.81 452 SER A N 1
ATOM 3626 C CA . SER A 1 452 ? -17.185 12.909 3.604 1.00 84.81 452 SER A CA 1
ATOM 3627 C C . SER A 1 452 ? -16.607 14.322 3.611 1.00 84.81 452 SER A C 1
ATOM 3629 O O . SER A 1 452 ? -15.406 14.501 3.438 1.00 84.81 452 SER A O 1
ATOM 3631 N N . ASP A 1 453 ? -17.461 15.322 3.769 1.00 86.31 453 ASP A N 1
ATOM 3632 C CA . ASP A 1 453 ? -17.112 16.737 3.943 1.00 86.31 453 ASP A CA 1
ATOM 3633 C C . ASP A 1 453 ? -17.577 17.266 5.310 1.00 86.31 453 ASP A C 1
ATOM 3635 O O . ASP A 1 453 ? -17.555 18.470 5.580 1.00 86.31 453 ASP A O 1
ATOM 3639 N N . LYS A 1 454 ? -18.001 16.359 6.196 1.00 91.38 454 LYS A N 1
ATOM 3640 C CA . LYS A 1 454 ? -18.504 16.711 7.518 1.00 91.38 454 LYS A CA 1
ATOM 3641 C C . LYS A 1 454 ? -17.374 17.254 8.374 1.00 91.38 454 LYS A C 1
ATOM 3643 O O . LYS A 1 454 ? -16.345 16.617 8.561 1.00 91.38 454 LYS A O 1
ATOM 3648 N N . SER A 1 455 ? -17.610 18.417 8.953 1.00 93.00 455 SER A N 1
ATOM 3649 C CA . SER A 1 455 ? -16.724 19.027 9.935 1.00 93.00 455 SER A CA 1
ATOM 3650 C C . SER A 1 455 ? -17.559 19.415 11.137 1.00 93.00 455 SER A C 1
ATOM 3652 O O . SER A 1 455 ? -18.644 19.968 10.970 1.00 93.00 455 SER A O 1
ATOM 3654 N N . TYR A 1 456 ? -17.105 19.100 12.344 1.00 93.12 456 TYR A N 1
ATOM 3655 C CA . TYR A 1 456 ? -17.869 19.395 13.551 1.00 93.12 456 TYR A CA 1
ATOM 3656 C C . TYR A 1 456 ? -16.979 19.574 14.775 1.00 93.12 456 TYR A C 1
ATOM 3658 O O . TYR A 1 456 ? -15.858 19.072 14.861 1.00 93.12 456 TYR A O 1
ATOM 3666 N N . LEU A 1 457 ? -17.530 20.309 15.732 1.00 91.69 457 LEU A N 1
ATOM 3667 C CA . LEU A 1 457 ? -17.015 20.491 17.075 1.00 91.69 457 LEU A CA 1
ATOM 3668 C C . LEU A 1 457 ? -17.850 19.625 18.027 1.00 91.69 457 LEU A C 1
ATOM 3670 O O . LEU A 1 457 ? -19.076 19.733 18.051 1.00 91.69 457 LEU A O 1
ATOM 3674 N N . GLU A 1 458 ? -17.210 18.767 18.809 1.00 90.00 458 GLU A N 1
ATOM 3675 C CA . GLU A 1 458 ? -17.862 17.887 19.780 1.00 90.00 458 GLU A CA 1
ATOM 3676 C C . GLU A 1 458 ? -17.320 18.173 21.184 1.00 90.00 458 GLU A C 1
ATOM 3678 O O . GLU A 1 458 ? -16.111 18.216 21.397 1.00 90.00 458 GLU A O 1
ATOM 3683 N N . PHE A 1 459 ? -18.224 18.378 22.140 1.00 85.69 459 PHE A N 1
ATOM 3684 C CA . PHE A 1 459 ? -17.928 18.447 23.567 1.00 85.69 459 PHE A CA 1
ATOM 3685 C C . PHE A 1 459 ? -18.430 17.175 24.213 1.00 85.69 459 PHE A C 1
ATOM 3687 O O . PHE A 1 459 ? -19.629 16.884 24.142 1.00 85.69 459 PHE A O 1
ATOM 3694 N N . ARG A 1 460 ? -17.536 16.445 24.873 1.00 77.75 460 ARG A N 1
ATOM 3695 C CA . ARG A 1 460 ? -17.880 15.157 25.458 1.00 77.75 460 ARG A CA 1
ATOM 3696 C C . ARG A 1 460 ? -17.340 15.023 26.884 1.00 77.75 460 ARG A C 1
ATOM 3698 O O . ARG A 1 460 ? -16.133 15.172 27.068 1.00 77.75 460 ARG A O 1
ATOM 3705 N N . PRO A 1 461 ? -18.202 14.774 27.887 1.00 69.88 461 PRO A N 1
ATOM 3706 C CA . PRO A 1 461 ? -17.752 14.319 29.192 1.00 69.88 461 PRO A CA 1
ATOM 3707 C C . PRO A 1 461 ? -17.273 12.881 29.039 1.00 69.88 461 PRO A C 1
ATOM 3709 O O . PRO A 1 461 ? -17.856 12.132 28.253 1.00 69.88 461 PRO A O 1
ATOM 3712 N N . THR A 1 462 ? -16.236 12.500 29.770 1.00 69.31 462 THR A N 1
ATOM 3713 C CA . THR A 1 462 ? -15.686 11.154 29.653 1.00 69.31 462 THR A CA 1
ATOM 3714 C C . THR A 1 462 ? -15.503 10.499 31.000 1.00 69.31 462 THR A C 1
ATOM 3716 O O . THR A 1 462 ? -14.873 11.048 31.894 1.00 69.31 462 THR A O 1
ATOM 3719 N N . THR A 1 463 ? -16.058 9.300 31.138 1.00 73.00 463 THR A N 1
ATOM 3720 C CA . THR A 1 463 ? -15.622 8.357 32.173 1.00 73.00 463 THR A CA 1
ATOM 3721 C C . THR A 1 463 ? -14.187 7.901 31.893 1.00 73.00 463 THR A C 1
ATOM 3723 O O . THR A 1 463 ? -13.709 8.008 30.763 1.00 73.00 463 THR A O 1
ATOM 3726 N N . LYS A 1 464 ? -13.507 7.308 32.882 1.00 72.25 464 LYS A N 1
ATOM 3727 C CA . LYS A 1 464 ? -12.166 6.722 32.681 1.00 72.25 464 LYS A CA 1
ATOM 3728 C C . LYS A 1 464 ? -12.115 5.712 31.523 1.00 72.25 464 LYS A C 1
ATOM 3730 O O . LYS A 1 464 ? -11.144 5.684 30.776 1.00 72.25 464 LYS A O 1
ATOM 3735 N N . VAL A 1 465 ? -13.168 4.905 31.350 1.00 73.06 465 VAL A N 1
ATOM 3736 C CA . VAL A 1 465 ? -13.271 3.936 30.242 1.00 73.06 465 VAL A CA 1
ATOM 3737 C C . VAL A 1 465 ? -13.401 4.653 28.897 1.00 73.06 465 VAL A C 1
ATOM 3739 O O . VAL A 1 465 ? -12.742 4.281 27.927 1.00 73.06 465 VAL A O 1
ATOM 3742 N N . GLU A 1 466 ? -14.224 5.702 28.832 1.00 76.25 466 GLU A N 1
ATOM 3743 C CA . GLU A 1 466 ? -14.372 6.512 27.620 1.00 76.25 466 GLU A CA 1
ATOM 3744 C C . GLU A 1 466 ? -13.076 7.255 27.267 1.00 76.25 466 GLU A C 1
ATOM 3746 O O . GLU A 1 466 ? -12.746 7.339 26.088 1.00 76.25 466 GLU A O 1
ATOM 3751 N N . GLU A 1 467 ? -12.305 7.747 28.243 1.00 74.62 467 GLU A N 1
ATOM 3752 C CA . GLU A 1 467 ? -10.998 8.376 27.990 1.00 74.62 467 GLU A CA 1
ATOM 3753 C C . GLU A 1 467 ? -10.030 7.418 27.274 1.00 74.62 467 GLU A C 1
ATOM 3755 O O . GLU A 1 467 ? -9.455 7.787 26.246 1.00 74.62 467 GLU A O 1
ATOM 3760 N N . GLU A 1 468 ? -9.906 6.172 27.744 1.00 74.69 468 GLU A N 1
ATOM 3761 C CA . GLU A 1 468 ? -9.038 5.154 27.126 1.00 74.69 468 GLU A CA 1
ATOM 3762 C C . GLU A 1 468 ? -9.509 4.749 25.715 1.00 74.69 468 GLU A C 1
ATOM 3764 O O . GLU A 1 468 ? -8.702 4.586 24.789 1.00 74.69 468 GLU A O 1
ATOM 3769 N N . LEU A 1 469 ? -10.824 4.646 25.504 1.00 77.69 469 LEU A N 1
ATOM 3770 C CA . LEU A 1 469 ? -11.405 4.372 24.186 1.00 77.69 469 LEU A CA 1
ATOM 3771 C C . LEU A 1 469 ? -11.190 5.539 23.212 1.00 77.69 469 LEU A C 1
ATOM 3773 O O . LEU A 1 469 ? -10.831 5.319 22.051 1.00 77.69 469 LEU A O 1
ATOM 3777 N N . MET A 1 470 ? -11.323 6.782 23.681 1.00 77.62 470 MET A N 1
ATOM 3778 C CA . MET A 1 470 ? -11.115 7.974 22.859 1.00 77.62 470 MET A CA 1
ATOM 3779 C C . MET A 1 470 ? -9.657 8.182 22.456 1.00 77.62 470 MET A C 1
ATOM 3781 O O . MET A 1 470 ? -9.413 8.699 21.366 1.00 77.62 470 MET A O 1
ATOM 3785 N N . ILE A 1 471 ? -8.678 7.757 23.264 1.00 74.94 471 ILE A N 1
ATOM 3786 C CA . ILE A 1 471 ? -7.263 7.732 22.839 1.00 74.94 471 ILE A CA 1
ATOM 3787 C C . ILE A 1 471 ? -7.102 6.920 21.542 1.00 74.94 471 ILE A C 1
ATOM 3789 O O . ILE A 1 471 ? -6.259 7.247 20.705 1.00 74.94 471 ILE A O 1
ATOM 3793 N N . ASN A 1 472 ? -7.961 5.919 21.352 1.00 74.94 472 ASN A N 1
ATOM 3794 C CA . ASN A 1 472 ? -8.005 5.037 20.191 1.00 74.94 472 ASN A CA 1
ATOM 3795 C C . ASN A 1 472 ? -9.111 5.413 19.191 1.00 74.94 472 ASN A C 1
ATOM 3797 O O . ASN A 1 472 ? -9.428 4.635 18.291 1.00 74.94 472 ASN A O 1
ATOM 3801 N N . ASN A 1 473 ? -9.676 6.616 19.327 1.00 83.12 473 ASN A N 1
ATOM 3802 C CA . ASN A 1 473 ? -10.741 7.169 18.493 1.00 83.12 473 ASN A CA 1
ATOM 3803 C C . ASN A 1 473 ? -12.028 6.334 18.463 1.00 83.12 473 ASN A C 1
ATOM 3805 O O . ASN A 1 473 ? -12.769 6.376 17.482 1.00 83.12 473 ASN A O 1
ATOM 3809 N N . ILE A 1 474 ? -12.317 5.582 19.522 1.00 83.31 474 ILE A N 1
ATOM 3810 C CA . ILE A 1 474 ? -13.602 4.904 19.685 1.00 83.31 474 ILE A CA 1
ATOM 3811 C C . ILE A 1 474 ? -14.492 5.782 20.558 1.00 83.31 474 ILE A C 1
ATOM 3813 O O . ILE A 1 474 ? -14.175 6.050 21.714 1.00 83.31 474 ILE A O 1
ATOM 3817 N N . PHE A 1 475 ? -15.624 6.214 20.001 1.00 79.56 475 PHE A N 1
ATOM 3818 C CA . PHE A 1 475 ? -16.572 7.099 20.690 1.00 79.56 475 PHE A CA 1
ATOM 3819 C C . PHE A 1 475 ? -17.952 6.461 20.891 1.00 79.56 475 PHE A C 1
ATOM 3821 O O . PHE A 1 475 ? -18.773 7.006 21.628 1.00 79.56 475 PHE A O 1
ATOM 3828 N N . SER A 1 476 ? -18.260 5.338 20.239 1.00 80.75 476 SER A N 1
ATOM 3829 C CA . SER A 1 476 ? -19.592 4.719 20.305 1.00 80.75 476 SER A CA 1
ATOM 3830 C C . SER A 1 476 ? -19.795 3.776 21.491 1.00 80.75 476 SER A C 1
ATOM 3832 O O . SER A 1 476 ? -20.938 3.501 21.857 1.00 80.75 476 SER A O 1
ATOM 3834 N N . ILE A 1 477 ? -18.714 3.328 22.132 1.00 77.19 477 ILE A N 1
ATOM 3835 C CA . ILE A 1 477 ? -18.755 2.427 23.288 1.00 77.19 477 ILE A CA 1
ATOM 3836 C C . ILE A 1 477 ? -18.718 3.250 24.581 1.00 77.19 477 ILE A C 1
ATOM 3838 O O . ILE A 1 477 ? -17.819 4.064 24.769 1.00 77.19 477 ILE A O 1
ATOM 3842 N N . LYS A 1 478 ? -19.696 3.027 25.467 1.00 73.19 478 LYS A N 1
ATOM 3843 C CA . LYS A 1 478 ? -19.774 3.673 26.793 1.00 73.19 478 LYS A CA 1
ATOM 3844 C C . LYS A 1 478 ? -19.261 2.790 27.925 1.00 73.19 478 LYS A C 1
ATOM 3846 O O . LYS A 1 478 ? -18.748 3.291 28.916 1.00 73.19 478 LYS A O 1
ATOM 3851 N N . ASP A 1 479 ? -19.412 1.482 27.766 1.00 73.31 479 ASP A N 1
ATOM 3852 C CA . ASP A 1 479 ? -18.934 0.474 28.695 1.00 73.31 479 ASP A CA 1
ATOM 3853 C C . ASP A 1 479 ? -18.457 -0.755 27.913 1.00 73.31 479 ASP A C 1
ATOM 3855 O O . ASP A 1 479 ? -18.906 -1.024 26.796 1.00 73.31 479 ASP A O 1
ATOM 3859 N N . LEU A 1 480 ? -17.527 -1.502 28.503 1.00 74.81 480 LEU A N 1
ATOM 3860 C CA . LEU A 1 480 ? -16.970 -2.711 27.897 1.00 74.81 480 LEU A CA 1
ATOM 3861 C C . LEU A 1 480 ? -17.769 -3.973 28.258 1.00 74.81 480 LEU A C 1
ATOM 3863 O O . LEU A 1 480 ? -17.370 -5.070 27.881 1.00 74.81 480 LEU A O 1
ATOM 3867 N N . SER A 1 481 ? -18.910 -3.843 28.947 1.00 72.25 481 SER A N 1
ATOM 3868 C CA . SER A 1 481 ? -19.678 -4.993 29.454 1.00 72.25 481 SER A CA 1
ATOM 3869 C C . SER A 1 481 ? -20.244 -5.875 28.338 1.00 72.25 481 SER A C 1
ATOM 3871 O O . SER A 1 481 ? -20.449 -7.072 28.526 1.00 72.25 481 SER A O 1
ATOM 3873 N N . SER A 1 482 ? -20.444 -5.290 27.154 1.00 70.94 482 SER A N 1
ATOM 3874 C CA . SER A 1 482 ? -20.920 -5.974 25.949 1.00 70.94 482 SER A CA 1
ATOM 3875 C C . SER A 1 482 ? -19.838 -6.767 25.198 1.00 70.94 482 SER A C 1
ATOM 3877 O O . SER A 1 482 ? -20.160 -7.477 24.239 1.00 70.94 482 SER A O 1
ATOM 3879 N N . PHE A 1 483 ? -18.572 -6.684 25.625 1.00 78.00 483 PHE A N 1
ATOM 3880 C CA . PHE A 1 483 ? -17.446 -7.369 24.993 1.00 78.00 483 PHE A CA 1
ATOM 3881 C C . PHE A 1 483 ? -16.945 -8.511 25.883 1.00 78.00 483 PHE A C 1
ATOM 3883 O O . PHE A 1 483 ? -16.387 -8.262 26.951 1.00 78.00 483 PHE A O 1
ATOM 3890 N N . PRO A 1 484 ? -17.148 -9.775 25.472 1.00 77.88 484 PRO A N 1
ATOM 3891 C CA . PRO A 1 484 ? -16.731 -10.914 26.274 1.00 77.88 484 PRO A CA 1
ATOM 3892 C C . PRO A 1 484 ? -15.206 -11.013 26.348 1.00 77.88 484 PRO A C 1
ATOM 3894 O O . PRO A 1 484 ? -14.500 -10.503 25.476 1.00 77.88 484 PRO A O 1
ATOM 3897 N N . PHE A 1 485 ? -14.719 -11.715 27.375 1.00 80.06 485 PHE A N 1
ATOM 3898 C CA . PHE A 1 485 ? -13.290 -11.965 27.624 1.00 80.06 485 PHE A CA 1
ATOM 3899 C C . PHE A 1 485 ? -12.460 -10.709 27.964 1.00 80.06 485 PHE A C 1
ATOM 3901 O O . PHE A 1 485 ? -11.234 -10.768 28.019 1.00 80.06 485 PHE A O 1
ATOM 3908 N N . VAL A 1 486 ? -13.130 -9.585 28.245 1.00 75.44 486 VAL A N 1
ATOM 3909 C CA . VAL A 1 486 ? -12.520 -8.354 28.760 1.00 75.44 486 VAL A CA 1
ATOM 3910 C C . VAL A 1 486 ? -12.743 -8.276 30.270 1.00 75.44 486 VAL A C 1
ATOM 3912 O O . VAL A 1 486 ? -13.882 -8.357 30.738 1.00 75.44 486 VAL A O 1
ATOM 3915 N N . ASP A 1 487 ? -11.663 -8.113 31.035 1.00 65.25 487 ASP A N 1
ATOM 3916 C CA . ASP A 1 487 ? -11.727 -8.005 32.496 1.00 65.25 487 ASP A CA 1
ATOM 3917 C C . ASP A 1 487 ? -12.480 -6.732 32.920 1.00 65.25 487 ASP A C 1
ATOM 3919 O O . ASP A 1 487 ? -12.208 -5.630 32.443 1.00 65.25 487 ASP A O 1
ATOM 3923 N N . ARG A 1 488 ? -13.438 -6.866 33.845 1.00 57.44 488 ARG A N 1
ATOM 3924 C CA . ARG A 1 488 ? -14.369 -5.789 34.244 1.00 57.44 488 ARG A CA 1
ATOM 3925 C C . ARG A 1 488 ? -13.833 -4.855 35.349 1.00 57.44 488 ARG A C 1
ATOM 3927 O O . ARG A 1 488 ? -14.631 -4.234 36.040 1.00 57.44 488 ARG A O 1
ATOM 3934 N N . VAL A 1 489 ? -12.518 -4.753 35.579 1.00 51.50 489 VAL A N 1
ATOM 3935 C CA . VAL A 1 489 ? -11.985 -4.135 36.824 1.00 51.50 489 VAL A CA 1
ATOM 3936 C C . VAL A 1 489 ? -12.055 -2.596 36.845 1.00 51.50 489 VAL A C 1
ATOM 3938 O O . VAL A 1 489 ? -11.770 -1.997 37.878 1.00 51.50 489 VAL A O 1
ATOM 3941 N N . ILE A 1 490 ? -12.472 -1.920 35.765 1.00 52.41 490 ILE A N 1
ATOM 3942 C CA . ILE A 1 490 ? -12.818 -0.491 35.851 1.00 52.41 490 ILE A CA 1
ATOM 3943 C C . ILE A 1 490 ? -14.292 -0.371 36.245 1.00 52.41 490 ILE A C 1
ATOM 3945 O O . ILE A 1 490 ? -15.178 -0.456 35.396 1.00 52.41 490 ILE A O 1
ATOM 3949 N N . GLU A 1 491 ? -14.553 -0.149 37.534 1.00 52.44 491 GLU A N 1
ATOM 3950 C CA . GLU A 1 491 ? -15.850 0.365 37.975 1.00 52.44 491 GLU A CA 1
ATOM 3951 C C . GLU A 1 491 ? -16.130 1.671 37.212 1.00 52.44 491 GLU A C 1
ATOM 3953 O O . GLU A 1 491 ? -15.297 2.578 37.174 1.00 52.44 491 GLU A O 1
ATOM 3958 N N . SER A 1 492 ? -17.303 1.769 36.578 1.00 52.56 492 SER A N 1
ATOM 3959 C CA . SER A 1 492 ? -17.769 2.978 35.879 1.00 52.56 492 SER A CA 1
ATOM 3960 C C . SER A 1 492 ? -17.856 4.208 36.792 1.00 52.56 492 SER A C 1
ATOM 3962 O O . SER A 1 492 ? -17.988 5.334 36.311 1.00 52.56 492 SER A O 1
ATOM 3964 N N . ASP A 1 493 ? -17.769 3.986 38.103 1.00 50.88 493 ASP A N 1
ATOM 3965 C CA . ASP A 1 493 ? -17.934 4.969 39.159 1.00 50.88 493 ASP A CA 1
ATOM 3966 C C . ASP A 1 493 ? -16.585 5.566 39.571 1.00 50.88 493 ASP A C 1
ATOM 3968 O O . ASP A 1 493 ? -16.133 5.457 40.703 1.00 50.88 493 ASP A O 1
ATOM 3972 N N . ASP A 1 494 ? -15.952 6.260 38.633 1.00 48.84 494 ASP A N 1
ATOM 3973 C CA . ASP A 1 494 ? -15.022 7.334 38.966 1.00 48.84 494 ASP A CA 1
ATOM 3974 C C . ASP A 1 494 ? -15.240 8.453 37.954 1.00 48.84 494 ASP A C 1
ATOM 3976 O O . ASP A 1 494 ? -14.573 8.585 36.926 1.00 48.84 494 ASP A O 1
ATOM 3980 N N . SER A 1 495 ? -16.270 9.239 38.228 1.00 48.47 495 SER A N 1
ATOM 3981 C CA . SER A 1 495 ? -16.580 10.441 37.482 1.00 48.47 495 SER A CA 1
ATOM 3982 C C . SER A 1 495 ? -15.459 11.472 37.639 1.00 48.47 495 SER A C 1
ATOM 3984 O O . SER A 1 495 ? -15.323 12.079 38.705 1.00 48.47 495 SER A O 1
ATOM 3986 N N . SER A 1 496 ? -14.703 11.748 36.579 1.00 50.59 496 SER A N 1
ATOM 3987 C CA . SER A 1 496 ? -13.975 13.012 36.440 1.00 50.59 496 SER A CA 1
ATOM 3988 C C . SER A 1 496 ? -14.987 14.105 36.064 1.00 50.59 496 SER A C 1
ATOM 3990 O O . SER A 1 496 ? -15.039 14.578 34.936 1.00 50.59 496 SER A O 1
ATOM 3992 N N . TYR A 1 497 ? -15.862 14.498 37.000 1.00 50.12 497 TYR A N 1
ATOM 3993 C CA . TYR A 1 497 ? -16.981 15.425 36.729 1.00 50.12 497 TYR A CA 1
ATOM 3994 C C . TYR A 1 497 ? -16.575 16.832 36.233 1.00 50.12 497 TYR A C 1
ATOM 3996 O O . TYR A 1 497 ? -17.461 17.635 35.944 1.00 50.12 497 TYR A O 1
ATOM 4004 N N . ASP A 1 498 ? -15.281 17.125 36.066 1.00 52.88 498 ASP A N 1
ATOM 4005 C CA . ASP A 1 498 ? -14.784 18.481 35.833 1.00 52.88 498 ASP A CA 1
ATOM 4006 C C . ASP A 1 498 ? -14.009 18.691 34.513 1.00 52.88 498 ASP A C 1
ATOM 4008 O O . ASP A 1 498 ? -13.715 19.843 34.182 1.00 52.88 498 ASP A O 1
ATOM 4012 N N . GLU A 1 499 ? -13.720 17.653 33.713 1.00 64.50 499 GLU A N 1
ATOM 4013 C CA . GLU A 1 499 ? -12.970 17.798 32.449 1.00 64.50 499 GLU A CA 1
ATOM 4014 C C . GLU A 1 499 ? -13.753 17.264 31.236 1.00 64.50 499 GLU A C 1
ATOM 4016 O O . GLU A 1 499 ? -14.015 16.073 31.100 1.00 64.50 499 GLU A O 1
ATOM 4021 N N . TYR A 1 500 ? -14.137 18.163 30.325 1.00 73.56 500 TYR A N 1
ATOM 4022 C CA . TYR A 1 500 ? -14.747 17.818 29.041 1.00 73.56 500 TYR A CA 1
ATOM 4023 C C . TYR A 1 500 ? -13.682 17.779 27.954 1.00 73.56 500 TYR A C 1
ATOM 4025 O O . TYR A 1 500 ? -12.827 18.660 27.865 1.00 73.56 500 TYR A O 1
ATOM 4033 N N . ASN A 1 501 ? -13.795 16.815 27.052 1.00 82.06 501 ASN A N 1
ATOM 4034 C CA . ASN A 1 501 ? -12.990 16.766 25.846 1.00 82.06 501 ASN A CA 1
ATOM 4035 C C . ASN A 1 501 ? -13.674 17.577 24.741 1.00 82.06 501 ASN A C 1
ATOM 4037 O O . ASN A 1 501 ? -14.766 17.233 24.286 1.00 82.06 501 ASN A O 1
ATOM 4041 N N . LEU A 1 502 ? -13.036 18.672 24.327 1.00 88.88 502 LEU A N 1
ATOM 4042 C CA . LEU A 1 502 ? -13.363 19.390 23.101 1.00 88.88 502 LEU A CA 1
ATOM 4043 C C . LEU A 1 502 ? -12.616 18.737 21.944 1.00 88.88 502 LEU A C 1
ATOM 4045 O O . LEU A 1 502 ? -11.389 18.636 21.978 1.00 88.88 502 LEU A O 1
ATOM 4049 N N . LEU A 1 503 ? -13.354 18.349 20.911 1.00 90.81 503 LEU A N 1
ATOM 4050 C CA . LEU A 1 503 ? -12.847 17.698 19.711 1.00 90.81 503 LEU A CA 1
ATOM 4051 C C . LEU A 1 503 ? -13.263 18.506 18.483 1.00 90.81 503 LEU A C 1
ATOM 4053 O O . LEU A 1 503 ? -14.448 18.742 18.266 1.00 90.81 503 LEU A O 1
ATOM 4057 N N . VAL A 1 504 ? -12.302 18.905 17.659 1.00 91.94 504 VAL A N 1
ATOM 4058 C CA . VAL A 1 504 ? -12.543 19.428 16.310 1.00 91.94 504 VAL A CA 1
ATOM 4059 C C . VAL A 1 504 ? -12.246 18.295 15.340 1.00 91.94 504 VAL A C 1
ATOM 4061 O O . VAL A 1 504 ? -11.092 17.883 15.225 1.00 91.94 504 VAL A O 1
ATOM 4064 N N . LYS A 1 505 ? -13.273 17.782 14.662 1.00 92.12 505 LYS A N 1
ATOM 4065 C CA . LYS A 1 505 ? -13.163 16.681 13.697 1.00 92.12 505 LYS A CA 1
ATOM 4066 C C . LYS A 1 505 ? -13.451 17.192 12.290 1.00 92.12 505 LYS A C 1
ATOM 4068 O O . LYS A 1 505 ? -14.466 17.848 12.061 1.00 92.12 505 LYS A O 1
ATOM 4073 N N . LEU A 1 506 ? -12.556 16.875 11.361 1.00 91.25 506 LEU A N 1
ATOM 4074 C CA . LEU A 1 506 ? -12.659 17.204 9.939 1.00 91.25 506 LEU A CA 1
ATOM 4075 C C . LEU A 1 506 ? -12.639 15.892 9.158 1.00 91.25 506 LEU A C 1
ATOM 4077 O O . LEU A 1 506 ? -11.574 15.297 8.986 1.00 91.25 506 LEU A O 1
ATOM 4081 N N . GLU A 1 507 ? -13.804 15.401 8.745 1.00 90.31 507 GLU A N 1
ATOM 4082 C CA . GLU A 1 507 ? -13.914 14.149 8.000 1.00 90.31 507 GLU A CA 1
ATOM 4083 C C . GLU A 1 507 ? -13.505 14.338 6.539 1.00 90.31 507 GLU A C 1
ATOM 4085 O O . GLU A 1 507 ? -13.712 15.395 5.940 1.00 90.31 507 GLU A O 1
ATOM 4090 N N . LYS A 1 508 ? -12.950 13.277 5.952 1.00 85.69 508 LYS A N 1
ATOM 4091 C CA . LYS A 1 508 ? -12.645 13.216 4.522 1.00 85.69 508 LYS A CA 1
ATOM 4092 C C . LYS A 1 508 ? -13.165 11.955 3.853 1.00 85.69 508 LYS A C 1
ATOM 4094 O O . LYS A 1 508 ? -13.643 12.014 2.719 1.00 85.69 508 LYS A O 1
ATOM 4099 N N . TYR A 1 509 ? -13.089 10.819 4.543 1.00 84.12 509 TYR A N 1
ATOM 4100 C CA . TYR A 1 509 ? -13.582 9.546 4.025 1.00 84.12 509 TYR A CA 1
ATOM 4101 C C . TYR A 1 509 ? -14.266 8.720 5.111 1.00 84.12 509 TYR A C 1
ATOM 4103 O O . TYR A 1 509 ? -13.824 8.692 6.255 1.00 84.12 509 TYR A O 1
ATOM 4111 N N . GLU A 1 510 ? -15.310 8.004 4.710 1.00 87.88 510 GLU A N 1
ATOM 4112 C CA . GLU A 1 510 ? -15.963 6.936 5.463 1.00 87.88 510 GLU A CA 1
ATOM 4113 C C . GLU A 1 510 ? -15.641 5.607 4.770 1.00 87.88 510 GLU A C 1
ATOM 4115 O O . GLU A 1 510 ? -15.923 5.443 3.580 1.00 87.88 510 GLU A O 1
ATOM 4120 N N . ILE A 1 511 ? -15.057 4.662 5.505 1.00 84.88 511 ILE A N 1
ATOM 4121 C CA . ILE A 1 511 ? -14.778 3.296 5.053 1.00 84.88 511 ILE A CA 1
ATOM 4122 C C . ILE A 1 511 ? -15.704 2.346 5.806 1.00 84.88 511 ILE A C 1
ATOM 4124 O O . ILE A 1 511 ? -15.720 2.339 7.034 1.00 84.88 511 ILE A O 1
ATOM 4128 N N . LEU A 1 512 ? -16.441 1.520 5.064 1.00 87.69 512 LEU A N 1
ATOM 4129 C CA . LEU A 1 512 ? -17.365 0.523 5.593 1.00 87.69 512 LEU A CA 1
ATOM 4130 C C . LEU A 1 512 ? -16.904 -0.897 5.242 1.00 87.69 512 LEU A C 1
ATOM 4132 O O . LEU A 1 512 ? -16.721 -1.261 4.071 1.00 87.69 512 LEU A O 1
ATOM 4136 N N . ILE A 1 513 ? -16.764 -1.712 6.281 1.00 86.12 513 ILE A N 1
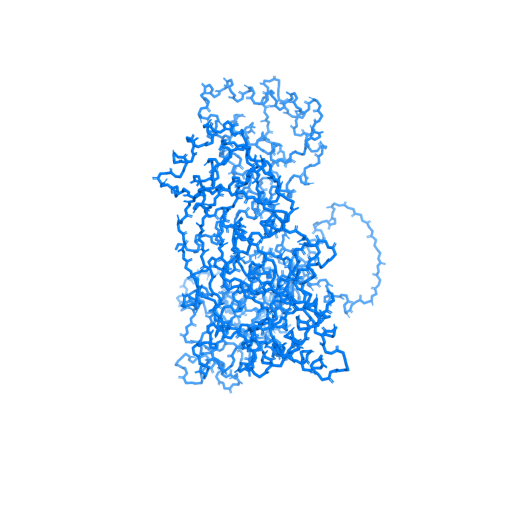ATOM 4137 C CA . ILE A 1 513 ? -16.388 -3.122 6.262 1.00 86.12 513 ILE A CA 1
ATOM 4138 C C . ILE A 1 513 ? -17.558 -3.923 6.841 1.00 86.12 513 ILE A C 1
ATOM 4140 O O . ILE A 1 513 ? -17.602 -4.275 8.021 1.00 86.12 513 ILE A O 1
ATOM 4144 N N . ASN A 1 514 ? -18.532 -4.212 5.982 1.00 84.94 514 ASN A N 1
ATOM 4145 C CA . ASN A 1 514 ? -19.683 -5.026 6.355 1.00 84.94 514 ASN A CA 1
ATOM 4146 C C . ASN A 1 514 ? -19.256 -6.463 6.691 1.00 84.94 514 ASN A C 1
ATOM 4148 O O . ASN A 1 514 ? -18.215 -6.943 6.236 1.00 84.94 514 ASN A O 1
ATOM 4152 N N . ARG A 1 515 ? -20.094 -7.200 7.432 1.00 82.81 515 ARG A N 1
ATOM 4153 C CA . ARG A 1 515 ? -19.807 -8.610 7.768 1.00 82.81 515 ARG A CA 1
ATOM 4154 C C . ARG A 1 515 ? -19.602 -9.483 6.532 1.00 82.81 515 ARG A C 1
ATOM 4156 O O . ARG A 1 515 ? -18.768 -10.371 6.560 1.00 82.81 515 ARG A O 1
ATOM 4163 N N . ASP A 1 516 ? -20.309 -9.209 5.439 1.00 87.25 516 ASP A N 1
ATOM 4164 C CA . ASP A 1 516 ? -20.184 -9.950 4.179 1.00 87.25 516 ASP A CA 1
ATOM 4165 C C . ASP A 1 516 ? -18.974 -9.520 3.325 1.00 87.25 516 ASP A C 1
ATOM 4167 O O . ASP A 1 516 ? -18.772 -10.047 2.227 1.00 87.25 516 ASP A O 1
ATOM 4171 N N . HIS A 1 517 ? -18.178 -8.553 3.794 1.00 85.81 517 HIS A N 1
ATOM 4172 C CA . HIS A 1 517 ? -16.910 -8.163 3.174 1.00 85.81 517 HIS A CA 1
ATOM 4173 C C . HIS A 1 517 ? -15.724 -8.941 3.741 1.00 85.81 517 HIS A C 1
ATOM 4175 O O . HIS A 1 517 ? -14.649 -8.930 3.134 1.00 85.81 517 HIS A O 1
ATOM 4181 N N . VAL A 1 518 ? -15.906 -9.623 4.873 1.00 86.50 518 VAL A N 1
ATOM 4182 C CA . VAL A 1 518 ? -14.854 -10.367 5.562 1.00 86.50 518 VAL A CA 1
ATOM 4183 C C . VAL A 1 518 ? -15.279 -11.799 5.859 1.00 86.50 518 VAL A C 1
ATOM 4185 O O . VAL A 1 518 ? -16.459 -12.120 5.945 1.00 86.50 518 VAL A O 1
ATOM 4188 N N . LYS A 1 519 ? -14.292 -12.673 6.021 1.00 88.81 519 LYS A N 1
ATOM 4189 C CA . LYS A 1 519 ? -14.457 -14.007 6.598 1.00 88.81 519 LYS A CA 1
ATOM 4190 C C . LYS A 1 519 ? -13.383 -14.237 7.659 1.00 88.81 519 LYS A C 1
A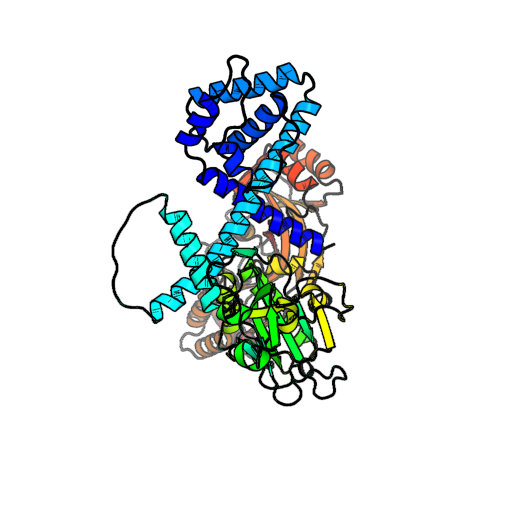TOM 4192 O O . LYS A 1 519 ? -12.296 -13.676 7.512 1.00 88.81 519 LYS A O 1
ATOM 4197 N N . PRO A 1 520 ? -13.626 -15.077 8.670 1.00 89.81 520 PRO A N 1
ATOM 4198 C CA . PRO A 1 520 ? -12.579 -15.521 9.581 1.00 89.81 520 PRO A CA 1
ATOM 4199 C C . PRO A 1 520 ? -11.347 -16.074 8.843 1.00 89.81 520 PRO A C 1
ATOM 4201 O O . PRO A 1 520 ? -11.474 -16.697 7.781 1.00 89.81 520 PRO A O 1
ATOM 4204 N N . SER A 1 521 ? -10.150 -15.858 9.388 1.00 86.94 521 SER A N 1
ATOM 4205 C CA . SER A 1 521 ? -8.946 -16.561 8.935 1.00 86.94 521 SER A CA 1
ATOM 4206 C C . SER A 1 521 ? -9.007 -18.038 9.322 1.00 86.94 521 SER A C 1
ATOM 4208 O O . SER A 1 521 ? -9.684 -18.415 10.279 1.00 86.94 521 SER A O 1
ATOM 4210 N N . ILE A 1 522 ? -8.327 -18.892 8.552 1.00 87.69 522 ILE A N 1
ATOM 4211 C CA . ILE A 1 522 ? -8.329 -20.343 8.798 1.00 87.69 522 ILE A CA 1
ATOM 4212 C C . ILE A 1 522 ? -7.697 -20.622 10.165 1.00 87.69 522 ILE A C 1
ATOM 4214 O O . ILE A 1 522 ? -8.220 -21.413 10.945 1.00 87.69 522 ILE A O 1
ATOM 4218 N N . GLU A 1 523 ? -6.621 -19.906 10.473 1.00 89.75 523 GLU A N 1
ATOM 4219 C CA . GLU A 1 523 ? -5.880 -19.988 11.725 1.00 89.75 523 GLU A CA 1
ATOM 4220 C C . GLU A 1 523 ? -6.735 -19.563 12.924 1.00 89.75 523 GLU A C 1
ATOM 4222 O O . GLU A 1 523 ? -6.685 -20.208 13.970 1.00 89.75 523 GLU A O 1
ATOM 4227 N N . PHE A 1 524 ? -7.552 -18.514 12.774 1.00 91.88 524 PHE A N 1
ATOM 4228 C CA . PHE A 1 524 ? -8.468 -18.075 13.826 1.00 91.88 524 PHE A CA 1
ATOM 4229 C C . PHE A 1 524 ? -9.594 -19.085 14.056 1.00 91.88 524 PHE A C 1
ATOM 4231 O O . PHE A 1 524 ? -9.869 -19.444 15.196 1.00 91.88 524 PHE A O 1
ATOM 4238 N N . VAL A 1 525 ? -10.207 -19.600 12.985 1.00 94.44 525 VAL A N 1
ATOM 4239 C CA . VAL A 1 525 ? -11.249 -20.640 13.077 1.00 94.44 525 VAL A CA 1
ATOM 4240 C C . VAL A 1 525 ? -10.718 -21.890 13.766 1.00 94.44 525 VAL A C 1
ATOM 4242 O O . VAL A 1 525 ? -11.407 -22.454 14.613 1.00 94.44 525 VAL A O 1
ATOM 4245 N N . GLN A 1 526 ? -9.500 -22.313 13.423 1.00 95.62 526 GLN A N 1
ATOM 4246 C CA . GLN A 1 526 ? -8.861 -23.462 14.050 1.00 95.62 526 GLN A CA 1
ATOM 4247 C C . GLN A 1 526 ? -8.611 -23.212 15.541 1.00 95.62 526 GLN A C 1
ATOM 4249 O O . GLN A 1 526 ? -9.034 -24.024 16.354 1.00 95.62 526 GLN A O 1
ATOM 4254 N N . ALA A 1 527 ? -8.039 -22.060 15.905 1.00 96.50 527 ALA A N 1
ATOM 4255 C CA . ALA A 1 527 ? -7.801 -21.703 17.303 1.00 96.50 527 ALA A CA 1
ATOM 4256 C C . ALA A 1 527 ? -9.098 -21.660 18.135 1.00 96.50 527 ALA A C 1
ATOM 4258 O O . ALA A 1 527 ? -9.118 -22.126 19.270 1.00 96.50 527 ALA A O 1
ATOM 4259 N N . ILE A 1 528 ? -10.194 -21.149 17.562 1.00 97.06 528 ILE A N 1
ATOM 4260 C CA . ILE A 1 528 ? -11.512 -21.159 18.209 1.00 97.06 528 ILE A CA 1
ATOM 4261 C C . ILE A 1 528 ? -12.016 -22.588 18.421 1.00 97.06 528 ILE A C 1
ATOM 4263 O O . ILE A 1 528 ? -12.521 -22.895 19.496 1.00 97.06 528 ILE A O 1
ATOM 4267 N N . ASN A 1 529 ? -11.903 -23.462 17.420 1.00 97.38 529 ASN A N 1
ATOM 4268 C CA . ASN A 1 529 ? -12.362 -24.845 17.554 1.00 97.38 529 ASN A CA 1
ATOM 4269 C C . ASN A 1 529 ? -11.542 -25.614 18.595 1.00 97.38 529 ASN A C 1
ATOM 4271 O O . ASN A 1 529 ? -12.135 -26.287 19.434 1.00 97.38 529 ASN A O 1
ATOM 4275 N N . ASP A 1 530 ? -10.218 -25.448 18.586 1.00 97.25 530 ASP A N 1
ATOM 4276 C CA . ASP A 1 530 ? -9.318 -26.070 19.560 1.00 97.25 530 ASP A CA 1
ATOM 4277 C C . ASP A 1 530 ? -9.662 -25.618 20.994 1.00 97.25 530 ASP A C 1
ATOM 4279 O O . ASP A 1 530 ? -9.745 -26.446 21.899 1.00 97.25 530 ASP A O 1
ATOM 4283 N N . ALA A 1 531 ? -9.948 -24.324 21.194 1.00 97.06 531 ALA A N 1
ATOM 4284 C CA . ALA A 1 531 ? -10.380 -23.787 22.487 1.00 97.06 531 ALA A CA 1
ATOM 4285 C C . ALA A 1 531 ? -11.767 -24.305 22.911 1.00 97.06 531 ALA A C 1
ATOM 4287 O O . ALA A 1 531 ? -11.977 -24.664 24.065 1.00 97.06 531 ALA A O 1
ATOM 4288 N N . LEU A 1 532 ? -12.727 -24.393 21.985 1.00 96.25 532 LEU A N 1
ATOM 4289 C CA . LEU A 1 532 ? -14.076 -24.896 22.276 1.00 96.25 532 LEU A CA 1
ATOM 4290 C C . LEU A 1 532 ? -14.109 -26.386 22.650 1.00 96.25 532 LEU A C 1
ATOM 4292 O O . LEU A 1 532 ? -15.055 -26.824 23.306 1.00 96.25 532 LEU A O 1
ATOM 4296 N N . GLU A 1 533 ? -13.126 -27.167 22.204 1.00 95.75 533 GLU A N 1
ATOM 4297 C CA . GLU A 1 533 ? -12.987 -28.598 22.507 1.00 95.75 533 GLU A CA 1
ATOM 4298 C C . GLU A 1 533 ? -12.140 -28.871 23.760 1.00 95.75 533 GLU A C 1
ATOM 4300 O O . GLU A 1 533 ? -11.957 -30.032 24.141 1.00 95.75 533 GLU A O 1
ATOM 4305 N N . SER A 1 534 ? -11.630 -27.825 24.412 1.00 96.25 534 SER A N 1
ATOM 4306 C CA . SER A 1 534 ? -10.734 -27.962 25.551 1.00 96.25 534 SER A CA 1
ATOM 4307 C C . SER A 1 534 ? -11.453 -28.327 26.856 1.00 96.25 534 SER A C 1
ATOM 4309 O O . SER A 1 534 ? -12.682 -28.332 26.962 1.00 96.25 534 SER A O 1
ATOM 4311 N N . VAL A 1 535 ? -10.663 -28.686 27.874 1.00 93.44 535 VAL A N 1
ATOM 4312 C CA . VAL A 1 535 ? -11.177 -28.979 29.224 1.00 93.44 535 VAL A CA 1
ATOM 4313 C C . VAL A 1 535 ? -11.650 -27.704 29.928 1.00 93.44 535 VAL A C 1
ATOM 4315 O O . VAL A 1 535 ? -12.588 -27.767 30.723 1.00 93.44 535 VAL A O 1
ATOM 4318 N N . GLU A 1 536 ? -11.037 -26.564 29.604 1.00 93.31 536 GLU A N 1
ATOM 4319 C CA . GLU A 1 536 ? -11.308 -25.238 30.169 1.00 93.31 536 GLU A CA 1
ATOM 4320 C C . GLU A 1 536 ? -11.601 -24.241 29.026 1.00 93.31 536 GLU A C 1
ATOM 4322 O O . GLU A 1 536 ? -10.776 -23.381 28.707 1.00 93.31 536 GLU A O 1
ATOM 4327 N N . PRO A 1 537 ? -12.765 -24.363 28.345 1.00 93.81 537 PRO A N 1
ATOM 4328 C CA . PRO A 1 537 ? -13.016 -23.614 27.116 1.00 93.81 537 PRO A CA 1
ATOM 4329 C C . PRO A 1 537 ? -13.023 -22.098 27.289 1.00 93.81 537 PRO A C 1
ATOM 4331 O O . PRO A 1 537 ? -12.748 -21.372 26.340 1.00 93.81 537 PRO A O 1
ATOM 4334 N N . PHE A 1 538 ? -13.390 -21.593 28.468 1.00 92.19 538 PHE A N 1
ATOM 4335 C CA . PHE A 1 538 ? -13.463 -20.154 28.698 1.00 92.19 538 PHE A CA 1
ATOM 4336 C C . PHE A 1 538 ? -12.068 -19.529 28.759 1.00 92.19 538 PHE A C 1
ATOM 4338 O O . PHE A 1 538 ? -11.805 -18.540 28.075 1.00 92.19 538 PHE A O 1
ATOM 4345 N N . GLU A 1 539 ? -11.179 -20.138 29.535 1.00 91.62 539 GLU A N 1
ATOM 4346 C CA . GLU A 1 539 ? -9.791 -19.736 29.719 1.00 91.62 539 GLU A CA 1
ATOM 4347 C C . GLU A 1 539 ? -9.029 -19.808 28.391 1.00 91.62 539 GLU A C 1
ATOM 4349 O O . GLU A 1 539 ? -8.342 -18.857 28.014 1.00 91.62 539 GLU A O 1
ATOM 4354 N N . ASP A 1 540 ? -9.222 -20.883 27.623 1.00 94.88 540 ASP A N 1
ATOM 4355 C CA . ASP A 1 540 ? -8.577 -21.026 26.318 1.00 94.88 540 ASP A CA 1
ATOM 4356 C C . ASP A 1 540 ? -9.137 -20.040 25.282 1.00 94.88 540 ASP A C 1
ATOM 4358 O O . ASP A 1 540 ? -8.373 -19.468 24.499 1.00 94.88 540 ASP A O 1
ATOM 4362 N N . LEU A 1 541 ? -10.447 -19.760 25.289 1.00 94.38 541 LEU A N 1
ATOM 4363 C CA . LEU A 1 541 ? -11.023 -18.711 24.439 1.00 94.38 541 LEU A CA 1
ATOM 4364 C C . LEU A 1 541 ? -10.464 -17.332 24.800 1.00 94.38 541 LEU A C 1
ATOM 4366 O O . LEU A 1 541 ? -10.152 -16.557 23.895 1.00 94.38 541 LEU A O 1
ATOM 4370 N N . GLN A 1 542 ? -10.290 -17.029 26.087 1.00 90.94 542 GLN A N 1
ATOM 4371 C CA . GLN A 1 542 ? -9.676 -15.776 26.520 1.00 90.94 542 GLN A CA 1
ATOM 4372 C C . GLN A 1 542 ? -8.266 -15.621 25.930 1.00 90.94 542 GLN A C 1
ATOM 4374 O O . GLN A 1 542 ? -7.966 -14.582 25.339 1.00 90.94 542 GLN A O 1
ATOM 4379 N N . VAL A 1 543 ? -7.438 -16.670 25.980 1.00 91.62 543 VAL A N 1
ATOM 4380 C CA . VAL A 1 543 ? -6.103 -16.670 25.351 1.00 91.62 543 VAL A CA 1
ATOM 4381 C C . VAL A 1 543 ? -6.195 -16.409 23.842 1.00 91.62 543 VAL A C 1
ATOM 4383 O O . VAL A 1 543 ? -5.409 -15.631 23.297 1.00 91.62 543 VAL A O 1
ATOM 4386 N N . VAL A 1 544 ? -7.177 -17.000 23.153 1.00 93.25 544 VAL A N 1
ATOM 4387 C CA . VAL A 1 544 ? -7.398 -16.755 21.719 1.00 93.25 544 VAL A CA 1
ATOM 4388 C C . VAL A 1 544 ? -7.729 -15.280 21.450 1.00 93.25 544 VAL A C 1
ATOM 4390 O O . VAL A 1 544 ? -7.105 -14.667 20.581 1.00 93.25 544 VAL A O 1
ATOM 4393 N N . PHE A 1 545 ? -8.662 -14.668 22.183 1.00 90.75 545 PHE A N 1
ATOM 4394 C CA . PHE A 1 545 ? -9.038 -13.261 21.964 1.00 90.75 545 PHE A CA 1
ATOM 4395 C C . PHE A 1 545 ? -7.938 -12.267 22.394 1.00 90.75 545 PHE A C 1
ATOM 4397 O O . PHE A 1 545 ? -7.806 -11.197 21.789 1.00 90.75 545 PHE A O 1
ATOM 4404 N N . GLU A 1 546 ? -7.058 -12.637 23.329 1.00 88.19 546 GLU A N 1
ATOM 4405 C CA . GLU A 1 546 ? -5.837 -11.879 23.649 1.00 88.19 546 GLU A CA 1
ATOM 4406 C C . GLU A 1 546 ? -4.809 -11.871 22.498 1.00 88.19 546 GLU A C 1
ATOM 4408 O O . GLU A 1 546 ? -4.051 -10.907 22.344 1.00 88.19 546 GLU A O 1
ATOM 4413 N N . GLU A 1 547 ? -4.770 -12.910 21.656 1.00 89.00 547 GLU A N 1
ATOM 4414 C CA . GLU A 1 547 ? -3.896 -12.951 20.474 1.00 89.00 547 GLU A CA 1
ATOM 4415 C C . GLU A 1 547 ? -4.516 -12.290 19.237 1.00 89.00 547 GLU A C 1
ATOM 4417 O O . GLU A 1 547 ? -3.832 -11.560 18.506 1.00 89.00 547 GLU A O 1
ATOM 4422 N N . TYR A 1 548 ? -5.795 -12.573 18.985 1.00 86.88 548 TYR A N 1
ATOM 4423 C CA . TYR A 1 548 ? -6.489 -12.227 17.743 1.00 86.88 548 TYR A CA 1
ATOM 4424 C C . TYR A 1 548 ? -7.293 -10.923 17.820 1.00 86.88 548 TYR A C 1
ATOM 4426 O O . TYR A 1 548 ? -7.623 -10.367 16.775 1.00 86.88 548 TYR A O 1
ATOM 4434 N N . GLY A 1 549 ? -7.572 -10.399 19.015 1.00 87.25 549 GLY A N 1
ATOM 4435 C CA . GLY A 1 549 ? -8.384 -9.197 19.225 1.00 87.25 549 GLY A CA 1
ATOM 4436 C C . GLY A 1 549 ? -9.734 -9.494 19.867 1.00 87.25 549 GLY A C 1
ATOM 4437 O O . GLY A 1 549 ? -10.249 -10.594 19.777 1.00 87.25 549 GLY A O 1
ATOM 4438 N N . HIS A 1 550 ? -10.329 -8.485 20.490 1.00 86.81 550 HIS A N 1
ATOM 4439 C CA . HIS A 1 550 ? -11.652 -8.529 21.118 1.00 86.81 550 HIS A CA 1
ATOM 4440 C C . HIS A 1 550 ? -12.693 -7.767 20.290 1.00 86.81 550 HIS A C 1
ATOM 4442 O O . HIS A 1 550 ? -13.874 -8.118 20.290 1.00 86.81 550 HIS A O 1
ATOM 4448 N N . LEU A 1 551 ? -12.255 -6.731 19.567 1.00 86.62 551 LEU A N 1
ATOM 4449 C CA . LEU A 1 551 ? -13.115 -5.805 18.834 1.00 86.62 551 LEU A CA 1
ATOM 4450 C C . LEU A 1 551 ? -12.843 -5.862 17.333 1.00 86.62 551 LEU A C 1
ATOM 4452 O O . LEU A 1 551 ? -11.692 -5.962 16.894 1.00 86.62 551 LEU A O 1
ATOM 4456 N N . PHE A 1 552 ? -13.905 -5.685 16.553 1.00 86.06 552 PHE A N 1
ATOM 4457 C CA . PHE A 1 552 ? -13.835 -5.481 15.114 1.00 86.06 552 PHE A CA 1
ATOM 4458 C C . PHE A 1 552 ? -14.628 -4.231 14.721 1.00 86.06 552 PHE A C 1
ATOM 4460 O O . PHE A 1 552 ? -15.841 -4.171 14.924 1.00 86.06 552 PHE A O 1
ATOM 4467 N N . ALA A 1 553 ? -13.941 -3.227 14.170 1.00 86.94 553 ALA A N 1
ATOM 4468 C CA . ALA A 1 553 ? -14.566 -1.995 13.698 1.00 86.94 553 ALA A CA 1
ATOM 4469 C C . ALA A 1 553 ? -15.108 -2.178 12.278 1.00 86.94 553 ALA A C 1
ATOM 4471 O O . ALA A 1 553 ? -14.354 -2.510 11.361 1.00 86.94 553 ALA A O 1
ATOM 4472 N N . GLN A 1 554 ? -16.408 -1.946 12.091 1.00 88.50 554 GLN A N 1
ATOM 4473 C CA . GLN A 1 554 ? -17.036 -2.032 10.770 1.00 88.50 554 GLN A CA 1
ATOM 4474 C C . GLN A 1 554 ? -17.016 -0.697 10.032 1.00 88.50 554 GLN A C 1
ATOM 4476 O O . GLN A 1 554 ? -17.082 -0.680 8.805 1.00 88.50 554 GLN A O 1
ATOM 4481 N N . LYS A 1 555 ? -16.871 0.416 10.751 1.00 89.81 555 LYS A N 1
ATOM 4482 C CA . LYS A 1 555 ? -16.829 1.756 10.181 1.00 89.81 555 LYS A CA 1
ATOM 4483 C C . LYS A 1 555 ? -15.573 2.494 10.629 1.00 89.81 555 LYS A C 1
ATOM 4485 O O . LYS A 1 555 ? -15.249 2.528 11.813 1.00 89.81 555 LYS A O 1
ATOM 4490 N N . ILE A 1 556 ? -14.870 3.098 9.674 1.00 86.31 556 ILE A N 1
ATOM 4491 C CA . ILE A 1 556 ? -13.689 3.933 9.924 1.00 86.31 556 ILE A CA 1
ATOM 4492 C C . ILE A 1 556 ? -13.907 5.289 9.276 1.00 86.31 556 ILE A C 1
ATOM 4494 O O . ILE A 1 556 ? -14.230 5.366 8.088 1.00 86.31 556 ILE A O 1
ATOM 4498 N N . ILE A 1 557 ? -13.682 6.355 10.034 1.00 88.38 557 ILE A N 1
ATOM 4499 C CA . ILE A 1 557 ? -13.641 7.713 9.506 1.00 88.38 557 ILE A CA 1
ATOM 4500 C C . ILE A 1 557 ? -12.193 8.180 9.451 1.00 88.38 557 ILE A C 1
ATOM 4502 O O . ILE A 1 557 ? -11.467 8.155 10.449 1.00 88.38 557 ILE A O 1
ATOM 4506 N N . LEU A 1 558 ? -11.792 8.628 8.266 1.00 85.69 558 LEU A N 1
ATOM 4507 C CA . LEU A 1 558 ? -10.492 9.230 8.016 1.00 85.69 558 LEU A CA 1
ATOM 4508 C C . LEU A 1 558 ? -10.628 10.736 7.897 1.00 85.69 558 LEU A C 1
ATOM 4510 O O . LEU A 1 558 ? -11.539 11.234 7.229 1.00 85.69 558 LEU A O 1
ATOM 4514 N N . GLY A 1 559 ? -9.693 11.453 8.506 1.00 87.88 559 GLY A N 1
ATOM 4515 C CA . GLY A 1 559 ? -9.748 12.902 8.568 1.00 87.88 559 GLY A CA 1
ATOM 4516 C C . GLY A 1 559 ? -8.616 13.495 9.393 1.00 87.88 559 GLY A C 1
ATOM 4517 O O . GLY A 1 559 ? -7.521 12.937 9.436 1.00 87.88 559 GLY A O 1
ATOM 4518 N N . ARG A 1 560 ? -8.897 14.614 10.064 1.00 87.69 560 ARG A N 1
ATOM 4519 C CA . ARG A 1 560 ? -8.052 15.162 11.137 1.00 87.69 560 ARG A CA 1
ATOM 4520 C C . ARG A 1 560 ? -8.849 15.416 12.403 1.00 87.69 560 ARG A C 1
ATOM 4522 O O . ARG A 1 560 ? -10.002 15.852 12.327 1.00 87.69 560 ARG A O 1
ATOM 4529 N N . ILE A 1 561 ? -8.218 15.157 13.545 1.00 88.69 561 ILE A N 1
ATOM 4530 C CA . ILE A 1 561 ? -8.797 15.429 14.856 1.00 88.69 561 ILE A CA 1
ATOM 4531 C C . ILE A 1 561 ? -7.865 16.308 15.688 1.00 88.69 561 ILE A C 1
ATOM 4533 O O . ILE A 1 561 ? -6.670 16.049 15.828 1.00 88.69 561 ILE A O 1
ATOM 4537 N N . PHE A 1 562 ? -8.439 17.353 16.277 1.00 89.88 562 PHE A N 1
ATOM 4538 C CA . PHE A 1 562 ? -7.759 18.203 17.247 1.00 89.88 562 PHE A CA 1
ATOM 4539 C C . PHE A 1 562 ? -8.513 18.155 18.565 1.00 89.88 562 PHE A C 1
ATOM 4541 O O . PHE A 1 562 ? -9.738 18.259 18.579 1.00 89.88 562 PHE A O 1
ATOM 4548 N N . LYS A 1 563 ? -7.791 18.000 19.674 1.00 88.25 563 LYS A N 1
ATOM 4549 C CA . LYS A 1 563 ? -8.385 17.784 20.995 1.00 88.25 563 LYS A CA 1
ATOM 4550 C C . LYS A 1 563 ? -7.878 18.765 22.041 1.00 88.25 563 LYS A C 1
ATOM 4552 O O . LYS A 1 563 ? -6.734 19.224 21.984 1.00 88.25 563 LYS A O 1
ATOM 4557 N N . ARG A 1 564 ? -8.733 19.081 23.012 1.00 87.31 564 ARG A N 1
ATOM 4558 C CA . ARG A 1 564 ? -8.390 19.902 24.175 1.00 87.31 564 ARG A CA 1
ATOM 4559 C C . ARG A 1 564 ? -9.307 19.590 25.355 1.00 87.31 564 ARG A C 1
ATOM 4561 O O . ARG A 1 564 ? -10.522 19.618 25.199 1.00 87.31 564 ARG A O 1
ATOM 4568 N N . ASN A 1 565 ? -8.733 19.418 26.543 1.00 82.31 565 ASN A N 1
ATOM 4569 C CA . ASN A 1 565 ? -9.518 19.355 27.776 1.00 82.31 565 ASN A CA 1
ATOM 4570 C C . ASN A 1 565 ? -9.993 20.767 28.144 1.00 82.31 565 ASN A C 1
ATOM 4572 O O . ASN A 1 565 ? -9.198 21.716 28.172 1.00 82.31 565 ASN A O 1
ATOM 4576 N N . VAL A 1 566 ? -11.288 20.910 28.410 1.00 81.38 566 VAL A N 1
ATOM 4577 C CA . VAL A 1 566 ? -11.941 22.159 28.806 1.00 81.38 566 VAL A CA 1
ATOM 4578 C C . VAL A 1 566 ? -12.814 21.924 30.045 1.00 81.38 566 VAL A C 1
ATOM 4580 O O . VAL A 1 566 ? -13.529 20.926 30.107 1.00 81.38 566 VAL A O 1
ATOM 4583 N N . PRO A 1 567 ? -12.793 22.822 31.044 1.00 71.62 567 PRO A N 1
ATOM 4584 C CA . PRO A 1 567 ? -13.647 22.686 32.219 1.00 71.62 567 PRO A CA 1
ATOM 4585 C C . PRO A 1 567 ? -15.095 23.095 31.911 1.00 71.62 567 PRO A C 1
ATOM 4587 O O . PRO A 1 567 ? -15.324 24.012 31.119 1.00 71.62 567 PRO A O 1
ATOM 4590 N N . ASN A 1 568 ? -16.068 22.485 32.598 1.00 65.12 568 ASN A N 1
ATOM 4591 C CA . ASN A 1 568 ? -17.470 22.936 32.650 1.00 65.12 568 ASN A CA 1
ATOM 4592 C C . ASN A 1 568 ? -18.142 23.188 31.279 1.00 65.12 568 ASN A C 1
ATOM 4594 O O . ASN A 1 568 ? -18.691 24.269 31.042 1.00 65.12 568 ASN A O 1
ATOM 4598 N N . ALA A 1 569 ? -18.125 22.205 30.374 1.00 65.88 569 ALA A N 1
ATOM 4599 C CA . ALA A 1 569 ? -18.896 22.275 29.130 1.00 65.88 569 ALA A CA 1
ATOM 4600 C C . ALA A 1 569 ? -20.243 21.536 29.247 1.00 65.88 569 ALA A C 1
ATOM 4602 O O . ALA A 1 569 ? -20.546 20.907 30.255 1.00 65.88 569 ALA A O 1
ATOM 4603 N N . VAL A 1 570 ? -21.083 21.646 28.218 1.00 70.38 570 VAL A N 1
ATOM 4604 C CA . VAL A 1 570 ? -22.293 20.827 28.066 1.00 70.38 570 VAL A CA 1
ATOM 4605 C C . VAL A 1 570 ? -22.063 19.909 26.880 1.00 70.38 570 VAL A C 1
ATOM 4607 O O . VAL A 1 570 ? -21.594 20.375 25.839 1.00 70.38 570 VAL A O 1
ATOM 4610 N N . THR A 1 571 ? -22.414 18.630 27.022 1.00 75.94 571 THR A N 1
ATOM 4611 C CA . THR A 1 571 ? -22.334 17.663 25.925 1.00 75.94 571 THR A CA 1
ATOM 4612 C C . THR A 1 571 ? -23.104 18.180 24.720 1.00 75.94 571 THR A C 1
ATOM 4614 O O . THR A 1 571 ? -24.324 18.346 24.777 1.00 75.94 571 THR A O 1
ATOM 4617 N N . CYS A 1 572 ? -22.404 18.452 23.627 1.00 81.94 572 CYS A N 1
ATOM 4618 C CA . CYS A 1 572 ? -23.028 18.897 22.391 1.00 81.94 572 CYS A CA 1
ATOM 4619 C C . CYS A 1 572 ? -22.137 18.592 21.191 1.00 81.94 572 CYS A C 1
ATOM 4621 O O . CYS A 1 572 ? -20.914 18.554 21.296 1.00 81.94 572 CYS A O 1
ATOM 4623 N N . LYS A 1 573 ? -22.781 18.390 20.044 1.00 89.69 573 LYS A N 1
ATOM 4624 C CA . LYS A 1 573 ? -22.141 18.277 18.737 1.00 89.69 573 LYS A CA 1
ATOM 4625 C C . LYS A 1 573 ? -22.656 19.418 17.873 1.00 89.69 573 LYS A C 1
ATOM 4627 O O . LYS A 1 573 ? -23.864 19.646 17.810 1.00 89.69 573 LYS A O 1
ATOM 4632 N N . ILE A 1 574 ? -21.735 20.159 17.277 1.00 90.75 574 ILE A N 1
ATOM 4633 C CA . ILE A 1 574 ? -22.005 21.372 16.515 1.00 90.75 574 ILE A CA 1
ATOM 4634 C C . ILE A 1 574 ? -21.375 21.194 15.143 1.00 90.75 574 ILE A C 1
ATOM 4636 O O . ILE A 1 574 ? -20.154 21.110 15.031 1.00 90.75 574 ILE A O 1
ATOM 4640 N N . ASP A 1 575 ? -22.205 21.158 14.107 1.00 93.56 575 ASP A N 1
ATOM 4641 C CA . ASP A 1 575 ? -21.721 21.099 12.732 1.00 93.56 575 ASP A CA 1
ATOM 4642 C C . ASP A 1 575 ? -21.059 22.431 12.351 1.00 93.56 575 ASP A C 1
ATOM 4644 O O . ASP A 1 575 ? -21.609 23.511 12.584 1.00 93.56 575 ASP A O 1
ATOM 4648 N N . LEU A 1 576 ? -19.863 22.349 11.772 1.00 91.69 576 LEU A N 1
ATOM 4649 C CA . LEU A 1 576 ? -19.092 23.489 11.293 1.00 91.69 576 LEU A CA 1
ATOM 4650 C C . LEU A 1 576 ? -19.416 23.722 9.818 1.00 91.69 576 LEU A C 1
ATOM 4652 O O . LEU A 1 576 ? -19.234 22.844 8.974 1.00 91.69 576 LEU A O 1
ATOM 4656 N N . THR A 1 577 ? -19.890 24.921 9.498 1.00 89.31 577 THR A N 1
ATOM 4657 C CA . THR A 1 577 ? -20.228 25.310 8.123 1.00 89.31 577 THR A CA 1
ATOM 4658 C C . THR A 1 577 ? -19.026 25.911 7.408 1.00 89.31 577 THR A C 1
ATOM 4660 O O . THR A 1 577 ? -18.202 26.573 8.032 1.00 89.31 577 THR A O 1
ATOM 4663 N N . SER A 1 578 ? -18.948 25.750 6.086 1.00 85.00 578 SER A N 1
ATOM 4664 C CA . SER A 1 578 ? -17.921 26.421 5.282 1.00 85.00 578 SER A CA 1
ATOM 4665 C C . SER A 1 578 ? -18.165 27.943 5.204 1.00 85.00 578 SER A C 1
ATOM 4667 O O . SER A 1 578 ? -19.309 28.332 4.949 1.00 85.00 578 SER A O 1
ATOM 4669 N N . PRO A 1 579 ? -17.134 28.801 5.369 1.00 89.12 579 PRO A N 1
ATOM 4670 C CA . PRO A 1 579 ? -15.740 28.463 5.683 1.00 89.12 579 PRO A CA 1
ATOM 4671 C C . PRO A 1 579 ? -15.557 27.970 7.126 1.00 89.12 579 PRO A C 1
ATOM 4673 O O . PRO A 1 579 ? -15.939 28.644 8.081 1.00 89.12 579 PRO A O 1
ATOM 4676 N N . ILE A 1 580 ? -14.914 26.807 7.292 1.00 88.81 580 ILE A N 1
ATOM 4677 C CA . ILE A 1 580 ? -14.818 26.109 8.590 1.00 88.81 580 ILE A CA 1
ATOM 4678 C C . ILE A 1 580 ? -14.168 26.995 9.662 1.00 88.81 580 ILE A C 1
ATOM 4680 O O . ILE A 1 580 ? -14.616 27.000 10.806 1.00 88.81 580 ILE A O 1
ATOM 4684 N N . VAL A 1 581 ? -13.147 27.776 9.294 1.00 90.19 581 VAL A N 1
ATOM 4685 C CA . VAL A 1 581 ? -12.453 28.691 10.217 1.00 90.19 581 VAL A CA 1
ATOM 4686 C C . VAL A 1 581 ? -13.406 29.732 10.805 1.00 90.19 581 VAL A C 1
ATOM 4688 O O . VAL A 1 581 ? -13.406 29.935 12.017 1.00 90.19 581 VAL A O 1
ATOM 4691 N N . GLU A 1 582 ? -14.262 30.337 9.980 1.00 92.00 582 GLU A N 1
ATOM 4692 C CA . GLU A 1 582 ? -15.229 31.351 10.421 1.00 92.00 582 GLU A CA 1
ATOM 4693 C C . GLU A 1 582 ? -16.295 30.753 11.347 1.00 92.00 582 GLU A C 1
ATOM 4695 O O . GLU A 1 582 ? -16.756 31.408 12.282 1.00 92.00 582 GLU A O 1
ATOM 4700 N N . SER A 1 583 ? -16.660 29.490 11.115 1.00 92.75 583 SER A N 1
ATOM 4701 C CA . SER A 1 583 ? -17.593 28.753 11.968 1.00 92.75 583 SER A CA 1
ATOM 4702 C C . SER A 1 583 ? -16.959 28.333 13.302 1.00 92.75 583 SER A C 1
ATOM 4704 O O . SER A 1 583 ? -17.616 28.404 14.338 1.00 92.75 583 SER A O 1
ATOM 4706 N N . LEU A 1 584 ? -15.680 27.942 13.306 1.00 92.38 584 LEU A N 1
ATOM 4707 C CA . LEU A 1 584 ? -14.967 27.422 14.480 1.00 92.38 584 LEU A CA 1
ATOM 4708 C C . LEU A 1 584 ? -14.446 28.524 15.415 1.00 92.38 584 LEU A C 1
ATOM 4710 O O . LEU A 1 584 ? -14.516 28.391 16.641 1.00 92.38 584 LEU A O 1
ATOM 4714 N N . GLU A 1 585 ? -13.915 29.611 14.857 1.00 92.56 585 GLU A N 1
ATOM 4715 C CA . GLU A 1 585 ? -13.244 30.677 15.606 1.00 92.56 585 GLU A CA 1
ATOM 4716 C C . GLU A 1 585 ? -14.070 31.256 16.777 1.00 92.56 585 GLU A C 1
ATOM 4718 O O . GLU A 1 585 ? -13.506 31.413 17.870 1.00 92.56 585 GLU A O 1
ATOM 4723 N N . PRO A 1 586 ? -15.382 31.538 16.631 1.00 92.44 586 PRO A N 1
ATOM 4724 C CA . PRO A 1 586 ? -16.194 32.077 17.719 1.00 92.44 586 PRO A CA 1
ATOM 4725 C C . PRO A 1 586 ? -16.219 31.174 18.958 1.00 92.44 586 PRO A C 1
ATOM 4727 O O . PRO A 1 586 ? -16.216 31.677 20.084 1.00 92.44 586 PRO A O 1
ATOM 4730 N N . TYR A 1 587 ? -16.208 29.850 18.769 1.00 89.75 587 TYR A N 1
ATOM 4731 C CA . TYR A 1 587 ? -16.220 28.881 19.866 1.00 89.75 587 TYR A CA 1
ATOM 4732 C C . TYR A 1 587 ? -14.883 28.855 20.606 1.00 89.75 587 TYR A C 1
ATOM 4734 O O . TYR A 1 587 ? -14.867 28.920 21.838 1.00 89.75 587 TYR A O 1
ATOM 4742 N N . LEU A 1 588 ? -13.767 28.835 19.869 1.00 89.88 588 LEU A N 1
ATOM 4743 C CA . LEU A 1 588 ? -12.425 28.855 20.461 1.00 89.88 588 LEU A CA 1
ATOM 4744 C C . LEU A 1 588 ? -12.177 30.150 21.248 1.00 89.88 588 LEU A C 1
ATOM 4746 O O . LEU A 1 588 ? -11.658 30.103 22.364 1.00 89.88 588 LEU A O 1
ATOM 4750 N N . ASN A 1 589 ? -12.617 31.295 20.711 1.00 90.44 589 ASN A N 1
ATOM 4751 C CA . ASN A 1 589 ? -12.517 32.593 21.382 1.00 90.44 589 ASN A CA 1
ATOM 4752 C C . ASN A 1 589 ? -13.366 32.645 22.657 1.00 90.44 589 ASN A C 1
ATOM 4754 O O . ASN A 1 589 ? -12.894 33.110 23.693 1.00 90.44 589 ASN A O 1
ATOM 4758 N N . LYS A 1 590 ? -14.607 32.142 22.604 1.00 89.06 590 LYS A N 1
ATOM 4759 C CA . LYS A 1 590 ? -15.516 32.118 23.760 1.00 89.06 590 LYS A CA 1
ATOM 4760 C C . LYS A 1 590 ? -14.961 31.287 24.919 1.00 89.06 590 LYS A C 1
ATOM 4762 O O . LYS A 1 590 ? -15.186 31.637 26.074 1.00 89.06 590 LYS A O 1
ATOM 4767 N N . LEU A 1 591 ? -14.254 30.204 24.609 1.00 86.12 591 LEU A N 1
ATOM 4768 C CA . LEU A 1 591 ? -13.649 29.304 25.594 1.00 86.12 591 LEU A CA 1
ATOM 4769 C C . LEU A 1 591 ? -12.217 29.697 25.976 1.00 86.12 591 LEU A C 1
ATOM 4771 O O . LEU A 1 591 ? -11.611 29.027 26.808 1.00 86.12 591 LEU A O 1
ATOM 4775 N N . ASN A 1 592 ? -11.686 30.776 25.393 1.00 87.12 592 ASN A N 1
ATOM 4776 C CA . ASN A 1 592 ? -10.316 31.240 25.590 1.00 87.12 592 ASN A CA 1
ATOM 4777 C C . ASN A 1 592 ? -9.278 30.121 25.374 1.00 87.12 592 ASN A C 1
ATOM 4779 O O . ASN A 1 592 ? -8.409 29.899 26.217 1.00 87.12 592 ASN A O 1
ATOM 4783 N N . ILE A 1 593 ? -9.402 29.385 24.263 1.00 87.25 593 ILE A N 1
ATOM 4784 C CA . ILE A 1 593 ? -8.516 28.267 23.910 1.00 87.25 593 ILE A CA 1
ATOM 4785 C C . ILE A 1 593 ? -7.348 28.792 23.063 1.00 87.25 593 ILE A C 1
ATOM 4787 O O . ILE A 1 593 ? -7.567 29.167 21.910 1.00 87.25 593 ILE A O 1
ATOM 4791 N N . PRO A 1 594 ? -6.110 28.817 23.594 1.00 81.44 594 PRO A N 1
ATOM 4792 C CA . PRO A 1 594 ? -4.955 29.345 22.865 1.00 81.44 594 PRO A CA 1
ATOM 4793 C C . PRO A 1 594 ? -4.349 28.341 21.871 1.00 81.44 594 PRO A C 1
ATOM 4795 O O . PRO A 1 594 ? -3.732 28.746 20.888 1.00 81.44 594 PRO A O 1
ATOM 4798 N N . TYR A 1 595 ? -4.517 27.041 22.124 1.00 85.44 595 TYR A N 1
ATOM 4799 C CA . TYR A 1 595 ? -3.979 25.958 21.304 1.00 85.44 595 TYR A CA 1
ATOM 4800 C C . TYR A 1 595 ? -4.825 24.687 21.441 1.00 85.44 595 TYR A C 1
ATOM 4802 O O . TYR A 1 595 ? -5.528 24.497 22.441 1.00 85.44 595 TYR A O 1
ATOM 4810 N N . LEU A 1 596 ? -4.708 23.797 20.459 1.00 88.88 596 LEU A N 1
ATOM 4811 C CA . LEU A 1 596 ? -5.212 22.425 20.519 1.00 88.88 596 LEU A CA 1
ATOM 4812 C C . LEU A 1 596 ? -4.059 21.427 20.397 1.00 88.88 596 LEU A C 1
ATOM 4814 O O . LEU A 1 596 ? -2.920 21.802 20.117 1.00 88.88 596 LEU A O 1
ATOM 4818 N N . LEU A 1 597 ? -4.359 20.155 20.643 1.00 84.94 597 LEU A N 1
ATOM 4819 C CA . LEU A 1 597 ? -3.428 19.049 20.463 1.00 84.94 597 LEU A CA 1
ATOM 4820 C C . LEU A 1 597 ? -3.827 18.220 19.243 1.00 84.94 597 LEU A C 1
ATOM 4822 O O . LEU A 1 597 ? -5.014 17.947 19.054 1.00 84.94 597 LEU A O 1
ATOM 4826 N N . THR A 1 598 ? -2.853 17.769 18.454 1.00 84.31 598 THR A N 1
ATOM 4827 C CA . THR A 1 598 ? -3.082 16.708 17.458 1.00 84.31 598 THR A CA 1
ATOM 4828 C C . THR A 1 598 ? -3.363 15.369 18.136 1.00 84.31 598 THR A C 1
ATOM 4830 O O . THR A 1 598 ? -3.174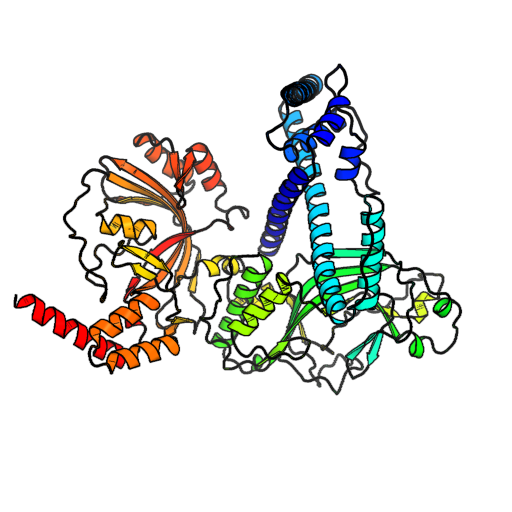 15.212 19.350 1.00 84.31 598 THR A O 1
ATOM 4833 N N . GLN A 1 599 ? -3.737 14.353 17.355 1.00 76.44 599 GLN A N 1
ATOM 4834 C CA . GLN A 1 599 ? -3.835 12.985 17.859 1.00 76.44 599 GLN A CA 1
ATOM 4835 C C . GLN A 1 599 ? -2.526 12.512 18.525 1.00 76.44 599 GLN A C 1
ATOM 4837 O O . GLN A 1 599 ? -2.580 11.894 19.589 1.00 76.44 599 GLN A O 1
ATOM 4842 N N . GLN A 1 600 ? -1.365 12.874 17.964 1.00 74.31 600 GLN A N 1
ATOM 4843 C CA . GLN A 1 600 ? -0.029 12.537 18.486 1.00 74.31 600 GLN A CA 1
ATOM 4844 C C . GLN A 1 600 ? 0.415 13.424 19.666 1.00 74.31 600 GLN A C 1
ATOM 4846 O O . GLN A 1 600 ? 1.503 13.227 20.200 1.00 74.31 600 GLN A O 1
ATOM 4851 N N . GLY A 1 601 ? -0.409 14.391 20.085 1.00 80.19 601 GLY A N 1
ATOM 4852 C CA . GLY A 1 601 ? -0.124 15.270 21.220 1.00 80.19 601 GLY A CA 1
ATOM 4853 C C . GLY A 1 601 ? 0.731 16.493 20.888 1.00 80.19 601 GLY A C 1
ATOM 4854 O O . GLY A 1 601 ? 1.166 17.186 21.806 1.00 80.19 601 GLY A O 1
ATOM 4855 N N . ASN A 1 602 ? 0.959 16.790 19.604 1.00 80.62 602 ASN A N 1
ATOM 4856 C CA . ASN A 1 602 ? 1.666 18.005 19.206 1.00 80.62 602 ASN A CA 1
ATOM 4857 C C . ASN A 1 602 ? 0.783 19.226 19.463 1.00 80.62 602 ASN A C 1
ATOM 4859 O O . ASN A 1 602 ? -0.404 19.216 19.134 1.00 80.62 602 ASN A O 1
ATOM 4863 N N . ILE A 1 603 ? 1.371 20.271 20.040 1.00 83.56 603 ILE A N 1
ATOM 4864 C CA . ILE A 1 603 ? 0.697 21.550 20.268 1.00 83.56 603 ILE A CA 1
ATOM 4865 C C . ILE A 1 603 ? 0.574 22.278 18.930 1.00 83.56 603 ILE A C 1
ATOM 4867 O O . ILE A 1 603 ? 1.574 22.439 18.237 1.00 83.56 603 ILE A O 1
ATOM 4871 N N . ILE A 1 604 ? -0.638 22.728 18.607 1.00 83.12 604 ILE A N 1
ATOM 4872 C CA . ILE A 1 604 ? -0.929 23.564 17.440 1.00 83.12 604 ILE A CA 1
ATOM 4873 C C . ILE A 1 604 ? -1.609 24.840 17.915 1.00 83.12 604 ILE A C 1
ATOM 4875 O O . ILE A 1 604 ? -2.671 24.807 18.551 1.00 83.12 604 ILE A O 1
ATOM 4879 N N . GLU A 1 605 ? -0.996 25.973 17.592 1.00 87.25 605 GLU A N 1
ATOM 4880 C CA . GLU A 1 605 ? -1.556 27.287 17.886 1.00 87.25 605 GLU A CA 1
ATOM 4881 C C . GLU A 1 605 ? -2.747 27.602 16.974 1.00 87.25 605 GLU A C 1
ATOM 4883 O O . GLU A 1 605 ? -2.876 27.089 15.863 1.00 87.25 605 GLU A O 1
ATOM 4888 N N . LYS A 1 606 ? -3.628 28.496 17.428 1.00 85.00 606 LYS A N 1
ATOM 4889 C CA . LYS A 1 606 ? -4.857 28.856 16.706 1.00 85.00 606 LYS A CA 1
ATOM 4890 C C . LYS A 1 606 ? -4.623 29.275 15.241 1.00 85.00 606 LYS A C 1
ATOM 4892 O O . LYS A 1 606 ? -5.393 28.871 14.376 1.00 85.00 606 LYS A O 1
ATOM 4897 N N . ASN A 1 607 ? -3.583 30.062 14.958 1.00 83.56 607 ASN A N 1
ATOM 4898 C CA . ASN A 1 607 ? -3.300 30.522 13.591 1.00 83.56 607 ASN A CA 1
ATOM 4899 C C . ASN A 1 607 ? -2.834 29.369 12.691 1.00 83.56 607 ASN A C 1
ATOM 4901 O O . ASN A 1 607 ? -3.340 29.212 11.586 1.00 83.56 607 ASN A O 1
ATOM 4905 N N . GLU A 1 608 ? -1.944 28.516 13.202 1.00 84.12 608 GLU A N 1
ATOM 4906 C CA . GLU A 1 608 ? -1.468 27.326 12.491 1.00 84.12 608 GLU A CA 1
ATOM 4907 C C . GLU A 1 608 ? -2.616 26.342 12.213 1.00 84.12 608 GLU A C 1
ATOM 4909 O O . GLU A 1 608 ? -2.726 25.805 11.112 1.00 84.12 608 GLU A O 1
ATOM 4914 N N . LEU A 1 609 ? -3.531 26.155 13.172 1.00 86.50 609 LEU A N 1
ATOM 4915 C CA . LEU A 1 609 ? -4.751 25.373 12.966 1.00 86.50 609 LEU A CA 1
ATOM 4916 C C . LEU A 1 609 ? -5.573 25.918 11.794 1.00 86.50 609 LEU A C 1
ATOM 4918 O O . LEU A 1 609 ? -6.068 25.146 10.976 1.00 86.50 609 LEU A O 1
ATOM 4922 N N . PHE A 1 610 ? -5.757 27.234 11.725 1.00 88.38 610 PHE A N 1
ATOM 4923 C CA . PHE A 1 610 ? -6.558 27.854 10.673 1.00 88.38 610 PHE A CA 1
ATOM 4924 C C . PHE A 1 610 ? -5.909 27.700 9.305 1.00 88.38 610 PHE A C 1
ATOM 4926 O O . PHE A 1 610 ? -6.614 27.372 8.349 1.00 88.38 610 PHE A O 1
ATOM 4933 N N . ASP A 1 611 ? -4.586 27.831 9.227 1.00 84.19 611 ASP A N 1
ATOM 4934 C CA . ASP A 1 611 ? -3.833 27.550 8.008 1.00 84.19 611 ASP A CA 1
ATOM 4935 C C . ASP A 1 611 ? -4.014 26.086 7.578 1.00 84.19 611 ASP A C 1
ATOM 4937 O O . ASP A 1 611 ? -4.318 25.819 6.413 1.00 84.19 611 ASP A O 1
ATOM 4941 N N . LEU A 1 612 ? -3.930 25.131 8.512 1.00 82.06 612 LEU A N 1
ATOM 4942 C CA . LEU A 1 612 ? -4.153 23.707 8.233 1.00 82.06 612 LEU A CA 1
ATOM 4943 C C . LEU A 1 612 ? -5.580 23.413 7.756 1.00 82.06 612 LEU A C 1
ATOM 4945 O O . LEU A 1 612 ? -5.760 22.616 6.837 1.00 82.06 612 LEU A O 1
ATOM 4949 N N . ILE A 1 613 ? -6.591 24.047 8.357 1.00 84.38 613 ILE A N 1
ATOM 4950 C CA . ILE A 1 613 ? -7.998 23.894 7.961 1.00 84.38 613 ILE A CA 1
ATOM 4951 C C . ILE A 1 613 ? -8.226 24.471 6.561 1.00 84.38 613 ILE A C 1
ATOM 4953 O O . ILE A 1 613 ? -8.850 23.821 5.725 1.00 84.38 613 ILE A O 1
ATOM 4957 N N . GLN A 1 614 ? -7.712 25.671 6.280 1.00 81.06 614 GLN A N 1
ATOM 4958 C CA . GLN A 1 614 ? -7.875 26.321 4.975 1.00 81.06 614 GLN A CA 1
ATOM 4959 C C . GLN A 1 614 ? -7.214 25.530 3.844 1.00 81.06 614 GLN A C 1
ATOM 4961 O O . GLN A 1 614 ? -7.714 25.523 2.720 1.00 81.06 614 GLN A O 1
ATOM 4966 N N . HIS A 1 615 ? -6.124 24.827 4.147 1.00 73.06 615 HIS A N 1
ATOM 4967 C CA . HIS A 1 615 ? -5.407 23.994 3.190 1.00 73.06 615 HIS A CA 1
ATOM 4968 C C . HIS A 1 615 ? -5.737 22.501 3.333 1.00 73.06 615 HIS A C 1
ATOM 4970 O O . HIS A 1 615 ? -5.063 21.682 2.709 1.00 73.06 615 HIS A O 1
ATOM 4976 N N . PHE A 1 616 ? -6.773 22.117 4.089 1.00 70.44 616 PHE A N 1
ATOM 4977 C CA . PHE A 1 616 ? -7.104 20.710 4.362 1.00 70.44 616 PHE A CA 1
ATOM 4978 C C . PHE A 1 616 ? -7.379 19.903 3.085 1.00 70.44 616 PHE A C 1
ATOM 4980 O O . PHE A 1 616 ? -6.952 18.757 2.964 1.00 70.44 616 PHE A O 1
ATOM 4987 N N . ASP A 1 617 ? -8.007 20.538 2.093 1.00 63.78 617 ASP A N 1
ATOM 4988 C CA . ASP A 1 617 ? -8.266 19.947 0.776 1.00 63.78 617 ASP A CA 1
ATOM 4989 C C . ASP A 1 617 ? -7.050 19.966 -0.163 1.00 63.78 617 ASP A C 1
ATOM 4991 O O . ASP A 1 617 ? -7.105 19.433 -1.275 1.00 63.78 617 ASP A O 1
ATOM 4995 N N . SER A 1 618 ? -5.942 20.584 0.251 1.00 60.66 618 SER A N 1
ATOM 4996 C CA . SER A 1 618 ? -4.732 20.621 -0.556 1.00 60.66 618 SER A CA 1
ATOM 4997 C C . SER A 1 618 ? -4.015 19.269 -0.555 1.00 60.66 618 SER A C 1
ATOM 4999 O O . SER A 1 618 ? -3.938 18.534 0.431 1.00 60.66 618 SER A O 1
ATOM 5001 N N . ILE A 1 619 ? -3.416 18.975 -1.703 1.00 49.62 619 ILE A N 1
ATOM 5002 C CA . ILE A 1 619 ? -2.727 17.721 -2.033 1.00 49.62 619 ILE A CA 1
ATOM 5003 C C . ILE A 1 619 ? -1.596 17.374 -1.050 1.00 49.62 619 ILE A C 1
ATOM 5005 O O . ILE A 1 619 ? -1.250 16.202 -0.887 1.00 49.62 619 ILE A O 1
ATOM 5009 N N . GLN A 1 620 ? -1.036 18.384 -0.381 1.00 47.41 620 GLN A N 1
ATOM 5010 C CA . GLN A 1 620 ? 0.058 18.242 0.577 1.00 47.41 620 GLN A CA 1
ATOM 5011 C C . GLN A 1 620 ? -0.400 17.622 1.908 1.00 47.41 620 GLN A C 1
ATOM 5013 O O . GLN A 1 620 ? 0.386 16.917 2.533 1.00 47.41 620 GLN A O 1
ATOM 5018 N N . HIS A 1 621 ? -1.668 17.800 2.299 1.00 51.59 621 HIS A N 1
ATOM 5019 C CA . HIS A 1 621 ? -2.207 17.330 3.583 1.00 51.59 621 HIS A CA 1
ATOM 5020 C C . HIS A 1 621 ? -2.980 16.005 3.501 1.00 51.59 621 HIS A C 1
ATOM 5022 O O . HIS A 1 621 ? -3.239 15.382 4.529 1.00 51.59 621 HIS A O 1
ATOM 5028 N N . LEU A 1 622 ? -3.256 15.509 2.289 1.00 56.25 622 LEU A N 1
ATOM 5029 C CA . LEU A 1 622 ? -3.796 14.163 2.054 1.00 56.25 622 LEU A CA 1
ATOM 5030 C C . LEU A 1 622 ? -2.842 13.037 2.490 1.00 56.25 622 LEU A C 1
ATOM 5032 O O . LEU A 1 622 ? -3.263 11.895 2.537 1.00 56.25 622 LEU A O 1
ATOM 5036 N N . ASN A 1 623 ? -1.574 13.314 2.802 1.00 53.34 623 ASN A N 1
ATOM 5037 C CA . ASN A 1 623 ? -0.647 12.304 3.336 1.00 53.34 623 ASN A CA 1
ATOM 5038 C C . ASN A 1 623 ? -0.697 12.168 4.864 1.00 53.34 623 ASN A C 1
ATOM 5040 O O . ASN A 1 623 ? -0.050 11.277 5.412 1.00 53.34 623 ASN A O 1
ATOM 5044 N N . ASP A 1 624 ? -1.474 13.018 5.530 1.00 63.44 624 ASP A N 1
ATOM 5045 C CA . ASP A 1 624 ? -1.497 13.123 6.983 1.00 63.44 624 ASP A CA 1
ATOM 5046 C C . ASP A 1 624 ? -2.893 12.849 7.572 1.00 63.44 624 ASP A C 1
ATOM 5048 O O . ASP A 1 624 ? -3.127 13.187 8.734 1.00 63.44 624 ASP A O 1
ATOM 5052 N N . LEU A 1 625 ? -3.852 12.323 6.790 1.00 76.25 625 LEU A N 1
ATOM 5053 C CA . LEU A 1 625 ? -5.105 11.879 7.405 1.00 76.25 625 LEU A CA 1
ATOM 5054 C C . LEU A 1 625 ? -4.811 10.732 8.372 1.00 76.25 625 LEU A C 1
ATOM 5056 O O . LEU A 1 625 ? -3.884 9.936 8.213 1.00 76.25 625 LEU A O 1
ATOM 5060 N N . GLU A 1 626 ? -5.641 10.651 9.386 1.00 79.81 626 GLU A N 1
ATOM 5061 C CA . GLU A 1 626 ? -5.542 9.671 10.450 1.00 79.81 626 GLU A CA 1
ATOM 5062 C C . GLU A 1 626 ? -6.917 9.050 10.690 1.00 79.81 626 GLU A C 1
ATOM 5064 O O . GLU A 1 626 ? -7.931 9.541 10.179 1.00 79.81 626 GLU A O 1
ATOM 5069 N N . ILE A 1 627 ? -6.955 7.943 11.436 1.00 82.50 627 ILE A N 1
ATOM 5070 C CA . ILE A 1 627 ? -8.227 7.452 11.977 1.00 82.50 627 ILE A CA 1
ATOM 5071 C C . ILE A 1 627 ? -8.682 8.497 12.964 1.00 82.50 627 ILE A C 1
ATOM 5073 O O . ILE A 1 627 ? -8.035 8.671 13.990 1.00 82.50 627 ILE A O 1
ATOM 5077 N N . ILE A 1 628 ? -9.786 9.163 12.666 1.00 86.75 628 ILE A N 1
ATOM 5078 C CA . ILE A 1 628 ? -10.392 10.105 13.605 1.00 86.75 628 ILE A CA 1
ATOM 5079 C C . ILE A 1 628 ? -11.590 9.499 14.314 1.00 86.75 628 ILE A C 1
ATOM 5081 O O . ILE A 1 628 ? -12.035 10.052 15.315 1.00 86.75 628 ILE A O 1
ATOM 5085 N N . GLU A 1 629 ? -12.100 8.372 13.807 1.00 88.81 629 GLU A N 1
ATOM 5086 C CA . GLU A 1 629 ? -13.172 7.615 14.439 1.00 88.81 629 GLU A CA 1
ATOM 5087 C C . GLU A 1 629 ? -13.182 6.152 13.979 1.00 88.81 629 GLU A C 1
ATOM 5089 O O . GLU A 1 629 ? -13.097 5.860 12.783 1.00 88.81 629 GLU A O 1
ATOM 5094 N N . LEU A 1 630 ? -13.315 5.242 14.942 1.00 87.56 630 LEU A N 1
ATOM 5095 C CA . LEU A 1 630 ? -13.715 3.853 14.746 1.00 87.56 630 LEU A CA 1
ATOM 5096 C C . LEU A 1 630 ? -15.120 3.683 15.319 1.00 87.56 630 LEU A C 1
ATOM 5098 O O . LEU A 1 630 ? -15.367 3.994 16.486 1.00 87.56 630 LEU A O 1
ATOM 5102 N N . ASP A 1 631 ? -16.027 3.183 14.492 1.00 88.75 631 ASP A N 1
ATOM 5103 C CA . ASP A 1 631 ? -17.442 3.072 14.819 1.00 88.75 631 ASP A CA 1
ATOM 5104 C C . ASP A 1 631 ? -18.032 1.747 14.309 1.00 88.75 631 ASP A C 1
ATOM 5106 O O . ASP A 1 631 ? -17.352 0.945 13.655 1.00 88.75 631 ASP A O 1
ATOM 5110 N N . GLU A 1 632 ? -19.297 1.495 14.648 1.00 89.69 632 GLU A N 1
ATOM 5111 C CA . GLU A 1 632 ? -19.996 0.236 14.378 1.00 89.69 632 GLU A CA 1
ATOM 5112 C C . GLU A 1 632 ? -19.172 -0.962 14.887 1.00 89.69 632 GLU A C 1
ATOM 5114 O O . GLU A 1 632 ? -18.943 -1.949 14.187 1.00 89.69 632 GLU A O 1
ATOM 5119 N N . ILE A 1 633 ? -18.657 -0.837 16.117 1.00 87.31 633 ILE A N 1
ATOM 5120 C CA . ILE A 1 633 ? -17.795 -1.846 16.734 1.00 87.31 633 ILE A CA 1
ATOM 5121 C C . ILE A 1 633 ? -18.623 -3.068 17.129 1.00 87.31 633 ILE A C 1
ATOM 5123 O O . ILE A 1 633 ? -19.624 -2.954 17.839 1.00 87.31 633 ILE A O 1
ATOM 5127 N N . ILE A 1 634 ? -18.169 -4.252 16.722 1.00 87.88 634 ILE A N 1
ATOM 5128 C CA . ILE A 1 634 ? -18.759 -5.534 17.119 1.00 87.88 634 ILE A CA 1
ATOM 5129 C C . ILE A 1 634 ? -17.742 -6.388 17.891 1.00 87.88 634 ILE A C 1
ATOM 5131 O O . ILE A 1 634 ? -16.537 -6.274 17.643 1.00 87.88 634 ILE A O 1
ATOM 5135 N N . PRO A 1 635 ? -18.192 -7.277 18.799 1.00 90.00 635 PRO A N 1
ATOM 5136 C CA . PRO A 1 635 ? -17.321 -8.292 19.379 1.00 90.00 635 PRO A CA 1
ATOM 5137 C C . PRO A 1 635 ? -16.736 -9.187 18.288 1.00 90.00 635 PRO A C 1
ATOM 5139 O O . PRO A 1 635 ? -17.468 -9.611 17.388 1.00 90.00 635 PRO A O 1
ATOM 5142 N N . LEU A 1 636 ? -15.445 -9.517 18.382 1.00 89.75 636 LEU A N 1
ATOM 5143 C CA . LEU A 1 636 ? -14.744 -10.238 17.320 1.00 89.75 636 LEU A CA 1
ATOM 5144 C C . LEU A 1 636 ? -15.435 -11.560 16.977 1.00 89.75 636 LEU A C 1
ATOM 5146 O O . LEU A 1 636 ? -15.643 -11.845 15.806 1.00 89.75 636 LEU A O 1
ATOM 5150 N N . TYR A 1 637 ? -15.879 -12.338 17.968 1.00 91.81 637 TYR A N 1
ATOM 5151 C CA . TYR A 1 637 ? -16.518 -13.638 17.725 1.00 91.81 637 TYR A CA 1
ATOM 5152 C C . TYR A 1 637 ? -17.779 -13.565 16.838 1.00 91.81 637 TYR A C 1
ATOM 5154 O O . TYR A 1 637 ? -18.169 -14.569 16.248 1.00 91.81 637 TYR A O 1
ATOM 5162 N N . LYS A 1 638 ? -18.391 -12.382 16.660 1.00 92.12 638 LYS A N 1
ATOM 5163 C CA . LYS A 1 638 ? -19.531 -12.176 15.750 1.00 92.12 638 LYS A CA 1
ATOM 5164 C C . LYS A 1 638 ? -19.169 -12.245 14.257 1.00 92.12 638 LYS A C 1
ATOM 5166 O O . LYS A 1 638 ? -20.081 -12.167 13.430 1.00 92.12 638 LYS A O 1
ATOM 5171 N N . ILE A 1 639 ? -17.886 -12.390 13.903 1.00 90.88 639 ILE A N 1
ATOM 5172 C CA . ILE A 1 639 ? -17.446 -12.688 12.527 1.00 90.88 639 ILE A CA 1
ATOM 5173 C C . ILE A 1 639 ? -17.424 -14.194 12.212 1.00 90.88 639 ILE A C 1
ATOM 5175 O O . ILE A 1 639 ? -17.296 -14.553 11.044 1.00 90.88 639 ILE A O 1
ATOM 5179 N N . LEU A 1 640 ? -17.509 -15.062 13.229 1.00 93.38 640 LEU A N 1
ATOM 5180 C CA . LEU A 1 640 ? -17.501 -16.524 13.085 1.00 93.38 640 LEU A CA 1
ATOM 5181 C C . LEU A 1 640 ? -18.818 -17.043 12.494 1.00 93.38 640 LEU A C 1
ATOM 5183 O O . LEU A 1 640 ? -19.778 -16.288 12.338 1.00 93.38 640 LEU A O 1
ATOM 5187 N N . ASP A 1 641 ? -18.895 -18.337 12.185 1.00 92.88 641 ASP A N 1
ATOM 5188 C CA . ASP A 1 641 ? -20.167 -18.938 11.776 1.00 92.88 641 ASP A CA 1
ATOM 5189 C C . ASP A 1 641 ? -21.180 -19.022 12.938 1.00 92.88 641 ASP A C 1
ATOM 5191 O O . ASP A 1 641 ? -20.842 -18.884 14.117 1.00 92.88 641 ASP A O 1
ATOM 5195 N N . GLU A 1 642 ? -22.457 -19.234 12.608 1.00 94.06 642 GLU A N 1
ATOM 5196 C CA . GLU A 1 642 ? -23.544 -19.269 13.596 1.00 94.06 642 GLU A CA 1
ATOM 5197 C C . GLU A 1 642 ? -23.386 -20.392 14.636 1.00 94.06 642 GLU A C 1
ATOM 5199 O O . GLU A 1 642 ? -23.806 -20.233 15.787 1.00 94.06 642 GLU A O 1
ATOM 5204 N N . GLN A 1 643 ? -22.776 -21.524 14.264 1.00 94.69 643 GLN A N 1
ATOM 5205 C CA . GLN A 1 643 ? -22.591 -22.657 15.173 1.00 94.69 643 GLN A CA 1
ATOM 5206 C C . GLN A 1 643 ? -21.523 -22.344 16.220 1.00 94.69 643 GLN A C 1
ATOM 5208 O O . GLN A 1 643 ? -21.740 -22.582 17.409 1.00 94.69 643 GLN A O 1
ATOM 5213 N N . GLN A 1 644 ? -20.391 -21.785 15.795 1.00 95.06 644 GLN A N 1
ATOM 5214 C CA . GLN A 1 644 ? -19.316 -21.342 16.676 1.00 95.06 644 GLN A CA 1
ATOM 5215 C C . GLN A 1 644 ? -19.795 -20.220 17.597 1.00 95.06 644 GLN A C 1
ATOM 5217 O O . GLN A 1 644 ? -19.575 -20.295 18.805 1.00 95.06 644 GLN A O 1
ATOM 5222 N N . GLN A 1 645 ? -20.525 -19.235 17.059 1.00 95.44 645 GLN A N 1
ATOM 5223 C CA . GLN A 1 645 ? -21.136 -18.176 17.867 1.00 95.44 645 GLN A CA 1
ATOM 5224 C C . GLN A 1 645 ? -22.052 -18.752 18.951 1.00 95.44 645 GLN A C 1
ATOM 5226 O O . GLN A 1 645 ? -21.905 -18.398 20.116 1.00 95.44 645 GLN A O 1
ATOM 5231 N N . SER A 1 646 ? -22.930 -19.696 18.595 1.00 95.56 646 SER A N 1
ATOM 5232 C CA . SER A 1 646 ? -23.853 -20.322 19.552 1.00 95.56 646 SER A CA 1
ATOM 5233 C C . SER A 1 646 ? -23.121 -21.069 20.671 1.00 95.56 646 SER A C 1
ATOM 5235 O O . SER A 1 646 ? -23.536 -21.009 21.827 1.00 95.56 646 SER A O 1
ATOM 5237 N N . LYS A 1 647 ? -22.024 -21.769 20.354 1.00 95.75 647 LYS A N 1
ATOM 5238 C CA . LYS A 1 647 ? -21.202 -22.462 21.360 1.00 95.75 647 LYS A CA 1
ATOM 5239 C C . LYS A 1 647 ? -20.536 -21.478 22.323 1.00 95.75 647 LYS A C 1
ATOM 5241 O O . LYS A 1 647 ? -20.577 -21.702 23.529 1.00 95.75 647 LYS A O 1
ATOM 5246 N N . ILE A 1 648 ? -19.972 -20.389 21.800 1.00 94.62 648 ILE A N 1
ATOM 5247 C CA . ILE A 1 648 ? -19.369 -19.326 22.615 1.00 94.62 648 ILE A CA 1
ATOM 5248 C C . ILE A 1 648 ? -20.433 -18.677 23.511 1.00 94.62 648 ILE A C 1
ATOM 5250 O O . ILE A 1 648 ? -20.213 -18.537 24.711 1.00 94.62 648 ILE A O 1
ATOM 5254 N N . ASP A 1 649 ? -21.614 -18.368 22.970 1.00 92.56 649 ASP A N 1
ATOM 5255 C CA . ASP A 1 649 ? -22.721 -17.781 23.734 1.00 92.56 649 ASP A CA 1
ATOM 5256 C C . ASP A 1 649 ? -23.171 -18.705 24.890 1.00 92.56 649 ASP A C 1
ATOM 5258 O O . ASP A 1 649 ? -23.478 -18.225 25.982 1.00 92.56 649 ASP A O 1
ATOM 5262 N N . ILE A 1 650 ? -23.179 -20.034 24.707 1.00 92.56 650 ILE A N 1
ATOM 5263 C CA . ILE A 1 650 ? -23.485 -20.998 25.785 1.00 92.56 650 ILE A CA 1
ATOM 5264 C C . ILE A 1 650 ? -22.449 -20.920 26.916 1.00 92.56 650 ILE A C 1
ATOM 5266 O O . ILE A 1 650 ? -22.832 -20.915 28.088 1.00 92.56 650 ILE A O 1
ATOM 5270 N N . ILE A 1 651 ? -21.159 -20.843 26.575 1.00 91.12 651 ILE A N 1
ATOM 5271 C CA . ILE A 1 651 ? -20.069 -20.743 27.557 1.00 91.12 651 ILE A CA 1
ATOM 5272 C C . ILE A 1 651 ? -20.206 -19.446 28.359 1.00 91.12 651 ILE A C 1
ATOM 5274 O O . ILE A 1 651 ? -20.220 -19.495 29.589 1.00 91.12 651 ILE A O 1
ATOM 5278 N N . LEU A 1 652 ? -20.403 -18.312 27.682 1.00 87.88 652 LEU A N 1
ATOM 5279 C CA . LEU A 1 652 ? -20.558 -17.003 28.326 1.00 87.88 652 LEU A CA 1
ATOM 5280 C C . LEU A 1 652 ? -21.749 -16.975 29.298 1.00 87.88 652 LEU A C 1
ATOM 5282 O O . LEU A 1 652 ? -21.596 -16.594 30.457 1.00 87.88 652 LEU A O 1
ATOM 5286 N N . ASN A 1 653 ? -22.910 -17.486 28.875 1.00 85.19 653 ASN A N 1
ATOM 5287 C CA . ASN A 1 653 ? -24.108 -17.540 29.722 1.00 85.19 653 ASN A CA 1
ATOM 5288 C C . ASN A 1 653 ? -23.944 -18.458 30.948 1.00 85.19 653 ASN A C 1
ATOM 5290 O O . ASN A 1 653 ? -24.562 -18.227 31.990 1.00 85.19 653 ASN A O 1
ATOM 5294 N N . SER A 1 654 ? -23.133 -19.516 30.842 1.00 79.44 654 SER A N 1
ATOM 5295 C CA . SER A 1 654 ? -22.900 -20.437 31.961 1.00 79.44 654 SER A CA 1
ATOM 5296 C C . SER A 1 654 ? -22.156 -19.772 33.127 1.00 79.44 654 SER A C 1
ATOM 5298 O O . SER A 1 654 ? -22.401 -20.121 34.284 1.00 79.44 654 SER A O 1
ATOM 5300 N N . ILE A 1 655 ? -21.334 -18.761 32.838 1.00 71.75 655 ILE A N 1
ATOM 5301 C CA . ILE A 1 655 ? -20.506 -18.035 33.811 1.00 71.75 655 ILE A CA 1
ATOM 5302 C C . ILE A 1 655 ? -21.277 -16.879 34.454 1.00 71.75 655 ILE A C 1
ATOM 5304 O O . ILE A 1 655 ? -21.198 -16.691 35.668 1.00 71.75 655 ILE A O 1
ATOM 5308 N N . ASP A 1 656 ? -22.103 -16.162 33.689 1.00 59.72 656 ASP A N 1
ATOM 5309 C CA . ASP A 1 656 ? -22.984 -15.134 34.264 1.00 59.72 656 ASP A CA 1
ATOM 5310 C C . ASP A 1 656 ? -23.957 -15.757 35.292 1.00 59.72 656 ASP A C 1
ATOM 5312 O O . ASP A 1 656 ? -24.218 -15.185 36.350 1.00 59.72 656 ASP A O 1
ATOM 5316 N N . SER A 1 657 ? -24.407 -17.000 35.062 1.00 51.16 657 SER A N 1
ATOM 5317 C CA . SER A 1 657 ? -25.296 -17.721 35.990 1.00 51.16 657 SER A CA 1
ATOM 5318 C C . SER A 1 657 ? -24.643 -18.183 37.307 1.00 51.16 657 SER A C 1
ATOM 5320 O O . SER A 1 657 ? -25.355 -18.542 38.254 1.00 51.16 657 SER A O 1
ATOM 5322 N N . THR A 1 658 ? -23.306 -18.208 37.383 1.00 46.62 658 THR A N 1
ATOM 5323 C CA . THR A 1 658 ? -22.559 -18.545 38.606 1.00 46.62 658 THR A CA 1
ATOM 5324 C C . THR A 1 658 ? -22.159 -17.309 39.409 1.00 46.62 658 THR A C 1
ATOM 5326 O O . THR A 1 658 ? -22.054 -17.419 40.630 1.00 46.62 658 THR A O 1
ATOM 5329 N N . HIS A 1 659 ? -22.032 -16.136 38.777 1.00 46.34 659 HIS A N 1
ATOM 5330 C CA . HIS A 1 659 ? -21.790 -14.864 39.470 1.00 46.34 659 HIS A CA 1
ATOM 5331 C C . HIS A 1 659 ? -23.034 -14.313 40.193 1.00 46.34 659 HIS A C 1
ATOM 5333 O O . HIS A 1 659 ? -22.889 -13.711 41.249 1.00 46.34 659 HIS A O 1
ATOM 5339 N N . ASP A 1 660 ? -24.253 -14.619 39.731 1.00 35.47 660 ASP A N 1
ATOM 5340 C CA . ASP A 1 660 ? -25.511 -14.267 40.429 1.00 35.47 660 ASP A CA 1
ATOM 5341 C C . ASP A 1 660 ? -25.802 -15.124 41.689 1.00 35.47 660 ASP A C 1
ATOM 5343 O O . ASP A 1 660 ? -26.854 -14.991 42.322 1.00 35.47 660 ASP A O 1
ATOM 5347 N N . LYS A 1 661 ? -24.902 -16.047 42.062 1.00 30.12 661 LYS A N 1
ATOM 5348 C CA . LYS A 1 661 ? -25.073 -16.982 43.194 1.00 30.12 661 LYS A CA 1
ATOM 5349 C C . LYS A 1 661 ? -24.049 -16.828 44.325 1.00 30.12 661 LYS A C 1
ATOM 5351 O O . LYS A 1 661 ? -24.041 -17.687 45.212 1.00 30.12 661 LYS A O 1
ATOM 5356 N N . ILE A 1 662 ? -23.224 -15.778 44.323 1.00 29.06 662 ILE A N 1
ATOM 5357 C CA . ILE A 1 662 ? -22.245 -15.499 45.392 1.00 29.06 662 ILE A CA 1
ATOM 5358 C C . ILE A 1 662 ? -22.617 -14.230 46.149 1.00 29.06 662 ILE A C 1
ATOM 5360 O O . ILE A 1 662 ? -22.830 -13.191 45.491 1.00 29.06 662 ILE A O 1
#

Secondary structure (DSSP, 8-state):
-HHHHHHHHHHHHHHHHHHHHHHHH--HHHHHHHHHT--TTS-----HHHHHHH--TT-PPSPP-HHHHHHHHHHHHHHH--TT--HHHHHHHHHHHHHHHHHH--HHHHHHHHHHHHHHHHHHHHHHHHHHHHHHHHHHHHHHHHHTT---------SSHHHHHHHHHHHHHHHHHTTTTEEEEEETTEEEEEEEESB-TTPEEEEEE--S--EEEEEET-TT-S---TTTTTSPPEEEEEEEEEEEEEEE-PBPHHHHT--S-HHHHH-SEEEEEEEEEEEEEEESTTTS-HHHHHHHHHHHHHHHHHHHTT--------B-TTTT-EEEETT--B--SHHHHHHHHHHHHHS---EEEEEEEEEEGGGTT-S-------SS---BBTTBS--SEEEEHHHHHTTT--GGGGGGGGGSPPPEEE-TTT--EEE-SS--EEESSPPEEEE---EEEEEEE--HHHHHHHHTTB-S-S-STTSTT----S-S----TTEEEEEEEEEEEEEE--GGGEEE-HHHHHHHHHHHTSSSHHHHHHHHHHHH-SEEEEEEEEEEEEEEEEES---EEEEPPSSHHHHHHHHHHHTT--EEEETT--EEEHHHHHHHHHTTTSTTTTTS-EEEEEEEEEEGGGGS-HHHHHHHHHHHHHHHHHHTT-

Foldseek 3Di:
DVQCLLVVVVLVVLLVVLLVVLLVVQDLVNLCVQLVQQDPQLFGACDPSNCVLLDDPDDDDPDDDSLLRLLLSLLSCVSHHDPPRPPSSVVSSVSSVVSNCVVVVDPVVSVVSNVVSNCSSSVSSSVVSQQVVQLVLLQLVLVVVVVVVDPDDDDDDDDDVCVVVVVQVSQLSSCVVQVLQFFWADALQWIDGFPDGFFDSSWDKDKGFDSAFKKKFAFFLPLPDPPDDNNRDPFDTFGMKIFDFGMKMFTDGDGDPVLQVDPPPNCNHGNFWRFGMWTKFKMKTKHQLVVDDPQLVLLVLLLVLQLLVCQQVVHPPPQQQQAPSQCGMWIAMLVGDTPRGSRSVSVVSNCRRPVSDIHTFKGWDIHGSVVVNDPDPDDDPDDDTDIGGTSGRDGDDMDGSCVSNVVNDDSLCSLCPVVQAAAWAQDQVPRAIDHAQDGFKHFSGRWDKDFDAWKKKWKAFAQPNCVRCVLVQARPDNACPQFPLRHRPDDSPDGPVWKIKIKTWGFTMKTFADLVRIATDPVLVVQLVVLLPDPNNRVSVSVSCNRRHFKDFRMWTKTWMWIDIATDDDGDMGIQDPVNLVRCVVVCVVRVPQWTATSVGDTDGSVNVSVCSVCVVPSNNSSPIHGNHGDPMDTSQVSHDPVSVVSVVVVVVVVVVVVVPD

Organism: NCBI:txid1117310

pLDDT: mean 75.5, std 16.24, range [28.2, 97.38]

Sequence (662 aa):
TSDKIIIEQSVYKEKKDGVSTVQQSTSTEKVHEIVSNQKDDGSLQLTDTVSKELTNKGTKLPESNSIIETAVTLSYLQKTSSADSSPEVKQKFEKAKQYLSTHIKDEKVEIELLEKTDKIVVDHATKKVVKEKAHKVVLEKVQETVTVEEEISTEDITNSAHEKNNKQSIEKQIIRQLKLNHGLFLNEYGIQPSQQAIFKDDGKLRISSYNEQPIVYTNINDPDSTEQNNFNNVLQPFDACINFPIAEITFNGSLLDSFANNNENLNESFGQFFVKNVSVGDKLFIKGYNTATQTQVDLLKFYLLCVYNLAKFHNTFSPLNNFSAFQFLSIETLDGKELDTPKKLADWMKDLYQNNNFDIISYDNLIPISQLKRDELSEINLEAPIEKQPGVANFKEKLSFQSWTRNVIDVDLARWIKVLPQCLVINNKSYKLETSKKFAANFIKVPNIKSSDKSYLEFRPTTKVEEELMINNIFSIKDLSSFPFVDRVIESDDSSYDEYNLLVKLEKYEILINRDHVKPSIEFVQAINDALESVEPFEDLQVVFEEYGHLFAQKIILGRIFKRNVPNAVTCKIDLTSPIVESLEPYLNKLNIPYLLTQQGNIIEKNELFDLIQHFDSIQHLNDLEIIELDEIIPLYKILDEQQQSKIDIILNSIDSTHDKI

Radius of gyration: 31.22 Å; chains: 1; bounding box: 70×78×88 Å